Protein AF-0000000082408028 (afdb_homodimer)

Foldseek 3Di:
DQPPPFWQKWWAQFWADDPRDTLAGGDTDTHGFQAEEEEAFDVSLNLVVVLCVQLLVDDTPDTWMDGRRRIRPPDDSVVSNLQEQEADLPDDQPDWFALLVCLLCLNVVDSDPPPPDDDDPVLSVLLCVQCVLLVNNVRRRPTRVPDFSLSNLSSSQSSSPSSVHLEYEAEASCPRPDDVSLVSRLNSVVVVSVVGSRHYYYHYDHAQQSDRLSHFKYWAGGNNYTPDIDGCVVQPAQVNNCVRHVHRWHWDDDPSGIDIDHPDPPPD/DQPPPFWQKWWAQFWADDPRDTLAGGDTDTHGFQAEEEEAFDVSLNLVVVLCVQLLVDDTPDTWMDGRRDIRPPDDSVVSNLQEQEADLPDDQPDFFALLVCLLCLNVPDSDPPPPDDDDPVLSVLLCVQCVLLVNNVRRRPTRVPDFSLSNLSSSQSSSPSSVHLEYEAEASCPRPDDVSLVSRLNSVVVVSVVGSRHYYYHYDHAQQSDRLSHFKYWAGGNNYTPDIDGCVVQPAQVNNCVRHVHRWHWDDDPSGIDIDHPDPPPD

Secondary structure (DSSP, 8-state):
----TT-SEEEEEEEEEETTEEEEEEEEEEE-TT-EEEEE--TTSSHHHHHHHHTTSS--SEEEEEETTEETTSS-HHHHHTTEEEE-TT----S--BHHHHHHGGGTT-SS--TT----HHHHHHHHHHHHHTT-GGGTT-BGGGS-HHHHHHHHHHHHHTT--SEEEEESTTTT--HHHHHHHHHHHHHHHHH-TT-EEEEEES-GGG--TT--EEEEEETTEEEEEEEHHHHSSHHHHHHHHTS--EEEEETTEEEEE-------/----TT-SEEEEEEEEEETTEEEEEEEEEEE-TT-EEEEE--TTSSHHHHHHHHTTSS--SEEEEEETTEETTSS-HHHHHTTEEEE-TT----S--BHHHHHHGGGTT-SS--TT----HHHHHHHHHHHHHTT-GGGTT-BGGGS-HHHHHHHHHHHHHTT--SEEEEESTTTT--HHHHHHHHHHHHHHHHH-TT-EEEEEES-GGG--TT--EEEEEETTEEEEEEEHHHHSSHHHHHHHHTS--EEEEETTEEEEE-------

Solvent-accessible surface area (backbone atoms only — not comparable to full-atom values): 28249 Å² total; per-residue (Å²): 134,75,57,75,92,67,43,40,33,36,34,44,54,22,24,30,64,55,96,87,39,70,47,29,46,61,38,68,48,77,39,41,58,44,37,26,33,35,41,35,38,42,82,84,15,33,64,69,61,49,47,31,44,73,60,58,76,44,77,65,70,36,60,44,44,31,46,71,64,36,49,70,90,76,55,66,54,66,68,55,38,60,39,41,13,68,32,53,66,80,67,77,74,95,56,83,41,27,39,52,54,53,20,52,27,31,68,68,76,35,94,57,85,58,86,92,66,73,79,49,72,66,53,49,50,48,42,50,50,39,33,43,57,60,70,35,56,95,43,35,76,39,40,48,82,76,46,52,65,38,53,46,33,44,43,40,46,32,10,29,48,58,51,63,30,54,32,37,38,33,45,40,68,55,55,78,40,34,52,48,54,34,42,48,48,37,51,31,49,38,52,50,50,69,76,32,62,58,38,17,34,39,36,34,42,47,50,58,70,71,46,43,58,68,52,47,26,27,35,34,28,39,78,19,26,73,78,42,70,44,49,25,83,77,36,71,33,35,67,52,48,14,61,49,47,72,37,78,38,43,55,45,76,56,94,62,28,43,41,71,42,55,65,72,74,71,80,122,131,77,56,75,94,66,44,41,33,35,33,43,53,24,23,30,62,56,96,87,38,71,46,30,45,62,36,68,48,78,38,41,57,44,38,26,32,35,41,36,39,42,83,86,13,31,65,69,62,51,48,31,44,72,60,58,76,46,77,67,69,36,62,44,46,30,46,71,65,38,49,71,90,77,54,67,55,66,68,55,38,60,39,42,13,67,32,53,65,82,68,77,73,94,57,81,41,28,39,51,54,52,20,54,26,31,68,69,77,35,93,58,84,56,85,93,66,74,79,50,71,65,54,49,50,48,42,50,50,39,32,44,55,59,71,35,56,93,45,34,76,40,39,48,84,76,46,52,62,38,53,46,33,45,42,41,47,33,12,30,48,58,51,63,32,53,34,36,38,32,44,38,68,56,56,77,40,35,53,47,56,36,42,49,49,37,52,31,50,37,52,51,49,70,74,32,62,60,38,17,35,39,37,34,43,47,50,58,69,72,45,42,59,67,52,49,25,26,36,33,26,41,78,17,27,72,77,44,69,43,49,24,82,76,37,71,32,33,67,51,47,15,60,50,45,72,37,77,34,43,54,46,78,55,93,62,29,42,41,71,43,55,65,73,75,72,83,126

Sequence (536 aa):
MQHPNGTVLSTEHVDLVRDGRYLLKDINISIEPGQHWVLLGANGAGKSTLLSLLGATAHPTRGSVYVLGHKLGRVDMRELRMDIGHVNPRHTIGIPITVRNVVITGLTNTTEVMPRWSPTPEQEAHADALIDLLGMSPRSDALWPNLSQGERGRALIARALMVEPRLLLLDEPATGLDLAAREQLLTALDDLRNQNPSLASILVTHHIEEIPSTTTHALLIKDGVVTASGLAENVITTQNISECFSHPIEIERRGGRWNAQSRPRERVMQHPNGTVLSTEHVDLVRDGRYLLKDINISIEPGQHWVLLGANGAGKSTLLSLLGATAHPTRGSVYVLGHKLGRVDMRELRMDIGHVNPRHTIGIPITVRNVVITGLTNTTEVMPRWSPTPEQEAHADALIDLLGMSPRSDALWPNLSQGERGRALIARALMVEPRLLLLDEPATGLDLAAREQLLTALDDLRNQNPSLASILVTHHIEEIPSTTTHALLIKDGVVTASGLAENVITTQNISECFSHPIEIERRGGRWNAQSRPRERV

Organism: Rhodococcus erythropolis (NCBI:txid1833)

Nearest PDB structures (foldseek):
  2ihy-assembly1_B  TM=9.066E-01  e=1.434E-29  Staphylococcus aureus
  2ihy-assembly1_A  TM=9.175E-01  e=1.512E-28  Staphylococcus aureus
  8iwn-assembly1_A  TM=7.860E-01  e=1.763E-15  Arabidopsis thaliana
  8wam-assembly1_A  TM=7.840E-01  e=1.763E-15  Arabidopsis thaliana
  8i3d-assembly1_B  TM=7.639E-01  e=4.798E-15  Arabidopsis thaliana

Radius of gyration: 24.76 Å; Cα contacts (8 Å, |Δi|>4): 1138; chains: 2; bounding box: 53×72×53 Å

pLDDT: mean 88.26, std 12.05, range [26.09, 98.31]

Structure (mmCIF, N/CA/C/O backbone):
data_AF-0000000082408028-model_v1
#
loop_
_entity.id
_entity.type
_entity.pdbx_description
1 polymer 'ABC transporter ATP-binding protein'
#
loop_
_atom_site.group_PDB
_atom_site.id
_atom_site.type_symbol
_atom_site.label_atom_id
_atom_site.label_alt_id
_atom_site.label_comp_id
_atom_site.label_asym_id
_atom_site.label_entity_id
_atom_site.label_seq_id
_atom_site.pdbx_PDB_ins_code
_atom_site.Cartn_x
_atom_site.Cartn_y
_atom_site.Cartn_z
_atom_site.occupancy
_atom_site.B_iso_or_equiv
_atom_site.auth_seq_id
_atom_site.auth_comp_id
_atom_site.auth_asym_id
_atom_site.auth_atom_id
_atom_site.pdbx_PDB_model_num
ATOM 1 N N . MET A 1 1 ? 18 -30.766 -24.797 1 29.31 1 MET A N 1
ATOM 2 C CA . MET A 1 1 ? 18.578 -30.859 -23.469 1 29.31 1 MET A CA 1
ATOM 3 C C . MET A 1 1 ? 17.531 -30.578 -22.391 1 29.31 1 MET A C 1
ATOM 5 O O . MET A 1 1 ? 16.953 -29.484 -22.375 1 29.31 1 MET A O 1
ATOM 9 N N . GLN A 1 2 ? 16.688 -31.453 -22 1 36.12 2 GLN A N 1
ATOM 10 C CA . GLN A 1 2 ? 15.648 -31.547 -20.984 1 36.12 2 GLN A CA 1
ATOM 11 C C . GLN A 1 2 ? 16.125 -30.953 -19.656 1 36.12 2 GLN A C 1
ATOM 13 O O . GLN A 1 2 ? 17.219 -31.266 -19.188 1 36.12 2 GLN A O 1
ATOM 18 N N . HIS A 1 3 ? 16.047 -29.656 -19.406 1 46.62 3 HIS A N 1
ATOM 19 C CA . HIS A 1 3 ? 16.453 -29.109 -18.125 1 46.62 3 HIS A CA 1
ATOM 20 C C . HIS A 1 3 ? 16.25 -30.141 -17 1 46.62 3 HIS A C 1
ATOM 22 O O . HIS A 1 3 ? 15.414 -31.031 -17.125 1 46.62 3 HIS A O 1
ATOM 28 N N . PRO A 1 4 ? 17.156 -30.109 -15.977 1 48 4 PRO A N 1
ATOM 29 C CA . PRO A 1 4 ? 17.094 -31.125 -14.914 1 48 4 PRO A CA 1
ATOM 30 C C . PRO A 1 4 ? 15.664 -31.344 -14.414 1 48 4 PRO A C 1
ATOM 32 O O . PRO A 1 4 ? 14.836 -30.438 -14.445 1 48 4 PRO A O 1
ATOM 35 N N . ASN A 1 5 ? 15.047 -32.625 -14.594 1 53.81 5 ASN A N 1
ATOM 36 C CA . ASN A 1 5 ? 13.758 -33.312 -14.531 1 53.81 5 ASN A CA 1
ATOM 37 C C . ASN A 1 5 ? 12.844 -32.688 -13.469 1 53.81 5 ASN A C 1
ATOM 39 O O . ASN A 1 5 ? 11.625 -32.719 -13.609 1 53.81 5 ASN A O 1
ATOM 43 N N . GLY A 1 6 ? 13.273 -31.859 -12.461 1 71.38 6 GLY A N 1
ATOM 44 C CA . GLY A 1 6 ? 12.352 -31.594 -11.367 1 71.38 6 GLY A CA 1
ATOM 45 C C . GLY A 1 6 ? 12.117 -30.125 -11.117 1 71.38 6 GLY A C 1
ATOM 46 O O . GLY A 1 6 ? 11.297 -29.75 -10.273 1 71.38 6 GLY A O 1
ATOM 47 N N . THR A 1 7 ? 12.617 -29.125 -12.117 1 84.06 7 THR A N 1
ATOM 48 C CA . THR A 1 7 ? 12.469 -27.703 -11.82 1 84.06 7 THR A CA 1
ATOM 49 C C . THR A 1 7 ? 11.289 -27.125 -12.586 1 84.06 7 THR A C 1
ATOM 51 O O . THR A 1 7 ? 11.031 -27.5 -13.734 1 84.06 7 THR A O 1
ATOM 54 N N . VAL A 1 8 ? 10.578 -26.25 -11.93 1 89.88 8 VAL A N 1
ATOM 55 C CA . VAL A 1 8 ? 9.406 -25.609 -12.531 1 89.88 8 VAL A CA 1
ATOM 56 C C . VAL A 1 8 ? 9.844 -24.406 -13.359 1 89.88 8 VAL A C 1
ATOM 58 O O . VAL A 1 8 ? 9.289 -24.156 -14.438 1 89.88 8 VAL A O 1
ATOM 61 N N . LEU A 1 9 ? 10.891 -23.688 -12.93 1 92 9 LEU A N 1
ATOM 62 C CA . LEU A 1 9 ? 11.391 -22.469 -13.578 1 92 9 LEU A CA 1
ATOM 63 C C . LEU A 1 9 ? 12.891 -22.312 -13.359 1 92 9 LEU A C 1
ATOM 65 O O . LEU A 1 9 ? 13.391 -22.578 -12.266 1 92 9 LEU A O 1
ATOM 69 N N . SER A 1 10 ? 13.547 -21.984 -14.477 1 93.31 10 SER A N 1
ATOM 70 C CA . SER A 1 10 ? 14.969 -21.688 -14.328 1 93.31 10 SER A CA 1
ATOM 71 C C . SER A 1 10 ? 15.414 -20.641 -15.344 1 93.31 10 SER A C 1
ATOM 73 O O . SER A 1 10 ? 14.859 -20.547 -16.438 1 93.31 10 SER A O 1
ATOM 75 N N . THR A 1 11 ? 16.297 -19.844 -14.906 1 93.5 11 THR A N 1
ATOM 76 C CA . THR A 1 11 ? 16.969 -18.891 -15.773 1 93.5 11 THR A CA 1
ATOM 77 C C . THR A 1 11 ? 18.484 -19.094 -15.734 1 93.5 11 THR A C 1
ATOM 79 O O . THR A 1 11 ? 19.047 -19.422 -14.68 1 93.5 11 THR A O 1
ATOM 82 N N . GLU A 1 12 ? 19.047 -18.938 -16.859 1 94.25 12 GLU A N 1
ATOM 83 C CA . GLU A 1 12 ? 20.5 -19.078 -17 1 94.25 12 GLU A CA 1
ATOM 84 C C . GLU A 1 12 ? 21.109 -17.859 -17.672 1 94.25 12 GLU A C 1
ATOM 86 O O . GLU A 1 12 ? 21 -17.688 -18.891 1 94.25 12 GLU A O 1
ATOM 91 N N . HIS A 1 13 ? 21.812 -17.109 -16.828 1 95.5 13 HIS A N 1
ATOM 92 C CA . HIS A 1 13 ? 22.547 -15.93 -17.297 1 95.5 13 HIS A CA 1
ATOM 93 C C . HIS A 1 13 ? 21.656 -15.047 -18.172 1 95.5 13 HIS A C 1
ATOM 95 O O . HIS A 1 13 ? 22.047 -14.695 -19.297 1 95.5 13 HIS A O 1
ATOM 101 N N . VAL A 1 14 ? 20.562 -14.688 -17.688 1 94.44 14 VAL A N 1
ATOM 102 C CA . VAL A 1 14 ? 19.562 -13.977 -18.469 1 94.44 14 VAL A CA 1
ATOM 103 C C . VAL A 1 14 ? 19.812 -12.477 -18.391 1 94.44 14 VAL A C 1
ATOM 105 O O . VAL A 1 14 ? 20 -11.93 -17.297 1 94.44 14 VAL A O 1
ATOM 108 N N . ASP A 1 15 ? 19.859 -11.883 -19.531 1 96.06 15 ASP A N 1
ATOM 109 C CA . ASP A 1 15 ? 19.875 -10.43 -19.688 1 96.06 15 ASP A CA 1
ATOM 110 C C . ASP A 1 15 ? 18.625 -9.953 -20.438 1 96.06 15 ASP A C 1
ATOM 112 O O . ASP A 1 15 ? 18.125 -10.641 -21.328 1 96.06 15 ASP A O 1
ATOM 116 N N . LEU A 1 16 ? 18.141 -8.883 -20 1 95 16 LEU A N 1
ATOM 117 C CA . LEU A 1 16 ? 17.109 -8.188 -20.766 1 95 16 LEU A CA 1
ATOM 118 C C . LEU A 1 16 ? 17.5 -6.73 -21 1 95 16 LEU A C 1
ATOM 120 O O . LEU A 1 16 ? 17.672 -5.969 -20.047 1 95 16 LEU A O 1
ATOM 124 N N . VAL A 1 17 ? 17.641 -6.422 -22.234 1 94.5 17 VAL A N 1
ATOM 125 C CA . VAL A 1 17 ? 18.094 -5.09 -22.625 1 94.5 17 VAL A CA 1
ATOM 126 C C . VAL A 1 17 ? 17.016 -4.414 -23.469 1 94.5 17 VAL A C 1
ATOM 128 O O . VAL A 1 17 ? 16.438 -5.035 -24.359 1 94.5 17 VAL A O 1
ATOM 131 N N . ARG A 1 18 ? 16.656 -3.238 -23.078 1 90.94 18 ARG A N 1
ATOM 132 C CA . ARG A 1 18 ? 15.742 -2.41 -23.859 1 90.94 18 ARG A CA 1
ATOM 133 C C . ARG A 1 18 ? 16.359 -1.047 -24.156 1 90.94 18 ARG A C 1
ATOM 135 O O . ARG A 1 18 ? 16.812 -0.354 -23.25 1 90.94 18 ARG A O 1
ATOM 142 N N . ASP A 1 19 ? 16.344 -0.651 -25.391 1 92.31 19 ASP A N 1
ATOM 143 C CA . ASP A 1 19 ? 16.906 0.623 -25.844 1 92.31 19 ASP A CA 1
ATOM 144 C C . ASP A 1 19 ? 18.312 0.831 -25.281 1 92.31 19 ASP A C 1
ATOM 146 O O . ASP A 1 19 ? 18.625 1.896 -24.734 1 92.31 19 ASP A O 1
ATOM 150 N N . GLY A 1 20 ? 19.016 -0.209 -25.203 1 90.44 20 GLY A N 1
ATOM 151 C CA . GLY A 1 20 ? 20.406 -0.151 -24.812 1 90.44 20 GLY A CA 1
ATOM 152 C C . GLY A 1 20 ? 20.609 -0.193 -23.297 1 90.44 20 GLY A C 1
ATOM 153 O O . GLY A 1 20 ? 21.734 -0.211 -22.812 1 90.44 20 GLY A O 1
ATOM 154 N N . ARG A 1 21 ? 19.594 -0.222 -22.562 1 92 21 ARG A N 1
ATOM 155 C CA . ARG A 1 21 ? 19.688 -0.228 -21.109 1 92 21 ARG A CA 1
ATOM 156 C C . ARG A 1 21 ? 19.375 -1.611 -20.547 1 92 21 ARG A C 1
ATOM 158 O O . ARG A 1 21 ? 18.422 -2.256 -20.969 1 92 21 ARG A O 1
ATOM 165 N N . TYR A 1 22 ? 20.234 -2.061 -19.656 1 93.31 22 TYR A N 1
ATOM 166 C CA . TYR A 1 22 ? 19.984 -3.324 -18.984 1 93.31 22 TYR A CA 1
ATOM 167 C C . TYR A 1 22 ? 18.844 -3.189 -17.969 1 93.31 22 TYR A C 1
ATOM 169 O O . TYR A 1 22 ? 18.969 -2.457 -16.984 1 93.31 22 TYR A O 1
ATOM 177 N N . LEU A 1 23 ? 17.828 -3.92 -18.25 1 93.94 23 LEU A N 1
ATOM 178 C CA . LEU A 1 23 ? 16.734 -4 -17.297 1 93.94 23 LEU A CA 1
ATOM 179 C C . LEU A 1 23 ? 16.969 -5.129 -16.297 1 93.94 23 LEU A C 1
ATOM 181 O O . LEU A 1 23 ? 16.625 -5 -15.117 1 93.94 23 LEU A O 1
ATOM 185 N N . LEU A 1 24 ? 17.5 -6.168 -16.828 1 96.88 24 LEU A N 1
ATOM 186 C CA . LEU A 1 24 ? 17.953 -7.312 -16.031 1 96.88 24 LEU A CA 1
ATOM 187 C C . LEU A 1 24 ? 19.344 -7.773 -16.484 1 96.88 24 LEU A C 1
ATOM 189 O O . LEU A 1 24 ? 19.641 -7.762 -17.672 1 96.88 24 LEU A O 1
ATOM 193 N N . LYS A 1 25 ? 20.125 -8.133 -15.516 1 97.06 25 LYS A N 1
ATOM 194 C CA . LYS A 1 25 ? 21.484 -8.531 -15.82 1 97.06 25 LYS A CA 1
ATOM 195 C C . LYS A 1 25 ? 21.859 -9.812 -15.086 1 97.06 25 LYS A C 1
ATOM 197 O O . LYS A 1 25 ? 21.828 -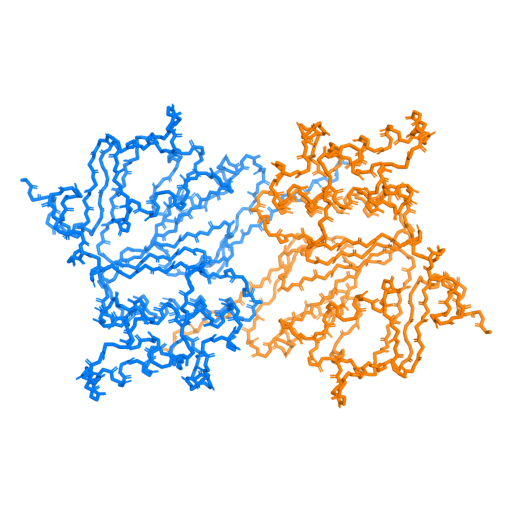9.859 -13.852 1 97.06 25 LYS A O 1
ATOM 202 N N . ASP A 1 26 ? 22.203 -10.836 -15.875 1 96.5 26 ASP A N 1
ATOM 203 C CA . ASP A 1 26 ? 22.797 -12.086 -15.414 1 96.5 26 ASP A CA 1
ATOM 204 C C . ASP A 1 26 ? 21.938 -12.734 -14.336 1 96.5 26 ASP A C 1
ATOM 206 O O . ASP A 1 26 ? 22.422 -13.047 -13.25 1 96.5 26 ASP A O 1
ATOM 210 N N . ILE A 1 27 ? 20.703 -12.859 -14.656 1 95.81 27 ILE A N 1
ATOM 211 C CA . ILE A 1 27 ? 19.75 -13.43 -13.719 1 95.81 27 ILE A CA 1
ATOM 212 C C . ILE A 1 27 ? 19.844 -14.953 -13.75 1 95.81 27 ILE A C 1
ATOM 214 O O . ILE A 1 27 ? 19.734 -15.57 -14.812 1 95.81 27 ILE A O 1
ATOM 218 N N . ASN A 1 28 ? 20.125 -15.562 -12.625 1 95.06 28 ASN A N 1
ATOM 219 C CA . ASN A 1 28 ? 20.172 -17 -12.422 1 95.06 28 ASN A CA 1
ATOM 220 C C . ASN A 1 28 ? 19.266 -17.438 -11.281 1 95.06 28 ASN A C 1
ATOM 222 O O . ASN A 1 28 ? 19.516 -17.141 -10.117 1 95.06 28 ASN A O 1
ATOM 226 N N . ILE A 1 29 ? 18.219 -18.094 -11.656 1 93.5 29 ILE A N 1
ATOM 227 C CA . ILE A 1 29 ? 17.25 -18.547 -10.664 1 93.5 29 ILE A CA 1
ATOM 228 C C . ILE A 1 29 ? 16.766 -19.953 -11 1 93.5 29 ILE A C 1
ATOM 230 O O . ILE A 1 29 ? 16.719 -20.328 -12.18 1 93.5 29 ILE A O 1
ATOM 234 N N . SER A 1 30 ? 16.531 -20.719 -10 1 94.31 30 SER A N 1
ATOM 235 C CA . SER A 1 30 ? 15.922 -22.047 -10.141 1 94.31 30 SER A CA 1
ATOM 236 C C . SER A 1 30 ? 14.828 -22.266 -9.102 1 94.31 30 SER A C 1
ATOM 238 O O . SER A 1 30 ? 15.047 -22.078 -7.906 1 94.31 30 SER A O 1
ATOM 240 N N . ILE A 1 31 ? 13.68 -22.594 -9.562 1 94.88 31 ILE A N 1
ATOM 241 C CA . ILE A 1 31 ? 12.539 -22.828 -8.688 1 94.88 31 ILE A CA 1
ATOM 242 C C . ILE A 1 31 ? 12.039 -24.266 -8.844 1 94.88 31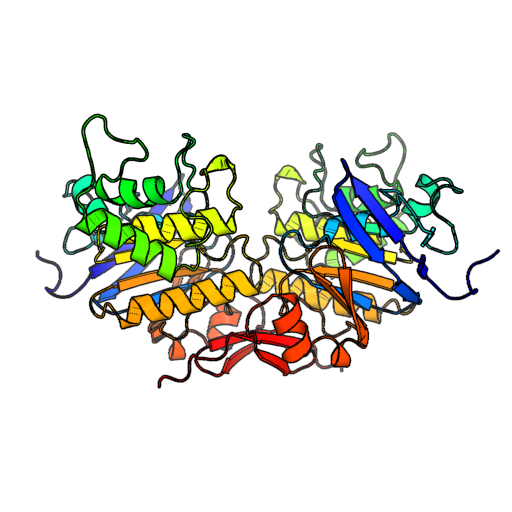 ILE A C 1
ATOM 244 O O . ILE A 1 31 ? 11.805 -24.719 -9.961 1 94.88 31 ILE A O 1
ATOM 248 N N . GLU A 1 32 ? 11.875 -24.938 -7.746 1 95.25 32 GLU A N 1
ATOM 249 C CA . GLU A 1 32 ? 11.391 -26.312 -7.73 1 95.25 32 GLU A CA 1
ATOM 250 C C . GLU A 1 32 ? 9.914 -26.391 -7.344 1 95.25 32 GLU A C 1
ATOM 252 O O . GLU A 1 32 ? 9.375 -25.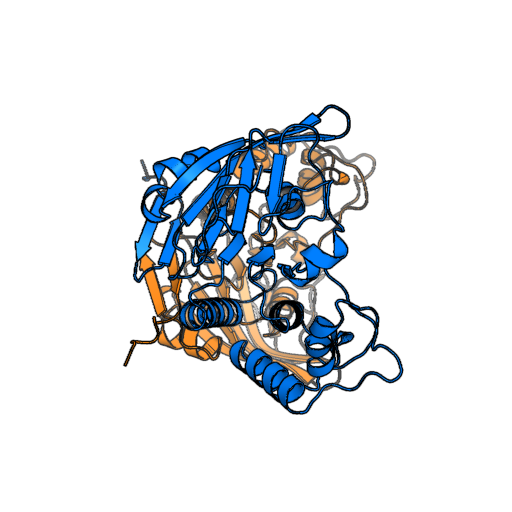438 -6.789 1 95.25 32 GLU A O 1
ATOM 257 N N . PRO A 1 33 ? 9.297 -27.516 -7.695 1 94.19 33 PRO A N 1
ATOM 258 C CA . PRO A 1 33 ? 7.918 -27.688 -7.23 1 94.19 33 PRO A CA 1
ATOM 259 C C . PRO A 1 33 ? 7.789 -27.578 -5.711 1 94.19 33 PRO A C 1
ATOM 261 O O . PRO A 1 33 ? 8.664 -28.031 -4.977 1 94.19 33 PRO A O 1
ATOM 264 N N . GLY A 1 34 ? 6.773 -26.859 -5.277 1 95.44 34 GLY A N 1
ATOM 265 C CA . GLY A 1 34 ? 6.496 -26.75 -3.855 1 95.44 34 GLY A CA 1
ATOM 266 C C . GLY A 1 34 ? 7.195 -25.578 -3.203 1 95.44 34 GLY A C 1
ATOM 267 O O . GLY A 1 34 ? 6.949 -25.266 -2.035 1 95.44 34 GLY A O 1
ATOM 268 N N . GLN A 1 35 ? 8.047 -24.938 -4.008 1 97.25 35 GLN A N 1
ATOM 269 C CA . GLN A 1 35 ? 8.727 -23.766 -3.463 1 97.25 35 GLN A CA 1
ATOM 270 C C . GLN A 1 35 ? 7.887 -22.516 -3.656 1 97.25 35 GLN A C 1
ATOM 272 O O . GLN A 1 35 ? 7.258 -22.328 -4.699 1 97.25 35 GLN A O 1
ATOM 277 N N . HIS A 1 36 ? 7.863 -21.75 -2.639 1 98.06 36 HIS A N 1
ATOM 278 C CA . HIS A 1 36 ? 7.148 -20.469 -2.662 1 98.06 36 HIS A CA 1
ATOM 279 C C . HIS A 1 36 ? 8.102 -19.297 -2.439 1 98.06 36 HIS A C 1
ATOM 281 O O . HIS A 1 36 ? 8.602 -19.109 -1.329 1 98.06 36 HIS A O 1
ATOM 287 N N . TRP A 1 37 ? 8.281 -18.531 -3.529 1 98.12 37 TRP A N 1
ATOM 288 C CA . TRP A 1 37 ? 9.289 -17.484 -3.564 1 98.12 37 TRP A CA 1
ATOM 289 C C . TRP A 1 37 ? 8.656 -16.109 -3.389 1 98.12 37 TRP A C 1
ATOM 291 O O . TRP A 1 37 ? 7.516 -15.891 -3.801 1 98.12 37 TRP A O 1
ATOM 301 N N . VAL A 1 38 ? 9.359 -15.242 -2.742 1 98.25 38 VAL A N 1
ATOM 302 C CA . VAL A 1 38 ? 9.031 -13.82 -2.756 1 98.25 38 VAL A CA 1
ATOM 303 C C . VAL A 1 38 ? 10.141 -13.039 -3.449 1 98.25 38 VAL A C 1
ATOM 305 O O . VAL A 1 38 ? 11.328 -13.312 -3.244 1 98.25 38 VAL A O 1
ATOM 308 N N . LEU A 1 39 ? 9.719 -12.25 -4.383 1 97.81 39 LEU A N 1
ATOM 309 C CA . LEU A 1 39 ? 10.609 -11.32 -5.066 1 97.81 39 LEU A CA 1
ATOM 310 C C . LEU A 1 39 ? 10.484 -9.914 -4.48 1 97.81 39 LEU A C 1
ATOM 312 O O . LEU A 1 39 ? 9.422 -9.297 -4.559 1 97.81 39 LEU A O 1
ATOM 316 N N . LEU A 1 40 ? 11.602 -9.422 -3.889 1 97.56 40 LEU A N 1
ATOM 317 C CA . LEU A 1 40 ? 11.617 -8.133 -3.217 1 97.56 40 LEU A CA 1
ATOM 318 C C . LEU A 1 40 ? 12.57 -7.168 -3.908 1 97.56 40 LEU A C 1
ATOM 320 O O . LEU A 1 40 ? 13.609 -7.586 -4.422 1 97.56 40 LEU A O 1
ATOM 324 N N . GLY A 1 41 ? 12.297 -5.957 -3.803 1 95.44 41 GLY A N 1
ATOM 325 C CA . GLY A 1 41 ? 13.109 -4.879 -4.355 1 95.44 41 GLY A CA 1
ATOM 326 C C . GLY A 1 41 ? 12.391 -3.545 -4.375 1 95.44 41 GLY A C 1
ATOM 327 O O . GLY A 1 41 ? 11.164 -3.488 -4.23 1 95.44 41 GLY A O 1
ATOM 328 N N . ALA A 1 42 ? 13.188 -2.557 -4.559 1 92.5 42 ALA A N 1
ATOM 329 C CA . ALA A 1 42 ? 12.633 -1.206 -4.617 1 92.5 42 ALA A CA 1
ATOM 330 C C . ALA A 1 42 ? 11.805 -1.007 -5.887 1 92.5 42 ALA A C 1
ATOM 332 O O . ALA A 1 42 ? 11.82 -1.855 -6.781 1 92.5 42 ALA A O 1
ATOM 333 N N . ASN A 1 43 ? 11.039 0.063 -5.879 1 88.75 43 ASN A N 1
ATOM 334 C CA . ASN A 1 43 ? 10.32 0.419 -7.098 1 88.75 43 ASN A CA 1
ATOM 335 C C . ASN A 1 43 ? 11.281 0.628 -8.266 1 88.75 43 ASN A C 1
ATOM 337 O O . ASN A 1 43 ? 12.312 1.282 -8.117 1 88.75 43 ASN A O 1
ATOM 341 N N . GLY A 1 44 ? 11.023 0.015 -9.336 1 88.25 44 GLY A N 1
ATOM 342 C CA . GLY A 1 44 ? 11.852 0.175 -10.523 1 88.25 44 GLY A CA 1
ATOM 343 C C . GLY A 1 44 ? 13.039 -0.77 -10.547 1 88.25 44 GLY A C 1
ATOM 344 O O . GLY A 1 44 ? 13.867 -0.706 -11.461 1 88.25 44 GLY A O 1
ATOM 345 N N . ALA A 1 45 ? 13.07 -1.675 -9.656 1 92.44 45 ALA A N 1
ATOM 346 C CA . ALA A 1 45 ? 14.242 -2.537 -9.531 1 92.44 45 ALA A CA 1
ATOM 347 C C . ALA A 1 45 ? 14.258 -3.607 -10.617 1 92.44 45 ALA A C 1
ATOM 349 O O . ALA A 1 45 ? 15.273 -4.273 -10.82 1 92.44 45 ALA A O 1
ATOM 350 N N . GLY A 1 46 ? 13.148 -3.844 -11.266 1 92.94 46 GLY A N 1
ATOM 351 C CA . GLY A 1 46 ? 13.078 -4.852 -12.312 1 92.94 46 GLY A CA 1
ATOM 352 C C . GLY A 1 46 ? 12.18 -6.02 -11.961 1 92.94 46 GLY A C 1
ATOM 353 O O . GLY A 1 46 ? 12.195 -7.051 -12.633 1 92.94 46 GLY A O 1
ATOM 354 N N . LYS A 1 47 ? 11.398 -5.922 -10.914 1 94.5 47 LYS A N 1
ATOM 355 C CA . LYS A 1 47 ? 10.57 -7.016 -10.414 1 94.5 47 LYS A CA 1
ATOM 356 C C . LYS A 1 47 ? 9.547 -7.449 -11.461 1 94.5 47 LYS A C 1
ATOM 358 O O . LYS A 1 47 ? 9.461 -8.633 -11.805 1 94.5 47 LYS A O 1
ATOM 363 N N . SER A 1 48 ? 8.805 -6.445 -11.992 1 91 48 SER A N 1
ATOM 364 C CA . SER A 1 48 ? 7.773 -6.762 -12.977 1 91 48 SER A CA 1
ATOM 365 C C . SER A 1 48 ? 8.391 -7.266 -14.273 1 91 48 SER A C 1
ATOM 367 O O . SER A 1 48 ? 7.824 -8.141 -14.938 1 91 48 SER A O 1
ATOM 369 N N . THR A 1 49 ? 9.547 -6.734 -14.641 1 91.56 49 THR A N 1
ATOM 370 C CA . THR A 1 49 ? 10.258 -7.215 -15.812 1 91.56 49 THR A CA 1
ATOM 371 C C . THR A 1 49 ? 10.656 -8.68 -15.648 1 91.56 49 THR A C 1
ATOM 373 O O . THR A 1 49 ? 10.445 -9.492 -16.547 1 91.56 49 THR A O 1
ATOM 376 N N . LEU A 1 50 ? 11.156 -8.938 -14.5 1 93.75 50 LEU A N 1
ATOM 377 C CA . LEU A 1 50 ? 11.539 -10.32 -14.219 1 93.75 50 LEU A CA 1
ATOM 378 C C . LEU A 1 50 ? 10.32 -11.234 -14.227 1 93.75 50 LEU A C 1
ATOM 380 O O . LEU A 1 50 ? 10.359 -12.32 -14.812 1 93.75 50 LEU A O 1
ATOM 384 N N . LEU A 1 51 ? 9.25 -10.797 -13.633 1 92.81 51 LEU A N 1
ATOM 385 C CA . LEU A 1 51 ? 8.031 -11.602 -13.578 1 92.81 51 LEU A CA 1
ATOM 386 C C . LEU A 1 51 ? 7.492 -11.867 -14.984 1 92.81 51 LEU A C 1
ATOM 388 O O . LEU A 1 51 ? 6.945 -12.938 -15.25 1 92.81 51 LEU A O 1
ATOM 392 N N . SER A 1 52 ? 7.629 -10.906 -15.828 1 89.12 52 SER A N 1
ATOM 393 C CA . SER A 1 52 ? 7.16 -11.086 -17.203 1 89.12 52 SER A CA 1
ATOM 394 C C . SER A 1 52 ? 7.965 -12.164 -17.922 1 89.12 52 SER A C 1
ATOM 396 O O . SER A 1 52 ? 7.418 -12.914 -18.719 1 89.12 52 SER A O 1
ATOM 398 N N . LEU A 1 53 ? 9.203 -12.297 -17.656 1 88.38 53 LEU A N 1
ATOM 399 C CA . LEU A 1 53 ? 10.047 -13.352 -18.219 1 88.38 53 LEU A CA 1
ATOM 400 C C . LEU A 1 53 ? 9.633 -14.711 -17.672 1 88.38 53 LEU A C 1
ATOM 402 O O . LEU A 1 53 ? 9.477 -15.672 -18.422 1 88.38 53 LEU A O 1
ATOM 406 N N . LEU A 1 54 ? 9.359 -14.68 -16.406 1 88.31 54 LEU A N 1
ATOM 407 C CA . LEU A 1 54 ? 9.016 -15.93 -15.734 1 88.31 54 LEU A CA 1
ATOM 408 C C . LEU A 1 54 ? 7.617 -16.391 -16.125 1 88.31 54 LEU A C 1
ATOM 410 O O . LEU A 1 54 ? 7.332 -17.594 -16.109 1 88.31 54 LEU A O 1
ATOM 414 N N . GLY A 1 55 ? 6.793 -15.469 -16.438 1 86.19 55 GLY A N 1
ATOM 415 C CA . GLY A 1 55 ? 5.441 -15.773 -16.875 1 86.19 55 GLY A CA 1
ATOM 416 C C . GLY A 1 55 ? 5.355 -16.047 -18.375 1 86.19 55 GLY A C 1
ATOM 417 O O . GLY A 1 55 ? 4.266 -16.297 -18.891 1 86.19 55 GLY A O 1
ATOM 418 N N . ALA A 1 56 ? 6.473 -15.93 -19.047 1 81.75 56 ALA A N 1
ATOM 419 C CA . ALA A 1 56 ? 6.582 -16.234 -20.469 1 81.75 56 ALA A CA 1
ATOM 420 C C . ALA A 1 56 ? 5.824 -15.211 -21.312 1 81.75 56 ALA A C 1
ATOM 422 O O . ALA A 1 56 ? 5.191 -15.57 -22.297 1 81.75 56 ALA A O 1
ATOM 423 N N . THR A 1 57 ? 5.801 -14.008 -20.828 1 83.56 57 THR A N 1
ATOM 424 C CA . THR A 1 57 ? 5.164 -12.945 -21.594 1 83.56 57 THR A CA 1
ATOM 425 C C . THR A 1 57 ? 6.215 -12.031 -22.219 1 83.56 57 THR A C 1
ATOM 427 O O . THR A 1 57 ? 5.875 -11.125 -22.984 1 83.56 57 THR A O 1
ATOM 430 N N . ALA A 1 58 ? 7.43 -12.297 -21.875 1 84.75 58 ALA A N 1
ATOM 431 C CA . ALA A 1 58 ? 8.562 -11.594 -22.469 1 84.75 58 ALA A CA 1
ATOM 432 C C . ALA A 1 58 ? 9.719 -12.555 -22.75 1 84.75 58 ALA A C 1
ATOM 434 O O . ALA A 1 58 ? 9.758 -13.664 -22.203 1 84.75 58 ALA A O 1
ATOM 435 N N . HIS A 1 59 ? 10.617 -12.125 -23.609 1 88.88 59 HIS A N 1
ATOM 436 C CA . HIS A 1 59 ? 11.773 -12.945 -23.969 1 88.88 59 HIS A CA 1
ATOM 437 C C . HIS A 1 59 ? 13.07 -12.266 -23.531 1 88.88 59 HIS A C 1
ATOM 439 O O . HIS A 1 59 ? 13.203 -11.047 -23.656 1 88.88 59 HIS A O 1
ATOM 445 N N . PRO A 1 60 ? 13.977 -13.062 -23.141 1 91.94 60 PRO A N 1
ATOM 446 C CA . PRO A 1 60 ? 15.281 -12.5 -22.781 1 91.94 60 PRO A CA 1
ATOM 447 C C . PRO A 1 60 ? 16.094 -12.055 -23.984 1 91.94 60 PRO A C 1
ATOM 449 O O . PRO A 1 60 ? 15.883 -12.555 -25.094 1 91.94 60 PRO A O 1
ATOM 452 N N . THR A 1 61 ? 16.953 -11.055 -23.734 1 93.25 61 THR A N 1
ATOM 453 C CA . THR A 1 61 ? 17.891 -10.648 -24.781 1 93.25 61 THR A CA 1
ATOM 454 C C . THR A 1 61 ? 19.031 -11.656 -24.906 1 93.25 61 THR A C 1
ATOM 456 O O . THR A 1 61 ? 19.422 -12.016 -26.016 1 93.25 61 THR A O 1
ATOM 459 N N . ARG A 1 62 ? 19.516 -12.062 -23.781 1 94.12 62 ARG A N 1
ATOM 460 C CA . ARG A 1 62 ? 20.547 -13.086 -23.688 1 94.12 62 ARG A CA 1
ATOM 461 C C . ARG A 1 62 ? 20.25 -14.086 -22.594 1 94.12 62 ARG A C 1
ATOM 463 O O . ARG A 1 62 ? 19.484 -13.781 -21.672 1 94.12 62 ARG A O 1
ATOM 470 N N . GLY A 1 63 ? 20.734 -15.25 -22.766 1 93.75 63 GLY A N 1
ATOM 471 C CA . GLY A 1 63 ? 20.516 -16.281 -21.766 1 93.75 63 GLY A CA 1
ATOM 472 C C . GLY A 1 63 ? 19.297 -17.156 -22.062 1 93.75 63 GLY A C 1
ATOM 473 O O . GLY A 1 63 ? 18.766 -17.109 -23.172 1 93.75 63 GLY A O 1
ATOM 474 N N . SER A 1 64 ? 19 -18 -21.094 1 92.5 64 SER A N 1
ATOM 475 C CA . SER A 1 64 ? 17.906 -18.922 -21.312 1 92.5 64 SER A CA 1
ATOM 476 C C . SER A 1 64 ? 16.938 -18.938 -20.141 1 92.5 64 SER A C 1
ATOM 478 O O . SER A 1 64 ? 17.359 -18.797 -18.984 1 92.5 64 SER A O 1
ATOM 480 N N . VAL A 1 65 ? 15.727 -19.016 -20.516 1 89.94 65 VAL A N 1
ATOM 481 C CA . VAL A 1 65 ? 14.656 -19.156 -19.531 1 89.94 65 VAL A CA 1
ATOM 482 C C . VAL A 1 65 ? 13.883 -20.453 -19.797 1 89.94 65 VAL A C 1
ATOM 484 O O . VAL A 1 65 ? 13.492 -20.719 -20.938 1 89.94 65 VAL A O 1
ATOM 487 N N . TYR A 1 66 ? 13.781 -21.203 -18.781 1 89.25 66 TYR A N 1
ATOM 488 C CA . TYR A 1 66 ? 13 -22.438 -18.844 1 89.25 66 TYR A CA 1
ATOM 489 C C . TYR A 1 66 ? 11.797 -22.375 -17.922 1 89.25 66 TYR A C 1
ATOM 491 O O . TYR A 1 66 ? 11.938 -22.047 -16.734 1 89.25 66 TYR A O 1
ATOM 499 N N . VAL A 1 67 ? 10.695 -22.672 -18.453 1 87.38 67 VAL A N 1
ATOM 500 C CA . VAL A 1 67 ? 9.453 -22.688 -17.688 1 87.38 67 VAL A CA 1
ATOM 501 C C . VAL A 1 67 ? 8.734 -24.016 -17.906 1 87.38 67 VAL A C 1
ATOM 503 O O . VAL A 1 67 ? 8.469 -24.422 -19.031 1 87.38 67 VAL A O 1
ATOM 506 N N . LEU A 1 68 ? 8.5 -24.688 -16.797 1 86.75 68 LEU A N 1
ATOM 507 C CA . LEU A 1 68 ? 7.812 -25.969 -16.828 1 86.75 68 LEU A CA 1
ATOM 508 C C . LEU A 1 68 ? 8.469 -26.922 -17.812 1 86.75 68 LEU A C 1
ATOM 510 O O . LEU A 1 68 ? 7.777 -27.547 -18.625 1 86.75 68 LEU A O 1
ATOM 514 N N . GLY A 1 69 ? 9.75 -26.828 -17.781 1 81.25 69 GLY A N 1
ATOM 515 C CA . GLY A 1 69 ? 10.531 -27.766 -18.594 1 81.25 69 GLY A CA 1
ATOM 516 C C . GLY A 1 69 ? 10.719 -27.297 -20.016 1 81.25 69 GLY A C 1
ATOM 517 O O . GLY A 1 69 ? 11.391 -27.969 -20.812 1 81.25 69 GLY A O 1
ATOM 518 N N . HIS A 1 70 ? 10.125 -26.141 -20.391 1 83.44 70 HIS A N 1
ATOM 519 C CA . HIS A 1 70 ? 10.203 -25.656 -21.75 1 83.44 70 HIS A CA 1
ATOM 520 C C . HIS A 1 70 ? 11.07 -24.391 -21.844 1 83.44 70 HIS A C 1
ATOM 522 O O . HIS A 1 70 ? 10.945 -23.5 -21 1 83.44 70 HIS A O 1
ATOM 528 N N . LYS A 1 71 ? 11.898 -24.438 -22.797 1 82.06 71 LYS A N 1
ATOM 529 C CA . LYS A 1 71 ? 12.711 -23.25 -23.031 1 82.06 71 LYS A CA 1
ATOM 530 C C . LYS A 1 71 ? 11.914 -22.172 -23.766 1 82.06 71 LYS A C 1
ATOM 532 O O . LYS A 1 71 ? 11.242 -22.453 -24.75 1 82.06 71 LYS A O 1
ATOM 537 N N . LEU A 1 72 ? 11.977 -20.969 -23.219 1 81.69 72 LEU A N 1
ATOM 538 C CA . LEU A 1 72 ? 11.281 -19.875 -23.875 1 81.69 72 LEU A CA 1
ATOM 539 C C . LEU A 1 72 ? 11.836 -19.641 -25.281 1 81.69 72 LEU A C 1
ATOM 541 O O . LEU A 1 72 ? 13.055 -19.703 -25.484 1 81.69 72 LEU A O 1
ATOM 545 N N . GLY A 1 73 ? 10.984 -19.281 -26.219 1 73.38 73 GLY A N 1
ATOM 546 C CA . GLY A 1 73 ? 11.367 -19.078 -27.609 1 73.38 73 GLY A CA 1
ATOM 547 C C . GLY A 1 73 ? 11.211 -20.328 -28.469 1 73.38 73 GLY A C 1
ATOM 548 O O . GLY A 1 73 ? 11.141 -20.234 -29.688 1 73.38 73 GLY A O 1
ATOM 549 N N . ARG A 1 74 ? 11.078 -21.5 -27.859 1 69.19 74 ARG A N 1
ATOM 550 C CA . ARG A 1 74 ? 11.039 -22.734 -28.641 1 69.19 74 ARG A CA 1
ATOM 551 C C . ARG A 1 74 ? 9.656 -23.375 -28.578 1 69.19 74 ARG A C 1
ATOM 553 O O . ARG A 1 74 ? 9.438 -24.438 -29.156 1 69.19 74 ARG A O 1
ATOM 560 N N . VAL A 1 75 ? 8.852 -22.922 -27.781 1 66.69 75 VAL A N 1
ATOM 561 C CA . VAL A 1 75 ? 7.547 -23.531 -27.578 1 66.69 75 VAL A CA 1
ATOM 562 C C . VAL A 1 75 ? 6.449 -22.484 -27.797 1 66.69 75 VAL A C 1
ATOM 564 O O . VAL A 1 75 ? 6.715 -21.281 -27.766 1 66.69 75 VAL A O 1
ATOM 567 N N . ASP A 1 76 ? 5.32 -23.125 -28.047 1 72.75 76 ASP A N 1
ATOM 568 C CA . ASP A 1 76 ? 4.145 -22.266 -28.109 1 72.75 76 ASP A CA 1
ATOM 569 C C . ASP A 1 76 ? 3.846 -21.641 -26.75 1 72.75 76 ASP A C 1
ATOM 571 O O . ASP A 1 76 ? 3.467 -22.344 -25.812 1 72.75 76 ASP A O 1
ATOM 575 N N . MET A 1 77 ? 3.984 -20.469 -26.688 1 76.56 77 MET A N 1
ATOM 576 C CA . MET A 1 77 ? 3.861 -19.719 -25.438 1 76.56 77 MET A CA 1
ATOM 577 C C . MET A 1 77 ? 2.436 -19.781 -24.906 1 76.56 77 MET A C 1
ATOM 579 O O . MET A 1 77 ? 2.221 -19.719 -23.688 1 76.56 77 MET A O 1
ATOM 583 N N . ARG A 1 78 ? 1.605 -20.062 -25.766 1 73.38 78 ARG A N 1
ATOM 584 C CA . ARG A 1 78 ? 0.209 -20.125 -25.344 1 73.38 78 ARG A CA 1
ATOM 585 C C . ARG A 1 78 ? -0.059 -21.359 -24.484 1 73.38 78 ARG A C 1
ATOM 587 O O . ARG A 1 78 ? -0.712 -21.266 -23.453 1 73.38 78 ARG A O 1
ATOM 594 N N . GLU A 1 79 ? 0.45 -22.453 -24.984 1 73 79 GLU A N 1
ATOM 595 C CA . GLU A 1 79 ? 0.26 -23.703 -24.234 1 73 79 GLU A CA 1
ATOM 596 C C . GLU A 1 79 ? 0.943 -23.641 -22.875 1 73 79 GLU A C 1
ATOM 598 O O . GLU A 1 79 ? 0.39 -24.109 -21.875 1 73 79 GLU A O 1
ATOM 603 N N . LEU A 1 80 ? 2.041 -23.031 -22.859 1 76.06 80 LEU A N 1
ATOM 604 C CA . LEU A 1 80 ? 2.795 -22.906 -21.625 1 76.06 80 LEU A CA 1
ATOM 605 C C . LEU A 1 80 ? 2.064 -22 -20.625 1 76.06 80 LEU A C 1
ATOM 607 O O . LEU A 1 80 ? 2.014 -22.297 -19.438 1 76.06 80 LEU A O 1
ATOM 611 N N . ARG A 1 81 ? 1.447 -21.078 -21.156 1 77.81 81 ARG A N 1
ATOM 612 C CA . ARG A 1 81 ? 0.772 -20.094 -20.312 1 77.81 81 ARG A CA 1
ATOM 613 C C . ARG A 1 81 ? -0.465 -20.688 -19.656 1 77.81 81 ARG A C 1
ATOM 615 O O . ARG A 1 81 ? -0.917 -20.203 -18.609 1 77.81 81 ARG A O 1
ATOM 622 N N . MET A 1 82 ? -0.898 -21.781 -20.172 1 76.94 82 MET A N 1
ATOM 623 C CA . MET A 1 82 ? -2.074 -22.438 -19.609 1 76.94 82 MET A CA 1
ATOM 624 C C . MET A 1 82 ? -1.741 -23.094 -18.281 1 76.94 82 MET A C 1
ATOM 626 O O . MET A 1 82 ? -2.631 -23.344 -17.453 1 76.94 82 MET A O 1
ATOM 630 N N . ASP A 1 83 ? -0.439 -23.281 -18.109 1 83.56 83 ASP A N 1
ATOM 631 C CA . ASP A 1 83 ? -0.005 -23.922 -16.875 1 83.56 83 ASP A CA 1
ATOM 632 C C . ASP A 1 83 ? 0.547 -22.906 -15.883 1 83.56 83 ASP A C 1
ATOM 634 O O . ASP A 1 83 ? 1.07 -23.266 -14.828 1 83.56 83 ASP A O 1
ATOM 638 N N . ILE A 1 84 ? 0.427 -21.719 -16.266 1 85 84 ILE A N 1
ATOM 639 C CA . ILE A 1 84 ? 0.923 -20.625 -15.43 1 85 84 ILE A CA 1
ATOM 640 C C . ILE A 1 84 ? -0.236 -19.719 -15.023 1 85 84 ILE A C 1
ATOM 642 O O . ILE A 1 84 ? -0.975 -19.219 -15.875 1 85 84 ILE A O 1
ATOM 646 N N . GLY A 1 85 ? -0.471 -19.641 -13.711 1 86.12 85 GLY A N 1
ATOM 647 C CA . GLY A 1 85 ? -1.367 -18.609 -13.211 1 86.12 85 GLY A CA 1
ATOM 648 C C . GLY A 1 85 ? -0.669 -17.281 -12.945 1 86.12 85 GLY A C 1
ATOM 649 O O . GLY A 1 85 ? 0.173 -17.188 -12.055 1 86.12 85 GLY A O 1
ATOM 650 N N . HIS A 1 86 ? -0.994 -16.344 -13.789 1 85.56 86 HIS A N 1
ATOM 651 C CA . HIS A 1 86 ? -0.391 -15.016 -13.648 1 85.56 86 HIS A CA 1
ATOM 652 C C . HIS A 1 86 ? -1.429 -13.977 -13.242 1 85.56 86 HIS A C 1
ATOM 654 O O . HIS A 1 86 ? -2.424 -13.781 -13.945 1 85.56 86 HIS A O 1
ATOM 660 N N . VAL A 1 87 ? -1.116 -13.359 -12.102 1 87.19 87 VAL A N 1
ATOM 661 C CA . VAL A 1 87 ? -2.033 -12.359 -11.562 1 87.19 87 VAL A CA 1
ATOM 662 C C . VAL A 1 87 ? -1.385 -10.984 -11.617 1 87.19 87 VAL A C 1
ATOM 664 O O . VAL A 1 87 ? -0.361 -10.742 -10.977 1 87.19 87 VAL A O 1
ATOM 667 N N . ASN A 1 88 ? -2.041 -10.156 -12.375 1 84.25 88 ASN A N 1
ATOM 668 C CA . ASN A 1 88 ? -1.677 -8.742 -12.492 1 84.25 88 ASN A CA 1
ATOM 669 C C . ASN A 1 88 ? -2.795 -7.836 -11.992 1 84.25 88 ASN A C 1
ATOM 671 O O . ASN A 1 88 ? -3.891 -7.824 -12.555 1 84.25 88 ASN A O 1
ATOM 675 N N . PRO A 1 89 ? -2.471 -7.105 -10.969 1 76.62 89 PRO A N 1
ATOM 676 C CA . PRO A 1 89 ? -3.518 -6.25 -10.406 1 76.62 89 PRO A CA 1
ATOM 677 C C . PRO A 1 89 ? -4.062 -5.238 -11.414 1 76.62 89 PRO A C 1
ATOM 679 O O . PRO A 1 89 ? -5.176 -4.738 -11.25 1 76.62 89 PRO A O 1
ATOM 682 N N . ARG A 1 90 ? -3.43 -4.961 -12.438 1 75.12 90 ARG A N 1
ATOM 683 C CA . ARG A 1 90 ? -3.852 -3.959 -13.406 1 75.12 90 ARG A CA 1
ATOM 684 C C . ARG A 1 90 ? -4.66 -4.594 -14.531 1 75.12 90 ARG A C 1
ATOM 686 O O . ARG A 1 90 ? -5.152 -3.895 -15.422 1 75.12 90 ARG A O 1
ATOM 693 N N . HIS A 1 91 ? -4.785 -5.852 -14.398 1 78.56 91 HIS A N 1
ATOM 694 C CA . HIS A 1 91 ? -5.559 -6.535 -15.43 1 78.56 91 HIS A CA 1
ATOM 695 C C . HIS A 1 91 ? -7.023 -6.121 -15.383 1 78.56 91 HIS A C 1
ATOM 697 O O . HIS A 1 91 ? -7.641 -6.129 -14.312 1 78.56 91 HIS A O 1
ATOM 703 N N . THR A 1 92 ? -7.52 -5.66 -16.547 1 76.69 92 THR A N 1
ATOM 704 C CA . THR A 1 92 ? -8.914 -5.23 -16.594 1 76.69 92 THR A CA 1
ATOM 705 C C . THR A 1 92 ? -9.734 -6.148 -17.5 1 76.69 92 THR A C 1
ATOM 707 O O . THR A 1 92 ? -9.234 -6.648 -18.5 1 76.69 92 THR A O 1
ATOM 710 N N . ILE A 1 93 ? -10.914 -6.461 -17.016 1 78.94 93 ILE A N 1
ATOM 711 C CA . ILE A 1 93 ? -11.922 -7.164 -17.797 1 78.94 93 ILE A CA 1
ATOM 712 C C . ILE A 1 93 ? -12.969 -6.172 -18.312 1 78.94 93 ILE A C 1
ATOM 714 O O . ILE A 1 93 ? -13.617 -5.488 -17.516 1 78.94 93 ILE A O 1
ATOM 718 N N . GLY A 1 94 ? -13.07 -6.004 -19.531 1 78.81 94 GLY A N 1
ATOM 719 C CA . GLY A 1 94 ? -13.852 -4.953 -20.156 1 78.81 94 GLY A CA 1
ATOM 720 C C . GLY A 1 94 ? -15.328 -5.273 -20.234 1 78.81 94 GLY A C 1
ATOM 721 O O . GLY A 1 94 ? -16.109 -4.496 -20.797 1 78.81 94 GLY A O 1
ATOM 722 N N . ILE A 1 95 ? -15.781 -6.391 -19.781 1 82.25 95 ILE A N 1
ATOM 723 C CA . ILE A 1 95 ? -17.188 -6.785 -19.875 1 82.25 95 ILE A CA 1
ATOM 724 C C . ILE A 1 95 ? -17.766 -6.91 -18.469 1 82.25 95 ILE A C 1
ATOM 726 O O . ILE A 1 95 ? -17.094 -7.344 -17.547 1 82.25 95 ILE A O 1
ATOM 730 N N . PRO A 1 96 ? -19.031 -6.559 -18.391 1 90.69 96 PRO A N 1
ATOM 731 C CA . PRO A 1 96 ? -19.688 -6.637 -17.078 1 90.69 96 PRO A CA 1
ATOM 732 C C . PRO A 1 96 ? -20.156 -8.047 -16.734 1 90.69 96 PRO A C 1
ATOM 734 O O . PRO A 1 96 ? -21.359 -8.328 -16.766 1 90.69 96 PRO A O 1
ATOM 737 N N . ILE A 1 97 ? -19.328 -8.914 -16.375 1 91.44 97 ILE A N 1
ATOM 738 C CA . ILE A 1 97 ? -19.688 -10.273 -15.984 1 91.44 97 ILE A CA 1
ATOM 739 C C . ILE A 1 97 ? -19.438 -10.461 -14.492 1 91.44 97 ILE A C 1
ATOM 741 O O . ILE A 1 97 ? -18.75 -9.656 -13.859 1 91.44 97 ILE A O 1
ATOM 745 N N . THR A 1 98 ? -20.047 -11.477 -14 1 94.75 98 THR A N 1
ATOM 746 C CA . THR A 1 98 ? -20 -11.727 -12.562 1 94.75 98 THR A CA 1
ATOM 747 C C . THR A 1 98 ? -18.625 -12.25 -12.156 1 94.75 98 THR A C 1
ATOM 749 O O . THR A 1 98 ? -17.875 -12.75 -13 1 94.75 98 THR A O 1
ATOM 752 N N . VAL A 1 99 ? -18.344 -12.125 -10.898 1 95.19 99 VAL A N 1
ATOM 753 C CA . VAL A 1 99 ? -17.109 -12.664 -10.336 1 95.19 99 VAL A CA 1
ATOM 754 C C . VAL A 1 99 ? -16.984 -14.148 -10.68 1 95.19 99 VAL A C 1
ATOM 756 O O . VAL A 1 99 ? -15.922 -14.602 -11.117 1 95.19 99 VAL A O 1
ATOM 759 N N . ARG A 1 100 ? -18.062 -14.836 -10.492 1 94.38 100 ARG A N 1
ATOM 760 C CA . ARG A 1 100 ? -18.062 -16.266 -10.781 1 94.38 100 ARG A CA 1
ATOM 761 C C . ARG A 1 100 ? -17.672 -16.531 -12.234 1 94.38 100 ARG A C 1
ATOM 763 O O . ARG A 1 100 ? -16.844 -17.406 -12.508 1 94.38 100 ARG A O 1
ATOM 770 N N . ASN A 1 101 ? -18.219 -15.797 -13.086 1 92.31 101 ASN A N 1
ATOM 771 C CA . ASN A 1 101 ? -17.922 -15.969 -14.5 1 92.31 101 ASN A CA 1
ATOM 772 C C . ASN A 1 101 ? -16.484 -15.57 -14.828 1 92.31 101 ASN A C 1
ATOM 774 O O . ASN A 1 101 ? -15.82 -16.203 -15.648 1 92.31 101 ASN A O 1
ATOM 778 N N . VAL A 1 102 ? -16.016 -14.555 -14.211 1 91.88 102 VAL A N 1
ATOM 779 C CA . VAL A 1 102 ? -14.625 -14.156 -14.383 1 91.88 102 VAL A CA 1
ATOM 780 C C . VAL A 1 102 ? -13.703 -15.312 -14.008 1 91.88 102 VAL A C 1
ATOM 782 O O . VAL A 1 102 ? -12.789 -15.648 -14.758 1 91.88 102 VAL A O 1
ATOM 785 N N . VAL A 1 103 ? -14 -15.883 -12.891 1 93.25 103 VAL A N 1
ATOM 786 C CA . VAL A 1 103 ? -13.172 -16.984 -12.406 1 93.25 103 VAL A CA 1
ATOM 787 C C . VAL A 1 103 ? -13.227 -18.156 -13.391 1 93.25 103 VAL A C 1
ATOM 789 O O . VAL A 1 103 ? -12.195 -18.734 -13.742 1 93.25 103 VAL A O 1
ATOM 792 N N . ILE A 1 104 ? -14.375 -18.391 -13.906 1 92 104 ILE A N 1
ATOM 793 C CA . ILE A 1 104 ? -14.586 -19.5 -14.82 1 92 104 ILE A CA 1
ATOM 794 C C . ILE A 1 104 ? -13.836 -19.25 -16.125 1 92 104 ILE A C 1
ATOM 796 O O . ILE A 1 104 ? -13.312 -20.188 -16.734 1 92 104 ILE A O 1
ATOM 800 N N . THR A 1 105 ? -13.664 -18.016 -16.516 1 88.44 105 THR A N 1
ATOM 801 C CA . THR A 1 105 ? -12.953 -17.688 -17.75 1 88.44 105 THR A CA 1
ATOM 802 C C . THR A 1 105 ? -11.492 -18.109 -17.656 1 88.44 105 THR A C 1
ATOM 804 O O . THR A 1 105 ? -10.789 -18.172 -18.672 1 88.44 105 THR A O 1
ATOM 807 N N . GLY A 1 106 ? -11.023 -18.359 -16.484 1 87.62 106 GLY A N 1
ATOM 808 C CA . GLY A 1 106 ? -9.68 -18.875 -16.328 1 87.62 106 GLY A CA 1
ATOM 809 C C . GLY A 1 106 ? -9.445 -20.172 -17.062 1 87.62 106 GLY A C 1
ATOM 810 O O . GLY A 1 106 ? -8.305 -20.5 -17.406 1 87.62 106 GLY A O 1
ATOM 811 N N . LEU A 1 107 ? -10.508 -20.891 -17.25 1 85.81 107 LEU A N 1
ATOM 812 C CA . LEU A 1 107 ? -10.406 -22.188 -17.922 1 85.81 107 LEU A CA 1
ATOM 813 C C . LEU A 1 107 ? -10.062 -22 -19.406 1 85.81 107 LEU A C 1
ATOM 815 O O . LEU A 1 107 ? -9.445 -22.875 -20.016 1 85.81 107 LEU A O 1
ATOM 819 N N . THR A 1 108 ? -10.461 -20.891 -19.938 1 75.56 108 THR A N 1
ATOM 820 C CA . THR A 1 108 ? -10.289 -20.719 -21.375 1 75.56 108 THR A CA 1
ATOM 821 C C . THR A 1 108 ? -9.219 -19.672 -21.672 1 75.56 108 THR A C 1
ATOM 823 O O . THR A 1 108 ? -8.836 -19.469 -22.828 1 75.56 108 THR A O 1
ATOM 826 N N . ASN A 1 109 ? -8.578 -19.141 -20.656 1 66.44 109 ASN A N 1
ATOM 827 C CA . ASN A 1 109 ? -7.566 -18.094 -20.75 1 66.44 109 ASN A CA 1
ATOM 828 C C . ASN A 1 109 ? -8.047 -16.938 -21.609 1 66.44 109 ASN A C 1
ATOM 830 O O . ASN A 1 109 ? -7.27 -16.375 -22.391 1 66.44 109 ASN A O 1
ATOM 834 N N . THR A 1 110 ? -9.312 -16.812 -21.766 1 61.41 110 THR A N 1
ATOM 835 C CA . THR A 1 110 ? -9.898 -15.68 -22.469 1 61.41 110 THR A CA 1
ATOM 836 C C . THR A 1 110 ? -10.758 -14.844 -21.531 1 61.41 110 THR A C 1
ATOM 838 O O . THR A 1 110 ? -11.188 -15.32 -20.484 1 61.41 110 THR A O 1
ATOM 841 N N . THR A 1 111 ? -10.594 -13.57 -21.75 1 59.66 111 THR A N 1
ATOM 842 C CA . THR A 1 111 ? -11.438 -12.703 -20.938 1 59.66 111 THR A CA 1
ATOM 843 C C . THR A 1 111 ? -12.867 -12.664 -21.469 1 59.66 111 THR A C 1
ATOM 845 O O . THR A 1 111 ? -13.758 -12.078 -20.859 1 59.66 111 THR A O 1
ATOM 848 N N . GLU A 1 112 ? -13.016 -13.312 -22.625 1 59.19 112 GLU A N 1
ATOM 849 C CA . GLU A 1 112 ? -14.336 -13.281 -23.25 1 59.19 112 GLU A CA 1
ATOM 850 C C . GLU A 1 112 ? -15.102 -14.57 -22.984 1 59.19 112 GLU A C 1
ATOM 852 O O . GLU A 1 112 ? -14.5 -15.633 -22.828 1 59.19 112 GLU A O 1
ATOM 857 N N . VAL A 1 113 ? -16.344 -14.398 -22.516 1 57.66 113 VAL A N 1
ATOM 858 C CA . VAL A 1 113 ? -17.219 -15.562 -22.422 1 57.66 113 VAL A CA 1
ATOM 859 C C . VAL A 1 113 ? -17.297 -16.234 -23.797 1 57.66 113 VAL A C 1
ATOM 861 O O . VAL A 1 113 ? -17.594 -15.586 -24.797 1 57.66 113 VAL A O 1
ATOM 864 N N . MET A 1 114 ? -16.547 -17.281 -24 1 57.28 114 MET A N 1
ATOM 865 C CA . MET A 1 114 ? -16.609 -18 -25.266 1 57.28 114 MET A CA 1
ATOM 866 C C . MET A 1 114 ? -18.047 -18.406 -25.578 1 57.28 114 MET A C 1
ATOM 868 O O . MET A 1 114 ? -18.719 -19.016 -24.75 1 57.28 114 MET A O 1
ATOM 872 N N . PRO A 1 115 ? -18.562 -17.984 -26.719 1 59.25 115 PRO A N 1
ATOM 873 C CA . PRO A 1 115 ? -19.891 -18.438 -27.141 1 59.25 115 PRO A CA 1
ATOM 874 C C . PRO A 1 115 ? -20 -19.969 -27.156 1 59.25 115 PRO A C 1
ATOM 876 O O . PRO A 1 115 ? -19.016 -20.656 -27.422 1 59.25 115 PRO A O 1
ATOM 879 N N . ARG A 1 116 ? -20.922 -20.719 -26.516 1 67.06 116 ARG A N 1
ATOM 880 C CA . ARG A 1 116 ? -21.375 -22.109 -26.531 1 67.06 116 ARG A CA 1
ATOM 881 C C . ARG A 1 116 ? -20.609 -22.938 -25.5 1 67.06 116 ARG A C 1
ATOM 883 O O . ARG A 1 116 ? -20.781 -24.156 -25.438 1 67.06 116 ARG A O 1
ATOM 890 N N . TRP A 1 117 ? -19.625 -22.234 -24.906 1 74.5 117 TRP A N 1
ATOM 891 C CA . TRP A 1 117 ? -18.953 -23 -23.875 1 74.5 117 TRP A CA 1
ATOM 892 C C . TRP A 1 117 ? -19.641 -22.812 -22.516 1 74.5 117 TRP A C 1
ATOM 894 O O . TRP A 1 117 ? -20.047 -21.703 -22.172 1 74.5 117 TRP A O 1
ATOM 904 N N . SER A 1 118 ? -20.047 -23.984 -21.891 1 84.31 118 SER A N 1
ATOM 905 C CA . SER A 1 118 ? -20.562 -23.938 -20.531 1 84.31 118 SER A CA 1
ATOM 906 C C . SER A 1 118 ? -19.703 -24.766 -19.578 1 84.31 118 SER A C 1
ATOM 908 O O . SER A 1 118 ? -19.25 -25.859 -19.938 1 84.31 118 SER A O 1
ATOM 910 N N . PRO A 1 119 ? -19.391 -24.281 -18.422 1 87.5 119 PRO A N 1
ATOM 911 C CA . PRO A 1 119 ? -18.609 -25.047 -17.453 1 87.5 119 PRO A CA 1
ATOM 912 C C . PRO A 1 119 ? -19.344 -26.281 -16.953 1 87.5 119 PRO A C 1
ATOM 914 O O . PRO A 1 119 ? -20.578 -26.297 -16.906 1 87.5 119 PRO A O 1
ATOM 917 N N . THR A 1 120 ? -18.594 -27.312 -16.703 1 92.31 120 THR A N 1
ATOM 918 C CA . THR A 1 120 ? -19.156 -28.469 -16.047 1 92.31 120 THR A CA 1
ATOM 919 C C . THR A 1 120 ? -19.531 -28.156 -14.594 1 92.31 120 THR A C 1
ATOM 921 O O . THR A 1 120 ? -19.062 -27.172 -14.031 1 92.31 120 THR A O 1
ATOM 924 N N . PRO A 1 121 ? -20.375 -28.953 -14.062 1 93.94 121 PRO A N 1
ATOM 925 C CA . PRO A 1 121 ? -20.719 -28.766 -12.648 1 93.94 121 PRO A CA 1
ATOM 926 C C . PRO A 1 121 ? -19.484 -28.812 -11.742 1 93.94 121 PRO A C 1
ATOM 928 O O . PRO A 1 121 ? -19.422 -28.078 -10.75 1 93.94 121 PRO A O 1
ATOM 931 N N . GLU A 1 122 ? -18.609 -29.625 -12.102 1 94 122 GLU A N 1
ATOM 932 C CA . GLU A 1 122 ? -17.375 -29.719 -11.328 1 94 122 GLU A CA 1
ATOM 933 C C . GLU A 1 122 ? -16.562 -28.438 -11.414 1 94 122 GLU A C 1
ATOM 935 O O . GLU A 1 122 ? -15.992 -27.984 -10.422 1 94 122 GLU A O 1
ATOM 940 N N . GLN A 1 123 ? -16.562 -27.938 -12.57 1 92 123 GLN A N 1
ATOM 941 C CA . GLN A 1 123 ? -15.836 -26.688 -12.773 1 92 123 GLN A CA 1
ATOM 942 C C . GLN A 1 123 ? -16.5 -25.531 -12.031 1 92 123 GLN A C 1
ATOM 944 O O . GLN A 1 123 ? -15.82 -24.672 -11.461 1 92 123 GLN A O 1
ATOM 949 N N . GLU A 1 124 ? -17.766 -25.547 -12.016 1 94.06 124 GLU A N 1
ATOM 950 C CA . GLU A 1 124 ? -18.516 -24.531 -11.266 1 94.06 124 GLU A CA 1
ATOM 951 C C . GLU A 1 124 ? -18.25 -24.656 -9.766 1 94.06 124 GLU A C 1
ATOM 953 O O . GLU A 1 124 ? -18.047 -23.656 -9.086 1 94.06 124 GLU A O 1
ATOM 958 N N . ALA A 1 125 ? -18.234 -25.844 -9.352 1 95.56 125 ALA A N 1
ATOM 959 C CA . ALA A 1 125 ? -17.969 -26.094 -7.938 1 95.56 125 ALA A CA 1
ATOM 960 C C . ALA A 1 125 ? -16.547 -25.672 -7.566 1 95.56 125 ALA A C 1
ATOM 962 O O . ALA A 1 125 ? -16.328 -25.109 -6.488 1 95.56 125 ALA A O 1
ATOM 963 N N . HIS A 1 126 ? -15.711 -25.969 -8.445 1 94.44 126 HIS A N 1
ATOM 964 C CA . HIS A 1 126 ? -14.32 -25.578 -8.234 1 94.44 126 HIS A CA 1
ATOM 965 C C . HIS A 1 126 ? -14.188 -24.062 -8.172 1 94.44 126 HIS A C 1
ATOM 967 O O . HIS A 1 126 ? -13.508 -23.531 -7.289 1 94.44 126 HIS A O 1
ATOM 973 N N . ALA A 1 127 ? -14.844 -23.391 -9.039 1 94.94 127 ALA A N 1
ATOM 974 C CA . ALA A 1 127 ? -14.852 -21.922 -9.039 1 94.94 127 ALA A CA 1
ATOM 975 C C . ALA A 1 127 ? -15.391 -21.375 -7.719 1 94.94 127 ALA A C 1
ATOM 977 O O . ALA A 1 127 ? -14.797 -20.484 -7.117 1 94.94 127 ALA A O 1
ATOM 978 N N . ASP A 1 128 ? -16.438 -21.984 -7.301 1 96.25 128 ASP A N 1
ATOM 979 C CA . ASP A 1 128 ? -17.047 -21.547 -6.051 1 96.25 128 ASP A CA 1
ATOM 980 C C . ASP A 1 128 ? -16.125 -21.781 -4.867 1 96.25 128 ASP A C 1
ATOM 982 O O . ASP A 1 128 ? -16.047 -20.953 -3.955 1 96.25 128 ASP A O 1
ATOM 986 N N . ALA A 1 129 ? -15.461 -22.844 -4.898 1 94.94 129 ALA A N 1
ATOM 987 C CA . ALA A 1 129 ? -14.516 -23.156 -3.83 1 94.94 129 ALA A CA 1
ATOM 988 C C . ALA A 1 129 ? -13.375 -22.141 -3.797 1 94.94 129 ALA A C 1
ATOM 990 O O . ALA A 1 129 ? -12.953 -21.703 -2.721 1 94.94 129 ALA A O 1
ATOM 991 N N . LEU A 1 130 ? -12.898 -21.781 -4.93 1 93.81 130 LEU A N 1
ATOM 992 C CA . LEU A 1 130 ? -11.82 -20.812 -5.023 1 93.81 130 LEU A CA 1
ATOM 993 C C . LEU A 1 130 ? -12.297 -19.438 -4.555 1 93.81 130 LEU A C 1
ATOM 995 O O . LEU A 1 130 ? -11.578 -18.734 -3.83 1 93.81 130 LEU A O 1
ATOM 999 N N . ILE A 1 131 ? -13.477 -19.109 -4.945 1 95.38 131 ILE A N 1
ATOM 1000 C CA . ILE A 1 131 ? -14.062 -17.844 -4.551 1 95.38 131 ILE A CA 1
ATOM 1001 C C . ILE A 1 131 ? -14.219 -17.797 -3.031 1 95.38 131 ILE A C 1
ATOM 1003 O O . ILE A 1 131 ? -13.891 -16.781 -2.398 1 95.38 131 ILE A O 1
ATOM 1007 N N . ASP A 1 132 ? -14.625 -18.891 -2.525 1 94.19 132 ASP A N 1
ATOM 1008 C CA . ASP A 1 132 ? -14.789 -19 -1.079 1 94.19 132 ASP A CA 1
ATOM 1009 C C . ASP A 1 132 ? -13.438 -18.906 -0.368 1 94.19 132 ASP A C 1
ATOM 1011 O O . ASP A 1 132 ? -13.305 -18.219 0.644 1 94.19 132 ASP A O 1
ATOM 1015 N N . LEU A 1 133 ? -12.484 -19.531 -0.867 1 90.25 133 LEU A N 1
ATOM 1016 C CA . LEU A 1 133 ? -11.133 -19.562 -0.31 1 90.25 133 LEU A CA 1
ATOM 1017 C C . LEU A 1 133 ? -10.57 -18.141 -0.206 1 90.25 133 LEU A C 1
ATOM 1019 O O . LEU A 1 133 ? -9.883 -17.812 0.76 1 90.25 133 LEU A O 1
ATOM 1023 N N . LEU A 1 134 ? -10.961 -17.312 -1.161 1 91.06 134 LEU A N 1
ATOM 1024 C CA . LEU A 1 134 ? -10.438 -15.945 -1.195 1 91.06 134 LEU A CA 1
ATOM 1025 C C . LEU A 1 134 ? -11.391 -14.984 -0.502 1 91.06 134 LEU A C 1
ATOM 1027 O O . LEU A 1 134 ? -11.234 -13.766 -0.61 1 91.06 134 LEU A O 1
ATOM 1031 N N . GLY A 1 135 ? -12.414 -15.508 0.187 1 87.56 135 GLY A N 1
ATOM 1032 C CA . GLY A 1 135 ? -13.344 -14.703 0.966 1 87.56 135 GLY A CA 1
ATOM 1033 C C . GLY A 1 135 ? -14.289 -13.875 0.109 1 87.56 135 GLY A C 1
ATOM 1034 O O . GLY A 1 135 ? -14.711 -12.789 0.509 1 87.56 135 GLY A O 1
ATOM 1035 N N . MET A 1 136 ? -14.617 -14.336 -1.052 1 92.62 136 MET A N 1
ATOM 1036 C CA . MET A 1 136 ? -15.383 -13.547 -2.004 1 92.62 136 MET A CA 1
ATOM 1037 C C . MET A 1 136 ? -16.781 -14.141 -2.213 1 92.62 136 MET A C 1
ATOM 1039 O O . MET A 1 136 ? -17.5 -13.734 -3.125 1 92.62 136 MET A O 1
ATOM 1043 N N . SER A 1 137 ? -17.156 -15.07 -1.38 1 93.75 137 SER A N 1
ATOM 1044 C CA . SER A 1 137 ? -18.422 -15.773 -1.558 1 93.75 137 SER A CA 1
ATOM 1045 C C . SER A 1 137 ? -19.594 -14.797 -1.622 1 93.75 137 SER A C 1
ATOM 1047 O O . SER A 1 137 ? -20.422 -14.875 -2.529 1 93.75 137 SER A O 1
ATOM 1049 N N . PRO A 1 138 ? -19.641 -13.805 -0.722 1 92.38 138 PRO A N 1
ATOM 1050 C CA . PRO A 1 138 ? -20.766 -12.875 -0.764 1 92.38 138 PRO A CA 1
ATOM 1051 C C . PRO A 1 138 ? -20.797 -12.031 -2.039 1 92.38 138 PRO A C 1
ATOM 1053 O O . PRO A 1 138 ? -21.812 -11.414 -2.352 1 92.38 138 PRO A O 1
ATOM 1056 N N . ARG A 1 139 ? -19.719 -12.039 -2.795 1 93.25 139 ARG A N 1
ATOM 1057 C CA . ARG A 1 139 ? -19.609 -11.18 -3.971 1 93.25 139 ARG A CA 1
ATOM 1058 C C . ARG A 1 139 ? -19.562 -12.008 -5.25 1 93.25 139 ARG A C 1
ATOM 1060 O O . ARG A 1 139 ? -19.219 -11.492 -6.32 1 93.25 139 ARG A O 1
ATOM 1067 N N . SER A 1 140 ? -19.922 -13.219 -5.152 1 95.19 140 SER A N 1
ATOM 1068 C CA . SER A 1 140 ? -19.781 -14.133 -6.281 1 95.19 140 SER A CA 1
ATOM 1069 C C . SER A 1 140 ? -20.609 -13.656 -7.477 1 95.19 140 SER A C 1
ATOM 1071 O O . SER A 1 140 ? -20.203 -13.844 -8.625 1 95.19 140 SER A O 1
ATOM 1073 N N . ASP A 1 141 ? -21.703 -13.008 -7.227 1 95.19 141 ASP A N 1
ATOM 1074 C CA . ASP A 1 141 ? -22.609 -12.602 -8.305 1 95.19 141 ASP A CA 1
ATOM 1075 C C . ASP A 1 141 ? -22.438 -11.117 -8.633 1 95.19 141 ASP A C 1
ATOM 1077 O O . ASP A 1 141 ? -23.156 -10.578 -9.469 1 95.19 141 ASP A O 1
ATOM 1081 N N . ALA A 1 142 ? -21.531 -10.523 -7.98 1 95.5 142 ALA A N 1
ATOM 1082 C CA . ALA A 1 142 ? -21.266 -9.125 -8.289 1 95.5 142 ALA A CA 1
ATOM 1083 C C . ALA A 1 142 ? -20.625 -8.969 -9.664 1 95.5 142 ALA A C 1
ATOM 1085 O O . ALA A 1 142 ? -19.859 -9.82 -10.094 1 95.5 142 ALA A O 1
ATOM 1086 N N . LEU A 1 143 ? -20.984 -7.859 -10.305 1 95.31 143 LEU A N 1
ATOM 1087 C CA . LEU A 1 143 ? -20.438 -7.578 -11.625 1 95.31 143 LEU A CA 1
ATOM 1088 C C . LEU A 1 143 ? -19.047 -6.965 -11.508 1 95.31 143 LEU A C 1
ATOM 1090 O O . LEU A 1 143 ? -18.797 -6.133 -10.625 1 95.31 143 LEU A O 1
ATOM 1094 N N . TRP A 1 144 ? -18.172 -7.254 -12.445 1 92.38 144 TRP A N 1
ATOM 1095 C CA . TRP A 1 144 ? -16.766 -6.879 -12.453 1 92.38 144 TRP A CA 1
ATOM 1096 C C . TRP A 1 144 ? -16.594 -5.371 -12.297 1 92.38 144 TRP A C 1
ATOM 1098 O O . TRP A 1 144 ? -15.812 -4.906 -11.469 1 92.38 144 TRP A O 1
ATOM 1108 N N . PRO A 1 145 ? -17.344 -4.535 -13.023 1 91.12 145 PRO A N 1
ATOM 1109 C CA . PRO A 1 145 ? -17.141 -3.09 -12.922 1 91.12 145 PRO A CA 1
ATOM 1110 C C . PRO A 1 145 ? -17.469 -2.541 -11.539 1 91.12 145 PRO A C 1
ATOM 1112 O O . PRO A 1 145 ? -17.062 -1.432 -11.188 1 91.12 145 PRO A O 1
ATOM 1115 N N . ASN A 1 146 ? -18.219 -3.289 -10.766 1 91.81 146 ASN A N 1
ATOM 1116 C CA . ASN A 1 146 ? -18.688 -2.818 -9.469 1 91.81 146 ASN A CA 1
ATOM 1117 C C . ASN A 1 146 ? -17.766 -3.264 -8.344 1 91.81 146 ASN A C 1
ATOM 1119 O O . ASN A 1 146 ? -18.016 -2.963 -7.172 1 91.81 146 ASN A O 1
ATOM 1123 N N . LEU A 1 147 ? -16.766 -3.934 -8.711 1 90.56 147 LEU A N 1
ATOM 1124 C CA . LEU A 1 147 ? -15.859 -4.465 -7.703 1 90.56 147 LEU A CA 1
ATOM 1125 C C . LEU A 1 147 ? -14.805 -3.43 -7.32 1 90.56 147 LEU A C 1
ATOM 1127 O O . LEU A 1 147 ? -14.367 -2.645 -8.164 1 90.56 147 LEU A O 1
ATOM 1131 N N . SER A 1 148 ? -14.5 -3.449 -6.023 1 84.94 148 SER A N 1
ATOM 1132 C CA . SER A 1 148 ? -13.336 -2.693 -5.586 1 84.94 148 SER A CA 1
ATOM 1133 C C . SER A 1 148 ? -12.047 -3.287 -6.148 1 84.94 148 SER A C 1
ATOM 1135 O O . SER A 1 148 ? -12.055 -4.395 -6.691 1 84.94 148 SER A O 1
ATOM 1137 N N . GLN A 1 149 ? -10.984 -2.529 -6.066 1 81.56 149 GLN A N 1
ATOM 1138 C CA . GLN A 1 149 ? -9.688 -3.006 -6.531 1 81.56 149 GLN A CA 1
ATOM 1139 C C . GLN A 1 149 ? -9.273 -4.277 -5.801 1 81.56 149 GLN A C 1
ATOM 1141 O O . GLN A 1 149 ? -8.773 -5.219 -6.418 1 81.56 149 GLN A O 1
ATOM 1146 N N . GLY A 1 150 ? -9.469 -4.312 -4.52 1 85 150 GLY A N 1
ATOM 1147 C CA . GLY A 1 150 ? -9.148 -5.5 -3.746 1 85 150 GLY A CA 1
ATOM 1148 C C . GLY A 1 150 ? -9.961 -6.715 -4.152 1 85 150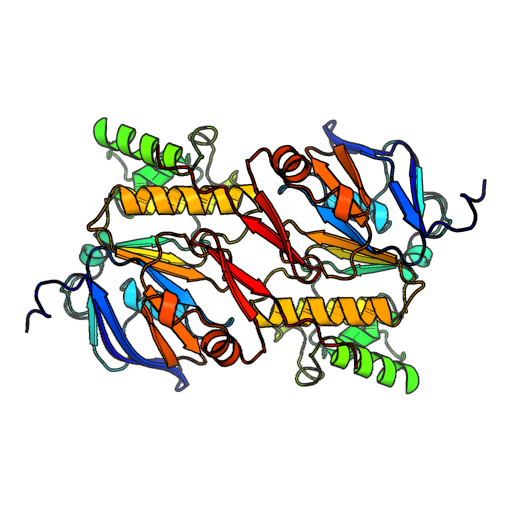 GLY A C 1
ATOM 1149 O O . GLY A 1 150 ? -9.438 -7.828 -4.203 1 85 150 GLY A O 1
ATOM 1150 N N . GLU A 1 151 ? -11.188 -6.445 -4.406 1 88.56 151 GLU A N 1
ATOM 1151 C CA . GLU A 1 151 ? -12.055 -7.531 -4.844 1 88.56 151 GLU A CA 1
ATOM 1152 C C . GLU A 1 151 ? -11.641 -8.055 -6.215 1 88.56 151 GLU A C 1
ATOM 1154 O O . GLU A 1 151 ? -11.617 -9.266 -6.438 1 88.56 151 GLU A O 1
ATOM 1159 N N . ARG A 1 152 ? -11.266 -7.184 -7.02 1 90.75 152 ARG A N 1
ATOM 1160 C CA . ARG A 1 152 ? -10.797 -7.586 -8.344 1 90.75 152 ARG A CA 1
ATOM 1161 C C . ARG A 1 152 ? -9.531 -8.43 -8.242 1 90.75 152 ARG A C 1
ATOM 1163 O O . ARG A 1 152 ? -9.414 -9.461 -8.906 1 90.75 152 ARG A O 1
ATOM 1170 N N . GLY A 1 153 ? -8.641 -7.945 -7.426 1 89.62 153 GLY A N 1
ATOM 1171 C CA . GLY A 1 153 ? -7.414 -8.711 -7.223 1 89.62 153 GLY A CA 1
ATOM 1172 C C . GLY A 1 153 ? -7.668 -10.133 -6.77 1 89.62 153 GLY A C 1
ATOM 1173 O O . GLY A 1 153 ? -7.094 -11.078 -7.32 1 89.62 153 GLY A O 1
ATOM 1174 N N . ARG A 1 154 ? -8.516 -10.328 -5.875 1 90.44 154 ARG A N 1
ATOM 1175 C CA . ARG A 1 154 ? -8.836 -11.648 -5.348 1 90.44 154 ARG A CA 1
ATOM 1176 C C . ARG A 1 154 ? -9.555 -12.5 -6.391 1 90.44 154 ARG A C 1
ATOM 1178 O O . ARG A 1 154 ? -9.305 -13.695 -6.504 1 90.44 154 ARG A O 1
ATOM 1185 N N . ALA A 1 155 ? -10.398 -11.852 -7.141 1 93.06 155 ALA A N 1
ATOM 1186 C CA . ALA A 1 155 ? -11.07 -12.562 -8.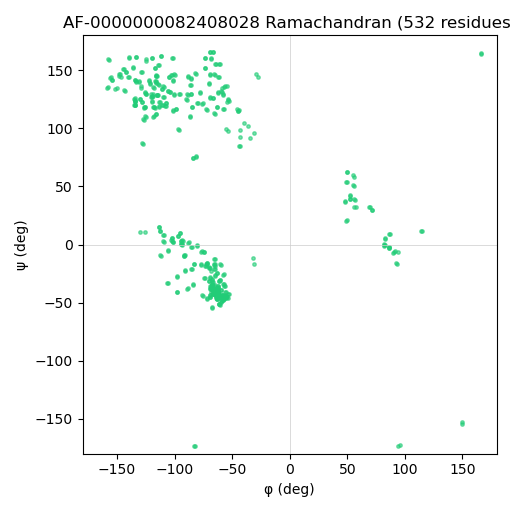227 1 93.06 155 ALA A CA 1
ATOM 1187 C C . ALA A 1 155 ? -10.062 -13.055 -9.258 1 93.06 155 ALA A C 1
ATOM 1189 O O . ALA A 1 155 ? -10.172 -14.188 -9.742 1 93.06 155 ALA A O 1
ATOM 1190 N N . LEU A 1 156 ? -9.117 -12.266 -9.516 1 92.06 156 LEU A N 1
ATOM 1191 C CA . LEU A 1 156 ? -8.102 -12.625 -10.5 1 92.06 156 LEU A CA 1
ATOM 1192 C C . LEU A 1 156 ? -7.234 -13.773 -10 1 92.06 156 LEU A C 1
ATOM 1194 O O . LEU A 1 156 ? -6.781 -14.609 -10.781 1 92.06 156 LEU A O 1
ATOM 1198 N N . ILE A 1 157 ? -6.98 -13.789 -8.742 1 91.94 157 ILE A N 1
ATOM 1199 C CA . ILE A 1 157 ? -6.242 -14.914 -8.172 1 91.94 157 ILE A CA 1
ATOM 1200 C C . ILE A 1 157 ? -7.043 -16.203 -8.336 1 91.94 157 ILE A C 1
ATOM 1202 O O . ILE A 1 157 ? -6.512 -17.219 -8.789 1 91.94 157 ILE A O 1
ATOM 1206 N N . ALA A 1 158 ? -8.297 -16.094 -7.992 1 93.31 158 ALA A N 1
ATOM 1207 C CA . ALA A 1 158 ? -9.164 -17.25 -8.188 1 93.31 158 ALA A CA 1
ATOM 1208 C C . ALA A 1 158 ? -9.164 -17.703 -9.641 1 93.31 158 ALA A C 1
ATOM 1210 O O . ALA A 1 158 ? -9.07 -18.891 -9.93 1 93.31 158 ALA A O 1
ATOM 1211 N N . ARG A 1 159 ? -9.242 -16.766 -10.477 1 91.94 159 ARG A N 1
ATOM 1212 C CA . ARG A 1 159 ? -9.227 -17.062 -11.906 1 91.94 159 ARG A CA 1
ATOM 1213 C C . ARG A 1 159 ? -7.945 -17.797 -12.305 1 91.94 159 ARG A C 1
ATOM 1215 O O . ARG A 1 159 ? -7.988 -18.781 -13.047 1 91.94 159 ARG A O 1
ATOM 1222 N N . ALA A 1 160 ? -6.883 -17.297 -11.82 1 90.81 160 ALA A N 1
ATOM 1223 C CA . ALA A 1 160 ? -5.582 -17.891 -12.141 1 90.81 160 ALA A CA 1
ATOM 1224 C C . ALA A 1 160 ? -5.477 -19.312 -11.633 1 90.81 160 ALA A C 1
ATOM 1226 O O . ALA A 1 160 ? -4.766 -20.141 -12.211 1 90.81 160 ALA A O 1
ATOM 1227 N N . LEU A 1 161 ? -6.238 -19.656 -10.625 1 91.81 161 LEU A N 1
ATOM 1228 C CA . LEU A 1 161 ? -6.133 -20.969 -9.977 1 91.81 161 LEU A CA 1
ATOM 1229 C C . LEU A 1 161 ? -7.09 -21.969 -10.609 1 91.81 161 LEU A C 1
ATOM 1231 O O . LEU A 1 161 ? -6.98 -23.172 -10.375 1 91.81 161 LEU A O 1
ATOM 1235 N N . MET A 1 162 ? -7.922 -21.484 -11.422 1 90.44 162 MET A N 1
ATOM 1236 C CA . MET A 1 162 ? -8.961 -22.312 -12.016 1 90.44 162 MET A CA 1
ATOM 1237 C C . MET A 1 162 ? -8.352 -23.453 -12.82 1 90.44 162 MET A C 1
ATOM 1239 O O . MET A 1 162 ? -8.906 -24.562 -12.883 1 90.44 162 MET A O 1
ATOM 1243 N N . VAL A 1 163 ? -7.25 -23.203 -13.344 1 86.44 163 VAL A N 1
ATOM 1244 C CA . VAL A 1 163 ? -6.648 -24.188 -14.234 1 86.44 163 VAL A CA 1
ATOM 1245 C C . VAL A 1 163 ? -5.68 -25.062 -13.445 1 86.44 163 VAL A C 1
ATOM 1247 O O . VAL A 1 163 ? -4.953 -25.875 -14.031 1 86.44 163 VAL A O 1
ATOM 1250 N N . GLU A 1 164 ? -5.602 -24.844 -12.133 1 87.88 164 GLU A N 1
ATOM 1251 C CA . GLU A 1 164 ? -4.711 -25.625 -11.281 1 87.88 164 GLU A CA 1
ATOM 1252 C C . GLU A 1 164 ? -3.27 -25.547 -11.773 1 87.88 164 GLU A C 1
ATOM 1254 O O . GLU A 1 164 ? -2.654 -26.578 -12.055 1 87.88 164 GLU A O 1
ATOM 1259 N N . PRO A 1 165 ? -2.801 -24.406 -11.844 1 90.88 165 PRO A N 1
ATOM 1260 C CA . PRO A 1 165 ? -1.466 -24.188 -12.406 1 90.88 165 PRO A CA 1
ATOM 1261 C C . PRO A 1 165 ? -0.362 -24.844 -11.578 1 90.88 165 PRO A C 1
ATOM 1263 O O . PRO A 1 165 ? -0.551 -25.094 -10.383 1 90.88 165 PRO A O 1
ATOM 1266 N N . ARG A 1 166 ? 0.753 -25.125 -12.289 1 92 166 ARG A N 1
ATOM 1267 C CA . ARG A 1 166 ? 1.941 -25.609 -11.602 1 92 166 ARG A CA 1
ATOM 1268 C C . ARG A 1 166 ? 2.783 -24.453 -11.07 1 92 166 ARG A C 1
ATOM 1270 O O . ARG A 1 166 ? 3.611 -24.641 -10.172 1 92 166 ARG A O 1
ATOM 1277 N N . LEU A 1 167 ? 2.539 -23.328 -11.68 1 93.69 167 LEU A N 1
ATOM 1278 C CA . LEU A 1 167 ? 3.262 -22.109 -11.297 1 93.69 167 LEU A CA 1
ATOM 1279 C C . LEU A 1 167 ? 2.309 -20.938 -11.164 1 93.69 167 LEU A C 1
ATOM 1281 O O . LEU A 1 167 ? 1.541 -20.641 -12.086 1 93.69 167 LEU A O 1
ATOM 1285 N N . LEU A 1 168 ? 2.312 -20.328 -9.984 1 94.75 168 LEU A N 1
ATOM 1286 C CA . LEU A 1 168 ? 1.486 -19.156 -9.719 1 94.75 168 LEU A CA 1
ATOM 1287 C C . LEU A 1 168 ? 2.35 -17.922 -9.562 1 94.75 168 LEU A C 1
ATOM 1289 O O . LEU A 1 168 ? 3.264 -17.891 -8.734 1 94.75 168 LEU A O 1
ATOM 1293 N N . LEU A 1 169 ? 2.146 -16.906 -10.406 1 95.56 169 LEU A N 1
ATOM 1294 C CA . LEU A 1 169 ? 2.846 -15.625 -10.367 1 95.56 169 LEU A CA 1
ATOM 1295 C C . LEU A 1 169 ? 1.919 -14.516 -9.875 1 95.56 169 LEU A C 1
ATOM 1297 O O . LEU A 1 169 ? 0.877 -14.258 -10.484 1 95.56 169 LEU A O 1
ATOM 1301 N N . LEU A 1 170 ? 2.285 -13.914 -8.781 1 95.69 170 LEU A N 1
ATOM 1302 C CA . LEU A 1 170 ? 1.473 -12.867 -8.18 1 95.69 170 LEU A CA 1
ATOM 1303 C C . LEU A 1 170 ? 2.217 -11.531 -8.188 1 95.69 170 LEU A C 1
ATOM 1305 O O . LEU A 1 170 ? 3.211 -11.375 -7.473 1 95.69 170 LEU A O 1
ATOM 1309 N N . ASP A 1 171 ? 1.739 -10.656 -8.93 1 94.25 171 ASP A N 1
ATOM 1310 C CA . ASP A 1 171 ? 2.357 -9.336 -9.008 1 94.25 171 ASP A CA 1
ATOM 1311 C C . ASP A 1 171 ? 1.651 -8.344 -8.086 1 94.25 171 ASP A C 1
ATOM 1313 O O . ASP A 1 171 ? 0.62 -7.777 -8.453 1 94.25 171 ASP A O 1
ATOM 1317 N N . GLU A 1 172 ? 2.219 -8.125 -6.918 1 92.88 172 GLU A N 1
ATOM 1318 C CA . GLU A 1 172 ? 1.723 -7.199 -5.902 1 92.88 172 GLU A CA 1
ATOM 1319 C C . GLU A 1 172 ? 0.237 -7.422 -5.633 1 92.88 172 GLU A C 1
ATOM 1321 O O . GLU A 1 172 ? -0.561 -6.488 -5.711 1 92.88 172 GLU A O 1
ATOM 1326 N N . PRO A 1 173 ? -0.11 -8.562 -5.16 1 92.56 173 PRO A N 1
ATOM 1327 C CA . PRO A 1 173 ? -1.52 -8.938 -5.035 1 92.56 173 PRO A CA 1
ATOM 1328 C C . PRO A 1 173 ? -2.24 -8.18 -3.926 1 92.56 173 PRO A C 1
ATOM 1330 O O . PRO A 1 173 ? -3.473 -8.148 -3.895 1 92.56 173 PRO A O 1
ATOM 1333 N N . ALA A 1 174 ? -1.502 -7.562 -3.039 1 92.12 174 ALA A N 1
ATOM 1334 C CA . ALA A 1 174 ? -2.139 -6.883 -1.914 1 92.12 174 ALA A CA 1
ATOM 1335 C C . ALA A 1 174 ? -2.383 -5.41 -2.232 1 92.12 174 ALA A C 1
ATOM 1337 O O . ALA A 1 174 ? -2.857 -4.652 -1.382 1 92.12 174 ALA A O 1
ATOM 1338 N N . THR A 1 175 ? -2.066 -5.031 -3.439 1 85.19 175 THR A N 1
ATOM 1339 C CA . THR A 1 175 ? -2.246 -3.637 -3.818 1 85.19 175 THR A CA 1
ATOM 1340 C C . THR A 1 175 ? -3.705 -3.219 -3.674 1 85.19 175 THR A C 1
ATOM 1342 O O . THR A 1 175 ? -4.609 -3.936 -4.109 1 85.19 175 THR A O 1
ATOM 1345 N N . GLY A 1 176 ? -3.91 -2.113 -3.051 1 81.88 176 GLY A N 1
ATOM 1346 C CA . GLY A 1 176 ? -5.242 -1.544 -2.922 1 81.88 176 GLY A CA 1
ATOM 1347 C C . GLY A 1 176 ? -6.047 -2.158 -1.791 1 81.88 176 GLY A C 1
ATOM 1348 O O . GLY A 1 176 ? -7.191 -1.769 -1.554 1 81.88 176 GLY A O 1
ATOM 1349 N N . LEU A 1 177 ? -5.461 -3.078 -1.139 1 90.25 177 LEU A N 1
ATOM 1350 C CA . LEU A 1 177 ? -6.164 -3.734 -0.042 1 90.25 177 LEU A CA 1
ATOM 1351 C C . LEU A 1 177 ? -5.941 -2.988 1.27 1 90.25 177 LEU A C 1
ATOM 1353 O O . LEU A 1 177 ? -4.859 -2.445 1.505 1 90.25 177 LEU A O 1
ATOM 1357 N N . ASP A 1 178 ? -7.035 -2.992 2.076 1 91.44 178 ASP A N 1
ATOM 1358 C CA . ASP A 1 178 ? -6.844 -2.502 3.438 1 91.44 178 ASP A CA 1
ATOM 1359 C C . ASP A 1 178 ? -6.273 -3.596 4.34 1 91.44 178 ASP A C 1
ATOM 1361 O O . ASP A 1 178 ? -5.898 -4.668 3.859 1 91.44 178 ASP A O 1
ATOM 1365 N N . LEU A 1 179 ? -6.184 -3.305 5.605 1 92.94 179 LEU A N 1
ATOM 1366 C CA . LEU A 1 179 ? -5.52 -4.191 6.559 1 92.94 179 LEU A CA 1
ATOM 1367 C C . LEU A 1 179 ? -6.215 -5.547 6.609 1 92.94 179 LEU A C 1
ATOM 1369 O O . LEU A 1 179 ? -5.566 -6.586 6.461 1 92.94 179 LEU A O 1
ATOM 1373 N N . ALA A 1 180 ? -7.48 -5.562 6.793 1 90.88 180 ALA A N 1
ATOM 1374 C CA . ALA A 1 180 ? -8.234 -6.812 6.914 1 90.88 180 ALA A CA 1
ATOM 1375 C C . ALA A 1 180 ? -8.148 -7.629 5.629 1 90.88 180 ALA A C 1
ATOM 1377 O O . ALA A 1 180 ? -7.918 -8.844 5.672 1 90.88 180 ALA A O 1
ATOM 1378 N N . ALA A 1 181 ? -8.344 -6.996 4.531 1 89.12 181 ALA A N 1
ATOM 1379 C CA . ALA A 1 181 ? -8.305 -7.676 3.24 1 89.12 181 ALA A CA 1
ATOM 1380 C C . ALA A 1 181 ? -6.922 -8.266 2.971 1 89.12 181 ALA A C 1
ATOM 1382 O O . ALA A 1 181 ? -6.801 -9.359 2.416 1 89.12 181 ALA A O 1
ATOM 1383 N N . ARG A 1 182 ? -5.926 -7.578 3.289 1 92.44 182 ARG A N 1
ATOM 1384 C CA . ARG A 1 182 ? -4.566 -8.086 3.135 1 92.44 182 ARG A CA 1
ATOM 1385 C C . ARG A 1 182 ? -4.363 -9.359 3.947 1 92.44 182 ARG A C 1
ATOM 1387 O O . ARG A 1 182 ? -3.875 -10.367 3.426 1 92.44 182 ARG A O 1
ATOM 1394 N N . GLU A 1 183 ? -4.742 -9.273 5.152 1 92 183 GLU A N 1
ATOM 1395 C CA . GLU A 1 183 ? -4.555 -10.43 6.023 1 92 183 GLU A CA 1
ATOM 1396 C C . GLU A 1 183 ? -5.379 -11.625 5.547 1 92 183 GLU A C 1
ATOM 1398 O O . GLU A 1 183 ? -4.934 -12.773 5.637 1 92 183 GLU A O 1
ATOM 1403 N N . GLN A 1 184 ? -6.512 -11.352 5.109 1 89.5 184 GLN A N 1
ATOM 1404 C CA . GLN A 1 184 ? -7.34 -12.406 4.535 1 89.5 184 GLN A CA 1
ATOM 1405 C C . GLN A 1 184 ? -6.668 -13.031 3.316 1 89.5 184 GLN A C 1
ATOM 1407 O O . GLN A 1 184 ? -6.668 -14.258 3.162 1 89.5 184 GLN A O 1
ATOM 1412 N N . LEU A 1 185 ? -6.156 -12.211 2.486 1 92.5 185 LEU A N 1
ATOM 1413 C CA . LEU A 1 185 ? -5.445 -12.695 1.31 1 92.5 185 LEU A CA 1
ATOM 1414 C C . LEU A 1 185 ? -4.27 -13.578 1.711 1 92.5 185 LEU A C 1
ATOM 1416 O O . LEU A 1 185 ? -4.086 -14.664 1.16 1 92.5 185 LEU A O 1
ATOM 1420 N N . LEU A 1 186 ? -3.484 -13.117 2.656 1 94.12 186 LEU A N 1
ATOM 1421 C CA . LEU A 1 186 ? -2.307 -13.867 3.082 1 94.12 186 LEU A CA 1
ATOM 1422 C C . LEU A 1 186 ? -2.703 -15.219 3.666 1 94.12 186 LEU A C 1
ATOM 1424 O O . LEU A 1 186 ? -2.062 -16.234 3.385 1 94.12 186 LEU A O 1
ATOM 1428 N N . THR A 1 187 ? -3.734 -15.203 4.402 1 91.56 187 THR A N 1
ATOM 1429 C CA . THR A 1 187 ? -4.242 -16.453 4.957 1 91.56 187 THR A CA 1
ATOM 1430 C C . THR A 1 187 ? -4.695 -17.391 3.85 1 91.56 187 THR A C 1
ATOM 1432 O O . THR A 1 187 ? -4.391 -18.594 3.879 1 91.56 187 THR A O 1
ATOM 1435 N N . ALA A 1 188 ? -5.367 -16.828 2.924 1 90.94 188 ALA A N 1
ATOM 1436 C CA . ALA A 1 188 ? -5.844 -17.609 1.794 1 90.94 188 ALA A CA 1
ATOM 1437 C C . ALA A 1 188 ? -4.676 -18.203 1.009 1 90.94 188 ALA A C 1
ATOM 1439 O O . ALA A 1 188 ? -4.719 -19.375 0.598 1 90.94 188 ALA A O 1
ATOM 1440 N N . LEU A 1 189 ? -3.678 -17.5 0.821 1 93.75 189 LEU A N 1
ATOM 1441 C CA . LEU A 1 189 ? -2.5 -17.969 0.107 1 93.75 189 LEU A CA 1
ATOM 1442 C C . LEU A 1 189 ? -1.805 -19.078 0.889 1 93.75 189 LEU A C 1
ATOM 1444 O O . LEU A 1 189 ? -1.377 -20.078 0.309 1 93.75 189 LEU A O 1
ATOM 1448 N N . ASP A 1 190 ? -1.704 -18.906 2.162 1 94.5 190 ASP A N 1
ATOM 1449 C CA . ASP A 1 190 ? -1.126 -19.953 2.996 1 94.5 190 ASP A CA 1
ATOM 1450 C C . ASP A 1 190 ? -1.931 -21.25 2.889 1 94.5 190 ASP A C 1
ATOM 1452 O O . ASP A 1 190 ? -1.36 -22.328 2.719 1 94.5 190 ASP A O 1
ATOM 1456 N N . ASP A 1 191 ? -3.189 -21.062 2.955 1 91.94 191 ASP A N 1
ATOM 1457 C CA . ASP A 1 191 ? -4.066 -22.219 2.844 1 91.94 191 ASP A CA 1
ATOM 1458 C C . ASP A 1 191 ? -3.906 -22.906 1.486 1 91.94 191 ASP A C 1
ATOM 1460 O O . ASP A 1 191 ? -3.801 -24.125 1.409 1 91.94 191 ASP A O 1
ATOM 1464 N N . LEU A 1 192 ? -3.9 -22.172 0.494 1 90.38 192 LEU A N 1
ATOM 1465 C CA . LEU A 1 192 ? -3.746 -22.672 -0.866 1 90.38 192 LEU A CA 1
ATOM 1466 C C . LEU A 1 192 ? -2.439 -23.438 -1.016 1 90.38 192 LEU A C 1
ATOM 1468 O O . LEU A 1 192 ? -2.424 -24.547 -1.554 1 90.38 192 LEU A O 1
ATOM 1472 N N . ARG A 1 193 ? -1.386 -22.891 -0.56 1 93.75 193 ARG A N 1
ATOM 1473 C CA . ARG A 1 193 ? -0.064 -23.5 -0.654 1 93.75 193 ARG A CA 1
ATOM 1474 C C . ARG A 1 193 ? -0.01 -24.812 0.122 1 93.75 193 ARG A C 1
ATOM 1476 O O . ARG A 1 193 ? 0.589 -25.781 -0.336 1 93.75 193 ARG A O 1
ATOM 1483 N N . ASN A 1 194 ? -0.661 -24.828 1.217 1 92.94 194 ASN A N 1
ATOM 1484 C CA . ASN A 1 194 ? -0.688 -26.031 2.043 1 92.94 194 ASN A CA 1
ATOM 1485 C C . ASN A 1 194 ? -1.5 -27.141 1.386 1 92.94 194 ASN A C 1
ATOM 1487 O O . ASN A 1 194 ? -1.17 -28.328 1.524 1 92.94 194 ASN A O 1
ATOM 1491 N N . GLN A 1 195 ? -2.467 -26.766 0.669 1 89.44 195 GLN A N 1
ATOM 1492 C CA . GLN A 1 195 ? -3.367 -27.734 0.043 1 89.44 195 GLN A CA 1
ATOM 1493 C C . GLN A 1 195 ? -2.787 -28.25 -1.268 1 89.44 195 GLN A C 1
ATOM 1495 O O . GLN A 1 195 ? -3.244 -29.266 -1.791 1 89.44 195 GLN A O 1
ATOM 1500 N N . ASN A 1 196 ? -1.813 -27.547 -1.781 1 90 196 ASN A N 1
ATOM 1501 C CA . ASN A 1 196 ? -1.212 -27.922 -3.057 1 90 196 ASN A CA 1
ATOM 1502 C C . ASN A 1 196 ? 0.307 -28.016 -2.953 1 90 196 ASN A C 1
ATOM 1504 O O . ASN A 1 196 ? 1.024 -27.125 -3.414 1 90 196 ASN A O 1
ATOM 1508 N N . PRO A 1 197 ? 0.778 -29.109 -2.582 1 90.88 197 PRO A N 1
ATOM 1509 C CA . PRO A 1 197 ? 2.207 -29.25 -2.291 1 90.88 197 PRO A CA 1
ATOM 1510 C C . PRO A 1 197 ? 3.076 -29.141 -3.543 1 90.88 197 PRO A C 1
ATOM 1512 O O . PRO A 1 197 ? 4.277 -28.875 -3.445 1 90.88 197 PRO A O 1
ATOM 1515 N N . SER A 1 198 ? 2.518 -29.391 -4.676 1 91.56 198 SER A N 1
ATOM 1516 C CA . SER A 1 198 ? 3.311 -29.344 -5.902 1 91.56 198 SER A CA 1
ATOM 1517 C C . SER A 1 198 ? 3.285 -27.953 -6.527 1 91.56 198 SER A C 1
ATOM 1519 O O . SER A 1 198 ? 4.059 -27.656 -7.441 1 91.56 198 SER A O 1
ATOM 1521 N N . LEU A 1 199 ? 2.471 -27.094 -6.047 1 93.62 199 LEU A N 1
ATOM 1522 C CA . LEU A 1 199 ? 2.363 -25.734 -6.566 1 93.62 199 LEU A CA 1
ATOM 1523 C C . LEU A 1 199 ? 3.615 -24.922 -6.242 1 93.62 199 LEU A C 1
ATOM 1525 O O . LEU A 1 199 ? 4.09 -24.938 -5.102 1 93.62 199 LEU A O 1
ATOM 1529 N N . ALA A 1 200 ? 4.219 -24.328 -7.262 1 96.25 200 ALA A N 1
ATOM 1530 C CA . ALA A 1 200 ? 5.246 -23.312 -7.066 1 96.25 200 ALA A CA 1
ATOM 1531 C C . ALA A 1 200 ? 4.668 -21.906 -7.242 1 96.25 200 ALA A C 1
ATOM 1533 O O . ALA A 1 200 ? 3.742 -21.703 -8.031 1 96.25 200 ALA A O 1
ATOM 1534 N N . SER A 1 201 ? 5.172 -20.984 -6.488 1 96.62 201 SER A N 1
ATOM 1535 C CA . SER A 1 201 ? 4.645 -19.625 -6.637 1 96.62 201 SER A CA 1
ATOM 1536 C C . SER A 1 201 ? 5.746 -18.594 -6.453 1 96.62 201 SER A C 1
ATOM 1538 O O . SER A 1 201 ? 6.754 -18.844 -5.793 1 96.62 201 SER A O 1
ATOM 1540 N N . ILE A 1 202 ? 5.578 -17.469 -7.113 1 97 202 ILE A N 1
ATOM 1541 C CA . ILE A 1 202 ? 6.398 -16.266 -6.945 1 97 202 ILE A CA 1
ATOM 1542 C C . ILE A 1 202 ? 5.504 -15.07 -6.629 1 97 202 ILE A C 1
ATOM 1544 O O . ILE A 1 202 ? 4.594 -14.75 -7.395 1 97 202 ILE A O 1
ATOM 1548 N N . LEU A 1 203 ? 5.73 -14.539 -5.512 1 97.31 203 LEU A N 1
ATOM 1549 C CA . LEU A 1 203 ? 5.012 -13.344 -5.09 1 97.31 203 LEU A CA 1
ATOM 1550 C C . LEU A 1 203 ? 5.922 -12.125 -5.125 1 97.31 203 LEU A C 1
ATOM 1552 O O . LEU A 1 203 ? 7.004 -12.133 -4.535 1 97.31 203 LEU A O 1
ATOM 1556 N N . VAL A 1 204 ? 5.504 -11.156 -5.906 1 96.62 204 VAL A N 1
ATOM 1557 C CA . VAL A 1 204 ? 6.234 -9.891 -5.973 1 96.62 204 VAL A CA 1
ATOM 1558 C C . VAL A 1 204 ? 5.609 -8.883 -5.016 1 96.62 204 VAL A C 1
ATOM 1560 O O . VAL A 1 204 ? 4.395 -8.672 -5.031 1 96.62 204 VAL A O 1
ATOM 1563 N N . THR A 1 205 ? 6.422 -8.281 -4.199 1 94.62 205 THR A N 1
ATOM 1564 C CA . THR A 1 205 ? 5.949 -7.219 -3.32 1 94.62 205 THR A CA 1
ATOM 1565 C C . THR A 1 205 ? 7.102 -6.312 -2.895 1 94.62 205 THR A C 1
ATOM 1567 O O . THR A 1 205 ? 8.266 -6.684 -3.023 1 94.62 205 THR A O 1
ATOM 1570 N N . HIS A 1 206 ? 6.785 -5.16 -2.494 1 91.31 206 HIS A N 1
ATOM 1571 C CA . HIS A 1 206 ? 7.777 -4.273 -1.891 1 91.31 206 HIS A CA 1
ATOM 1572 C C . HIS A 1 206 ? 7.531 -4.109 -0.395 1 91.31 206 HIS A C 1
ATOM 1574 O O . HIS A 1 206 ? 8.266 -3.387 0.283 1 91.31 206 HIS A O 1
ATOM 1580 N N . HIS A 1 207 ? 6.617 -4.883 0.154 1 91 207 HIS A N 1
ATOM 1581 C CA . HIS A 1 207 ? 6.285 -4.801 1.571 1 91 207 HIS A CA 1
ATOM 1582 C C . HIS A 1 207 ? 6.555 -6.125 2.279 1 91 207 HIS A C 1
ATOM 1584 O O . HIS A 1 207 ? 5.887 -7.125 2.014 1 91 207 HIS A O 1
ATOM 1590 N N . ILE A 1 208 ? 7.359 -5.988 3.248 1 94.44 208 ILE A N 1
ATOM 1591 C CA . ILE A 1 208 ? 7.82 -7.172 3.963 1 94.44 208 ILE A CA 1
ATOM 1592 C C . ILE A 1 208 ? 6.656 -7.816 4.707 1 94.44 208 ILE A C 1
ATOM 1594 O O . ILE A 1 208 ? 6.574 -9.047 4.809 1 94.44 208 ILE A O 1
ATOM 1598 N N . GLU A 1 209 ? 5.73 -7.059 5.148 1 93.19 209 GLU A N 1
ATOM 1599 C CA . GLU A 1 209 ? 4.609 -7.531 5.957 1 93.19 209 GLU A CA 1
ATOM 1600 C C . GLU A 1 209 ? 3.594 -8.289 5.105 1 93.19 209 GLU A C 1
ATOM 1602 O O . GLU A 1 209 ? 2.678 -8.914 5.637 1 93.19 209 GLU A O 1
ATOM 1607 N N . GLU A 1 210 ? 3.777 -8.297 3.828 1 94.25 210 GLU A N 1
ATOM 1608 C CA . GLU A 1 210 ? 2.863 -8.961 2.904 1 94.25 210 GLU A CA 1
ATOM 1609 C C . GLU A 1 210 ? 3.365 -10.352 2.535 1 94.25 210 GLU A C 1
ATOM 1611 O O . GLU A 1 210 ? 2.795 -11.016 1.666 1 94.25 210 GLU A O 1
ATOM 1616 N N . ILE A 1 211 ? 4.367 -10.789 3.145 1 96.38 211 ILE A N 1
ATOM 1617 C CA . ILE A 1 211 ? 4.945 -12.094 2.857 1 96.38 211 ILE A CA 1
ATOM 1618 C C . ILE A 1 211 ? 4.203 -13.172 3.646 1 96.38 211 ILE A C 1
ATOM 1620 O O . ILE A 1 211 ? 4.219 -13.172 4.879 1 96.38 211 ILE A O 1
ATOM 1624 N N . PRO A 1 212 ? 3.59 -14.094 2.904 1 95.44 212 PRO A N 1
ATOM 1625 C CA . PRO A 1 212 ? 2.908 -15.18 3.609 1 95.44 212 PRO A CA 1
ATOM 1626 C C . PRO A 1 212 ? 3.861 -16.016 4.461 1 95.44 212 PRO A C 1
ATOM 1628 O O . PRO A 1 212 ? 5.043 -16.156 4.125 1 95.44 212 PRO A O 1
ATOM 1631 N N . SER A 1 213 ? 3.338 -16.672 5.496 1 94.56 213 SER A N 1
ATOM 1632 C CA . SER A 1 213 ? 4.141 -17.453 6.43 1 94.56 213 SER A CA 1
ATOM 1633 C C . SER A 1 213 ? 4.684 -18.719 5.766 1 94.56 213 SER A C 1
ATOM 1635 O O . SER A 1 213 ? 5.703 -19.25 6.195 1 94.56 213 SER A O 1
ATOM 1637 N N . THR A 1 214 ? 4.062 -19.141 4.68 1 95.81 214 THR A N 1
ATOM 1638 C CA . THR A 1 214 ? 4.449 -20.375 4.008 1 95.81 214 THR A CA 1
ATOM 1639 C C . THR A 1 214 ? 5.551 -20.109 2.988 1 95.81 214 THR A C 1
ATOM 1641 O O . THR A 1 214 ? 5.977 -21.031 2.277 1 95.81 214 THR A O 1
ATOM 1644 N N . THR A 1 215 ? 6.008 -18.891 2.885 1 97.31 215 THR A N 1
ATOM 1645 C CA . THR A 1 215 ? 7.078 -18.562 1.951 1 97.31 215 THR A CA 1
ATOM 1646 C C . THR A 1 215 ? 8.359 -19.312 2.305 1 97.31 215 THR A C 1
ATOM 1648 O O . THR A 1 215 ? 8.789 -19.312 3.461 1 97.31 215 THR A O 1
ATOM 1651 N N . THR A 1 216 ? 8.938 -19.938 1.329 1 97.81 216 THR A N 1
ATOM 1652 C CA . THR A 1 216 ? 10.086 -20.797 1.591 1 97.81 216 THR A CA 1
ATOM 1653 C C . THR A 1 216 ? 11.383 -20.125 1.128 1 97.81 216 THR A C 1
ATOM 1655 O O . THR A 1 216 ? 12.438 -20.344 1.717 1 97.81 216 THR A O 1
ATOM 1658 N N . HIS A 1 217 ? 11.312 -19.344 0.065 1 98.31 217 HIS A N 1
ATOM 1659 C CA . HIS A 1 217 ? 12.5 -18.766 -0.554 1 98.31 217 HIS A CA 1
ATOM 1660 C C . HIS A 1 217 ? 12.281 -17.281 -0.849 1 98.31 217 HIS A C 1
ATOM 1662 O O . HIS A 1 217 ? 11.141 -16.812 -0.894 1 98.31 217 HIS A O 1
ATOM 1668 N N . ALA A 1 218 ? 13.367 -16.562 -1.05 1 98.31 218 ALA A N 1
ATOM 1669 C CA . ALA A 1 218 ? 13.32 -15.148 -1.38 1 98.31 218 ALA A CA 1
ATOM 1670 C C . ALA A 1 218 ? 14.406 -14.781 -2.389 1 98.31 218 ALA A C 1
ATOM 1672 O O . ALA A 1 218 ? 15.43 -15.453 -2.48 1 98.31 218 ALA A O 1
ATOM 1673 N N . LEU A 1 219 ? 14.07 -13.852 -3.141 1 98.06 219 LEU A N 1
ATOM 1674 C CA . LEU A 1 219 ? 14.961 -13.242 -4.121 1 98.06 219 LEU A CA 1
ATOM 1675 C C . LEU A 1 219 ? 14.938 -11.719 -4 1 98.06 219 LEU A C 1
ATOM 1677 O O . LEU A 1 219 ? 13.867 -11.109 -3.982 1 98.06 219 LEU A O 1
ATOM 1681 N N . LEU A 1 220 ? 16.141 -11.133 -3.818 1 98.19 220 LEU A N 1
ATOM 1682 C CA . LEU A 1 220 ? 16.281 -9.68 -3.775 1 98.19 220 LEU A CA 1
ATOM 1683 C C . LEU A 1 220 ? 16.859 -9.148 -5.078 1 98.19 220 LEU A C 1
ATOM 1685 O O . LEU A 1 220 ? 17.844 -9.68 -5.586 1 98.19 220 LEU A O 1
ATOM 1689 N N . ILE A 1 221 ? 16.234 -8.164 -5.582 1 97.31 221 ILE A N 1
ATOM 1690 C CA . ILE A 1 221 ? 16.688 -7.574 -6.836 1 97.31 221 ILE A CA 1
ATOM 1691 C C . ILE A 1 221 ? 16.891 -6.07 -6.648 1 97.31 221 ILE A C 1
ATOM 1693 O O . ILE A 1 221 ? 16.062 -5.395 -6.027 1 97.31 221 ILE A O 1
ATOM 1697 N N . LYS A 1 222 ? 18.016 -5.621 -7.062 1 96.25 222 LYS A N 1
ATOM 1698 C CA . LYS A 1 222 ? 18.391 -4.211 -7.031 1 96.25 222 LYS A CA 1
ATOM 1699 C C . LYS A 1 222 ? 19.031 -3.783 -8.352 1 96.25 222 LYS A C 1
ATOM 1701 O O . LYS A 1 222 ? 20.016 -4.375 -8.789 1 96.25 222 LYS A O 1
ATOM 1706 N N . ASP A 1 223 ? 18.422 -2.83 -8.984 1 94 223 ASP A N 1
ATOM 1707 C CA . ASP A 1 223 ? 18.938 -2.27 -10.234 1 94 223 ASP A CA 1
ATOM 1708 C C . ASP A 1 223 ? 19.125 -3.357 -11.289 1 94 223 ASP A C 1
ATOM 1710 O O . ASP A 1 223 ? 20.156 -3.404 -11.961 1 94 223 ASP A O 1
ATOM 1714 N N . GLY A 1 224 ? 18.188 -4.273 -11.297 1 95.69 224 GLY A N 1
ATOM 1715 C CA . GLY A 1 224 ? 18.172 -5.297 -12.328 1 95.69 224 GLY A CA 1
ATOM 1716 C C . GLY A 1 224 ? 19.094 -6.465 -12.031 1 95.69 224 GLY A C 1
ATOM 1717 O O . GLY A 1 224 ? 19.281 -7.344 -12.875 1 95.69 224 GLY A O 1
ATOM 1718 N N . VAL A 1 225 ? 19.672 -6.43 -10.875 1 96.62 225 VAL A N 1
ATOM 1719 C CA . VAL A 1 225 ? 20.609 -7.484 -10.508 1 96.62 225 VAL A CA 1
ATOM 1720 C C . VAL A 1 225 ? 20.125 -8.18 -9.234 1 96.62 225 VAL A C 1
ATOM 1722 O O . VAL A 1 225 ? 19.656 -7.523 -8.305 1 96.62 225 VAL A O 1
ATOM 1725 N N . VAL A 1 226 ? 20.25 -9.484 -9.234 1 97 226 VAL A N 1
ATOM 1726 C CA . VAL A 1 226 ? 19.906 -10.25 -8.047 1 97 226 VAL A CA 1
ATOM 1727 C C . VAL A 1 226 ? 21.016 -10.094 -7 1 97 226 VAL A C 1
ATOM 1729 O O . VAL A 1 226 ? 22.172 -10.43 -7.25 1 97 226 VAL A O 1
ATOM 1732 N N . THR A 1 227 ? 20.672 -9.602 -5.844 1 97.12 227 THR A N 1
ATOM 1733 C CA . THR A 1 227 ? 21.672 -9.344 -4.812 1 97.12 227 THR A CA 1
ATOM 1734 C C . THR A 1 227 ? 21.719 -10.492 -3.805 1 97.12 227 THR A C 1
ATOM 1736 O O . THR A 1 227 ? 22.734 -10.695 -3.139 1 97.12 227 THR A O 1
ATOM 1739 N N . ALA A 1 228 ? 20.672 -11.18 -3.615 1 97.69 228 ALA A N 1
ATOM 1740 C CA . ALA A 1 228 ? 20.578 -12.336 -2.73 1 97.69 228 ALA A CA 1
ATOM 1741 C C . ALA A 1 228 ? 19.453 -13.266 -3.158 1 97.69 228 ALA A C 1
ATOM 1743 O O . ALA A 1 228 ? 18.438 -12.812 -3.672 1 97.69 228 ALA A O 1
ATOM 1744 N N . SER A 1 229 ? 19.688 -14.555 -2.994 1 97.62 229 SER A N 1
ATOM 1745 C CA . SER A 1 229 ? 18.672 -15.555 -3.32 1 97.62 229 SER A CA 1
ATOM 1746 C C . SER A 1 229 ? 18.875 -16.828 -2.514 1 97.62 229 SER A C 1
ATOM 1748 O O . SER A 1 229 ? 20.016 -17.25 -2.279 1 97.62 229 SER A O 1
ATOM 1750 N N . GLY A 1 230 ? 17.812 -17.453 -2.078 1 97.56 230 GLY A N 1
ATOM 1751 C CA . GLY A 1 230 ? 17.875 -18.688 -1.316 1 97.56 230 GLY A CA 1
ATOM 1752 C C . GLY A 1 230 ? 16.734 -18.844 -0.326 1 97.56 230 GLY A C 1
ATOM 1753 O O . GLY A 1 230 ? 15.625 -18.344 -0.564 1 97.56 230 GLY A O 1
ATOM 1754 N N . LEU A 1 231 ? 16.984 -19.578 0.722 1 98.06 231 LEU A N 1
ATOM 1755 C CA . LEU A 1 231 ? 15.984 -19.75 1.774 1 98.06 231 LEU A CA 1
ATOM 1756 C C . LEU A 1 231 ? 15.594 -18.406 2.365 1 98.06 231 LEU A C 1
ATOM 1758 O O . LEU A 1 231 ? 16.453 -17.562 2.639 1 98.06 231 LEU A O 1
ATOM 1762 N N . ALA A 1 232 ? 14.32 -18.234 2.523 1 97.88 232 ALA A N 1
ATOM 1763 C CA . ALA A 1 232 ? 13.789 -16.953 2.947 1 97.88 232 ALA A CA 1
ATOM 1764 C C . ALA A 1 232 ? 14.43 -16.484 4.25 1 97.88 232 ALA A C 1
ATOM 1766 O O . ALA A 1 232 ? 14.789 -15.312 4.395 1 97.88 232 ALA A O 1
ATOM 1767 N N . GLU A 1 233 ? 14.633 -17.375 5.164 1 96.31 233 GLU A N 1
ATOM 1768 C CA . GLU A 1 233 ? 15.172 -17.031 6.477 1 96.31 233 GLU A CA 1
ATOM 1769 C C . GLU A 1 233 ? 16.594 -16.516 6.367 1 96.31 233 GLU A C 1
ATOM 1771 O O . GLU A 1 233 ? 17.031 -15.703 7.195 1 96.31 233 GLU A O 1
ATOM 1776 N N . ASN A 1 234 ? 17.297 -16.922 5.336 1 97.62 234 ASN A N 1
ATOM 1777 C CA . ASN A 1 234 ? 18.688 -16.5 5.137 1 97.62 234 ASN A CA 1
ATOM 1778 C C . ASN A 1 234 ? 18.781 -15.234 4.297 1 97.62 234 ASN A C 1
ATOM 1780 O O . ASN A 1 234 ? 19.781 -14.531 4.34 1 97.62 234 ASN A O 1
ATOM 1784 N N . VAL A 1 235 ? 17.781 -14.984 3.559 1 98.19 235 VAL A N 1
ATOM 1785 C CA . VAL A 1 235 ? 17.828 -13.883 2.6 1 98.19 235 VAL A CA 1
ATOM 1786 C C . VAL A 1 235 ? 17.156 -12.648 3.188 1 98.19 235 VAL A C 1
ATOM 1788 O O . VAL A 1 235 ? 17.672 -11.539 3.066 1 98.19 235 VAL A O 1
ATOM 1791 N N . ILE A 1 236 ? 16 -12.852 3.893 1 97.88 236 ILE A N 1
ATOM 1792 C CA . ILE A 1 236 ? 15.258 -11.734 4.465 1 97.88 236 ILE A CA 1
ATOM 1793 C C . ILE A 1 236 ? 15.844 -11.359 5.824 1 97.88 236 ILE A C 1
ATOM 1795 O O . ILE A 1 236 ? 15.281 -11.711 6.867 1 97.88 236 ILE A O 1
ATOM 1799 N N . THR A 1 237 ? 16.984 -10.719 5.754 1 97.69 237 THR A N 1
ATOM 1800 C CA . THR A 1 237 ? 17.703 -10.273 6.938 1 97.69 237 THR A CA 1
ATOM 1801 C C . THR A 1 237 ? 17.875 -8.758 6.926 1 97.69 237 THR A C 1
ATOM 1803 O O . THR A 1 237 ? 17.734 -8.117 5.879 1 97.69 237 THR A O 1
ATOM 1806 N N . THR A 1 238 ? 18.141 -8.211 8.133 1 96.94 238 THR A N 1
ATOM 1807 C CA . THR A 1 238 ? 18.375 -6.773 8.266 1 96.94 238 THR A CA 1
ATOM 1808 C C . THR A 1 238 ? 19.469 -6.312 7.305 1 96.94 238 THR A C 1
ATOM 1810 O O . THR A 1 238 ? 19.312 -5.312 6.602 1 96.94 238 THR A O 1
ATOM 1813 N N . GLN A 1 239 ? 20.5 -7.078 7.203 1 97.56 239 GLN A N 1
ATOM 1814 C CA . GLN A 1 239 ? 21.641 -6.711 6.359 1 97.56 239 GLN A CA 1
ATOM 1815 C C . GLN A 1 239 ? 21.25 -6.727 4.883 1 97.56 239 GLN A C 1
ATOM 1817 O O . GLN A 1 239 ? 21.422 -5.727 4.184 1 97.56 239 GLN A O 1
ATOM 1822 N N . ASN A 1 240 ? 20.719 -7.82 4.387 1 98.12 240 ASN A N 1
ATOM 1823 C CA . ASN A 1 240 ? 20.375 -7.977 2.977 1 98.12 240 ASN A CA 1
ATOM 1824 C C . ASN A 1 240 ? 19.328 -6.973 2.533 1 98.12 240 ASN A C 1
ATOM 1826 O O . ASN A 1 240 ? 19.438 -6.371 1.464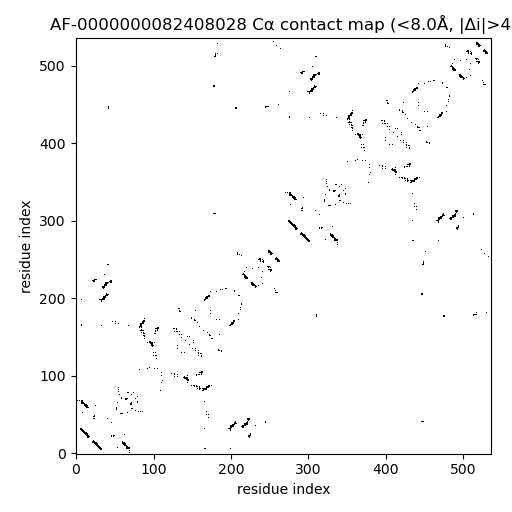 1 98.12 240 ASN A O 1
ATOM 1830 N N . ILE A 1 241 ? 18.297 -6.77 3.389 1 97.25 241 ILE A N 1
ATOM 1831 C CA . ILE A 1 241 ? 17.203 -5.871 3.049 1 97.25 241 ILE A CA 1
ATOM 1832 C C . ILE A 1 241 ? 17.703 -4.43 3.035 1 97.25 241 ILE A C 1
ATOM 1834 O O . ILE A 1 241 ? 17.359 -3.66 2.127 1 97.25 241 ILE A O 1
ATOM 1838 N N . SER A 1 242 ? 18.516 -4.066 4.039 1 96.44 242 SER A N 1
ATOM 1839 C CA . SER A 1 242 ? 19.062 -2.713 4.09 1 96.44 242 SER A CA 1
ATOM 1840 C C . SER A 1 242 ? 19.891 -2.406 2.855 1 96.44 242 SER A C 1
ATOM 1842 O O . SER A 1 242 ? 19.797 -1.316 2.287 1 96.44 242 SER A O 1
ATOM 1844 N N . GLU A 1 243 ? 20.609 -3.369 2.449 1 96.12 243 GLU A N 1
ATOM 1845 C CA . GLU A 1 243 ? 21.438 -3.209 1.255 1 96.12 243 GLU A CA 1
ATOM 1846 C C . GLU A 1 243 ? 20.578 -3.117 -0.001 1 96.12 243 GLU A C 1
ATOM 1848 O O . GLU A 1 243 ? 20.797 -2.242 -0.843 1 96.12 243 GLU A O 1
ATOM 1853 N N . CYS A 1 244 ? 19.656 -3.945 -0.104 1 96.19 244 CYS A N 1
ATOM 1854 C CA . CYS A 1 244 ? 18.797 -4.031 -1.277 1 96.19 244 CYS A CA 1
ATOM 1855 C C . CYS A 1 244 ? 18.016 -2.738 -1.476 1 96.19 244 CYS A C 1
ATOM 1857 O O . CYS A 1 244 ? 17.859 -2.27 -2.604 1 96.19 244 CYS A O 1
ATOM 1859 N N . PHE A 1 245 ? 17.594 -2.141 -0.355 1 94.31 245 PHE A N 1
ATOM 1860 C CA . PHE A 1 245 ? 16.75 -0.954 -0.435 1 94.31 245 PHE A CA 1
ATOM 1861 C C . PHE A 1 245 ? 17.562 0.308 -0.185 1 94.31 245 PHE A C 1
ATOM 1863 O O . PHE A 1 245 ? 17.016 1.41 -0.137 1 94.31 245 PHE A O 1
ATOM 1870 N N . SER A 1 246 ? 18.859 0.182 0.021 1 91.94 246 SER A N 1
ATOM 1871 C CA . SER A 1 246 ? 19.781 1.288 0.243 1 91.94 246 SER A CA 1
ATOM 1872 C C . SER A 1 246 ? 19.297 2.201 1.362 1 91.94 246 SER A C 1
ATOM 1874 O O . SER A 1 246 ? 19.297 3.426 1.22 1 91.94 246 SER A O 1
ATOM 1876 N N . HIS A 1 247 ? 18.797 1.59 2.414 1 90.75 247 HIS A N 1
ATOM 1877 C CA . HIS A 1 247 ? 18.297 2.262 3.604 1 90.75 247 HIS A CA 1
ATOM 1878 C C . HIS A 1 247 ? 18.297 1.328 4.809 1 90.75 247 HIS A C 1
ATOM 1880 O O . HIS A 1 247 ? 17.953 0.152 4.691 1 90.75 247 HIS A O 1
ATOM 1886 N N . PRO A 1 248 ? 18.766 1.863 5.902 1 92.94 248 PRO A N 1
ATOM 1887 C CA . PRO A 1 248 ? 18.766 1.004 7.09 1 92.94 248 PRO A CA 1
ATOM 1888 C C . PRO A 1 248 ? 17.359 0.592 7.508 1 92.94 248 PRO A C 1
ATOM 1890 O O . PRO A 1 248 ? 16.516 1.449 7.82 1 92.94 248 PRO A O 1
ATOM 1893 N N . ILE A 1 249 ? 17.094 -0.684 7.488 1 92.38 249 ILE A N 1
ATOM 1894 C CA . ILE A 1 249 ? 15.797 -1.253 7.852 1 92.38 249 ILE A CA 1
ATOM 1895 C C . ILE A 1 249 ? 16 -2.457 8.766 1 92.38 249 ILE A C 1
ATOM 1897 O O . ILE A 1 249 ? 16.766 -3.375 8.438 1 92.38 249 ILE A O 1
ATOM 1901 N N . GLU A 1 250 ? 15.438 -2.441 9.875 1 93.94 250 GLU A N 1
ATOM 1902 C CA . GLU A 1 250 ? 15.5 -3.578 10.789 1 93.94 250 GLU A CA 1
ATOM 1903 C C . GLU A 1 250 ? 14.406 -4.598 10.477 1 93.94 250 GLU A C 1
ATOM 1905 O O . GLU A 1 250 ? 13.234 -4.238 10.336 1 93.94 250 GLU A O 1
ATOM 1910 N N . ILE A 1 251 ? 14.852 -5.828 10.359 1 94.88 251 ILE A N 1
ATOM 1911 C CA . ILE A 1 251 ? 13.93 -6.918 10.062 1 94.88 251 ILE A CA 1
ATOM 1912 C C . ILE A 1 251 ? 13.766 -7.805 11.289 1 94.88 251 ILE A C 1
ATOM 1914 O O . ILE A 1 251 ? 14.742 -8.141 11.961 1 94.88 251 ILE A O 1
ATOM 1918 N N . GLU A 1 252 ? 12.531 -8.133 11.523 1 91.94 252 GLU A N 1
ATOM 1919 C CA . GLU A 1 252 ? 12.203 -9.07 12.594 1 91.94 252 GLU A CA 1
ATOM 1920 C C . GLU A 1 252 ? 11.219 -10.133 12.117 1 91.94 252 GLU A C 1
ATOM 1922 O O . GLU A 1 252 ? 10.336 -9.852 11.297 1 91.94 252 GLU A O 1
ATOM 1927 N N . ARG A 1 253 ? 11.461 -11.336 12.57 1 90.88 253 ARG A N 1
ATOM 1928 C CA . ARG A 1 253 ? 10.531 -12.414 12.273 1 90.88 253 ARG A CA 1
ATOM 1929 C C . ARG A 1 253 ? 9.766 -12.844 13.516 1 90.88 253 ARG A C 1
ATOM 1931 O O . ARG A 1 253 ? 10.367 -13.07 14.57 1 90.88 253 ARG A O 1
ATOM 1938 N N . ARG A 1 254 ? 8.445 -12.836 13.359 1 83.38 254 ARG A N 1
ATOM 1939 C CA . ARG A 1 254 ? 7.566 -13.25 14.453 1 83.38 254 ARG A CA 1
ATOM 1940 C C . ARG A 1 254 ? 6.355 -14.008 13.93 1 83.38 254 ARG A C 1
ATOM 1942 O O . ARG A 1 254 ? 5.668 -13.539 13.023 1 83.38 254 ARG A O 1
ATOM 1949 N N . GLY A 1 255 ? 6.086 -15.109 14.531 1 81.25 255 GLY A N 1
ATOM 1950 C CA . GLY A 1 255 ? 4.93 -15.891 14.133 1 81.25 255 GLY A CA 1
ATOM 1951 C C . GLY A 1 255 ? 4.953 -16.281 12.664 1 81.25 255 GLY A C 1
ATOM 1952 O O . GLY A 1 255 ? 3.922 -16.234 11.992 1 81.25 255 GLY A O 1
ATOM 1953 N N . GLY A 1 256 ? 6.133 -16.469 12.164 1 86.75 256 GLY A N 1
ATOM 1954 C CA . GLY A 1 256 ? 6.266 -16.891 10.781 1 86.75 256 GLY A CA 1
ATOM 1955 C C . GLY A 1 256 ? 6.172 -15.742 9.789 1 86.75 256 GLY A C 1
ATOM 1956 O O . GLY A 1 256 ? 6.305 -15.945 8.578 1 86.75 256 GLY A O 1
ATOM 1957 N N . ARG A 1 257 ? 5.996 -14.594 10.352 1 91.88 257 ARG A N 1
ATOM 1958 C CA . ARG A 1 257 ? 5.867 -13.414 9.508 1 91.88 257 ARG A CA 1
ATOM 1959 C C . ARG A 1 257 ? 7.047 -12.461 9.711 1 91.88 257 ARG A C 1
ATOM 1961 O O . ARG A 1 257 ? 7.73 -12.531 10.734 1 91.88 257 ARG A O 1
ATOM 1968 N N . TRP A 1 258 ? 7.289 -11.703 8.688 1 93.31 258 TRP A N 1
ATOM 1969 C CA . TRP A 1 258 ? 8.367 -10.719 8.758 1 93.31 258 TRP A CA 1
ATOM 1970 C C . TRP A 1 258 ? 7.805 -9.312 8.93 1 93.31 258 TRP A C 1
ATOM 1972 O O . TRP A 1 258 ? 6.738 -8.992 8.398 1 93.31 258 TRP A O 1
ATOM 1982 N N . ASN A 1 259 ? 8.516 -8.547 9.688 1 91.75 259 ASN A N 1
ATOM 1983 C CA . ASN A 1 259 ? 8.219 -7.137 9.883 1 91.75 259 ASN A CA 1
ATOM 1984 C C . ASN A 1 259 ? 9.445 -6.262 9.633 1 91.75 259 ASN A C 1
ATOM 1986 O O . ASN A 1 259 ? 10.578 -6.699 9.844 1 91.75 259 ASN A O 1
ATOM 1990 N N . ALA A 1 260 ? 9.156 -5.062 9.156 1 91.12 260 ALA A N 1
ATOM 1991 C CA . ALA A 1 260 ? 10.234 -4.125 8.859 1 91.12 260 ALA A CA 1
ATOM 1992 C C . ALA A 1 260 ? 9.984 -2.768 9.508 1 91.12 260 ALA A C 1
ATOM 1994 O O . ALA A 1 260 ? 8.844 -2.293 9.547 1 91.12 260 ALA A O 1
ATOM 1995 N N . GLN A 1 261 ? 11.008 -2.207 10.125 1 88.56 261 GLN A N 1
ATOM 1996 C CA . GLN A 1 261 ? 10.93 -0.856 10.672 1 88.56 261 GLN A CA 1
ATOM 1997 C C . GLN A 1 261 ? 12.281 -0.152 10.602 1 88.56 261 GLN A C 1
ATOM 1999 O O . GLN A 1 261 ? 13.32 -0.806 10.578 1 88.56 261 GLN A O 1
ATOM 2004 N N . SER A 1 262 ? 12.18 1.133 10.406 1 82.62 262 SER A N 1
ATOM 2005 C CA . SER A 1 262 ? 13.438 1.877 10.484 1 82.62 262 SER A CA 1
ATOM 2006 C C . SER A 1 262 ? 13.961 1.928 11.914 1 82.62 262 SER A C 1
ATOM 2008 O O . SER A 1 262 ? 13.188 1.847 12.875 1 82.62 262 SER A O 1
ATOM 2010 N N . ARG A 1 263 ? 15.297 1.767 12.102 1 69 263 ARG A N 1
ATOM 2011 C CA . ARG A 1 263 ? 15.891 1.956 13.422 1 69 263 ARG A CA 1
ATOM 2012 C C . ARG A 1 263 ? 15.617 3.357 13.953 1 69 263 ARG A C 1
ATOM 2014 O O . ARG A 1 263 ? 15.781 4.344 13.234 1 69 263 ARG A O 1
ATOM 2021 N N . PRO A 1 264 ? 14.82 3.262 15.133 1 58.34 264 PRO A N 1
ATOM 2022 C CA . PRO A 1 264 ? 14.664 4.605 15.695 1 58.34 264 PRO A CA 1
ATOM 2023 C C . PRO A 1 264 ? 15.969 5.395 15.719 1 58.34 264 PRO A C 1
ATOM 2025 O O . PRO A 1 264 ? 17.047 4.809 15.875 1 58.34 264 PRO A O 1
ATOM 2028 N N . ARG A 1 265 ? 16.156 6.48 15 1 51.5 265 ARG A N 1
ATOM 2029 C CA . ARG A 1 265 ? 17.375 7.27 15.195 1 51.5 265 ARG A CA 1
ATOM 2030 C C . ARG A 1 265 ? 17.688 7.422 16.672 1 51.5 265 ARG A C 1
ATOM 2032 O O . ARG A 1 265 ? 16.812 7.738 17.484 1 51.5 265 ARG A O 1
ATOM 2039 N N . GLU A 1 266 ? 18.5 6.523 17.234 1 44.22 266 GLU A N 1
ATOM 2040 C CA . GLU A 1 266 ? 18.938 6.832 18.578 1 44.22 266 GLU A CA 1
ATOM 2041 C C . GLU A 1 266 ? 19.047 8.336 18.812 1 44.22 266 GLU A C 1
ATOM 2043 O O . GLU A 1 266 ? 19.609 9.055 17.969 1 44.22 266 GLU A O 1
ATOM 2048 N N . ARG A 1 267 ? 18.031 8.953 19.375 1 38.75 267 ARG A N 1
ATOM 2049 C CA . ARG A 1 267 ? 18.344 10.273 19.906 1 38.75 267 ARG A CA 1
ATOM 2050 C C . ARG A 1 267 ? 19.766 10.312 20.453 1 38.75 267 ARG A C 1
ATOM 2052 O O . ARG A 1 267 ? 20.125 9.5 21.312 1 38.75 267 ARG A O 1
ATOM 2059 N N . VAL A 1 268 ? 20.703 10.68 19.625 1 30.59 268 VAL A N 1
ATOM 2060 C CA . VAL A 1 268 ? 21.844 11.18 20.391 1 30.59 268 VAL A CA 1
ATOM 2061 C C . VAL A 1 268 ? 21.438 12.422 21.172 1 30.59 268 VAL A C 1
ATOM 2063 O O . VAL A 1 268 ? 20.781 13.312 20.641 1 30.59 268 VAL A O 1
ATOM 2066 N N . MET B 1 1 ? -19.531 32.562 20.125 1 29.2 1 MET B N 1
ATOM 2067 C CA . MET B 1 1 ? -19.078 31.578 21.094 1 29.2 1 MET B CA 1
ATOM 2068 C C . MET B 1 1 ? -17.719 31 20.703 1 29.2 1 MET B C 1
ATOM 2070 O O . MET B 1 1 ? -17.594 30.391 19.641 1 29.2 1 MET B O 1
ATOM 2074 N N . GLN B 1 2 ? -16.594 31.609 20.922 1 35.56 2 GLN B N 1
ATOM 2075 C CA . GLN B 1 2 ? -15.18 31.312 20.75 1 35.56 2 GLN B CA 1
ATOM 2076 C C . GLN B 1 2 ? -14.852 29.906 21.219 1 35.56 2 GLN B C 1
ATOM 2078 O O . GLN B 1 2 ? -15.266 29.5 22.312 1 35.56 2 GLN B O 1
ATOM 2083 N N . HIS B 1 3 ? -15.008 28.859 20.438 1 46.34 3 HIS B N 1
ATOM 2084 C CA . HIS B 1 3 ? -14.625 27.516 20.891 1 46.34 3 HIS B CA 1
ATOM 2085 C C . HIS B 1 3 ? -13.5 27.578 21.922 1 46.34 3 HIS B C 1
ATOM 2087 O O . HIS B 1 3 ? -12.727 28.547 21.938 1 46.34 3 HIS B O 1
ATOM 2093 N N . PRO B 1 4 ? -13.539 26.656 22.922 1 48.22 4 PRO B N 1
ATOM 2094 C CA . PRO B 1 4 ? -12.547 26.703 24 1 48.22 4 PRO B CA 1
ATOM 2095 C C . PRO B 1 4 ? -11.125 26.938 23.484 1 48.22 4 PRO B C 1
ATOM 2097 O O . PRO B 1 4 ? -10.805 26.547 22.359 1 48.22 4 PRO B O 1
ATOM 2100 N N . ASN B 1 5 ? -10.43 28.109 23.828 1 53.5 5 ASN B N 1
ATOM 2101 C CA . ASN B 1 5 ? -9.258 28.922 23.516 1 53.5 5 ASN B CA 1
ATOM 2102 C C . ASN B 1 5 ? -8.094 28.047 23.047 1 53.5 5 ASN B C 1
ATOM 2104 O O . ASN B 1 5 ? -7.273 28.484 22.234 1 53.5 5 ASN B O 1
ATOM 2108 N N . GLY B 1 6 ? -8.031 26.656 23.141 1 71.38 6 GLY B N 1
ATOM 2109 C CA . GLY B 1 6 ? -6.754 26.016 22.891 1 71.38 6 GLY B CA 1
ATOM 2110 C C . GLY B 1 6 ? -6.852 24.859 21.906 1 71.38 6 GLY B C 1
ATOM 2111 O O . GLY B 1 6 ? -5.836 24.281 21.516 1 71.38 6 GLY B O 1
ATOM 2112 N N . THR B 1 7 ? -8.125 24.672 21.141 1 84 7 THR B N 1
ATOM 2113 C CA . THR B 1 7 ? -8.234 23.516 20.266 1 84 7 THR B CA 1
ATOM 2114 C C . THR B 1 7 ? -8.008 23.922 18.812 1 84 7 THR B C 1
ATOM 2116 O O . THR B 1 7 ? -8.422 25 18.391 1 84 7 THR B O 1
ATOM 2119 N N . VAL B 1 8 ? -7.324 23.078 18.094 1 89.81 8 VAL B N 1
ATOM 2120 C CA . VAL B 1 8 ? -7.012 23.344 16.688 1 89.81 8 VAL B CA 1
ATOM 2121 C C . VAL B 1 8 ? -8.188 22.906 15.812 1 89.81 8 VAL B C 1
ATOM 2123 O O . VAL B 1 8 ? -8.516 23.594 14.836 1 89.81 8 VAL B O 1
ATOM 2126 N N . LEU B 1 9 ? -8.906 21.828 16.203 1 92.06 9 LEU B N 1
ATOM 2127 C CA . LEU B 1 9 ? -10.008 21.25 15.43 1 92.06 9 LEU B CA 1
ATOM 2128 C C . LEU B 1 9 ? -11.016 20.578 16.359 1 92.06 9 LEU B C 1
ATOM 2130 O O . LEU B 1 9 ? -10.633 19.922 17.328 1 92.06 9 LEU B O 1
ATOM 2134 N N . SER B 1 10 ? -12.281 20.891 16.078 1 93.38 10 SER B N 1
ATOM 2135 C CA . SER B 1 10 ? -13.32 20.188 16.828 1 93.38 10 SER B CA 1
ATOM 2136 C C . SER B 1 10 ? -14.57 19.969 15.977 1 93.38 10 SER B C 1
ATOM 2138 O O . SER B 1 10 ? -14.867 20.781 15.094 1 93.38 10 SER B O 1
ATOM 2140 N N . THR B 1 11 ? -15.164 18.891 16.188 1 93.56 11 THR B N 1
ATOM 2141 C CA . THR B 1 11 ? -16.469 18.578 15.609 1 93.56 11 THR B CA 1
ATOM 2142 C C . THR B 1 11 ? -17.484 18.281 16.703 1 93.56 11 THR B C 1
ATOM 2144 O O . THR B 1 11 ? -17.156 17.672 17.719 1 93.56 11 THR B O 1
ATOM 2147 N N . GLU B 1 12 ? -18.656 18.75 16.469 1 94.25 12 GLU B N 1
ATOM 2148 C CA . GLU B 1 12 ? -19.75 18.531 17.406 1 94.25 12 GLU B CA 1
ATOM 2149 C C . GLU B 1 12 ? -20.969 17.922 16.703 1 94.25 12 GLU B C 1
ATOM 2151 O O . GLU B 1 12 ? -21.688 18.641 15.984 1 94.25 12 GLU B O 1
ATOM 2156 N N . HIS B 1 13 ? -21.172 16.641 17 1 95.56 13 HIS B N 1
ATOM 2157 C CA . HIS B 1 13 ? -22.328 15.914 16.5 1 95.56 13 HIS B CA 1
ATOM 2158 C C . HIS B 1 13 ? -22.469 16.109 14.984 1 95.56 13 HIS B C 1
ATOM 2160 O O . HIS B 1 13 ? -23.547 16.469 14.508 1 95.56 13 HIS B O 1
ATOM 2166 N N . VAL B 1 14 ? -21.469 15.844 14.281 1 94.56 14 VAL B N 1
ATOM 2167 C CA . VAL B 1 14 ? -21.438 16.141 12.852 1 94.56 14 VAL B CA 1
ATOM 2168 C C . VAL B 1 14 ? -21.984 14.953 12.062 1 94.56 14 VAL B C 1
ATOM 2170 O O . VAL B 1 14 ? -21.594 13.812 12.297 1 94.56 14 VAL B O 1
ATOM 2173 N N . ASP B 1 15 ? -22.891 15.266 11.219 1 96.12 15 ASP B N 1
ATOM 2174 C CA . ASP B 1 15 ? -23.406 14.352 10.211 1 96.12 15 ASP B CA 1
ATOM 2175 C C . ASP B 1 15 ? -23.094 14.844 8.797 1 96.12 15 ASP B C 1
ATOM 2177 O O . ASP B 1 15 ? -23.094 16.047 8.547 1 96.12 15 ASP B O 1
ATOM 2181 N N . LEU B 1 16 ? -22.766 13.953 7.996 1 95.12 16 LEU B N 1
ATOM 2182 C CA . LEU B 1 16 ? -22.688 14.25 6.57 1 95.12 16 LEU B CA 1
ATOM 2183 C C . LEU B 1 16 ? -23.531 13.266 5.762 1 95.12 16 LEU B C 1
ATOM 2185 O O . LEU B 1 16 ? -23.281 12.062 5.781 1 95.12 16 LEU B O 1
ATOM 2189 N N . VAL B 1 17 ? -24.484 13.82 5.102 1 94.56 17 VAL B N 1
ATOM 2190 C CA . VAL B 1 17 ? -25.422 13.008 4.34 1 94.56 17 VAL B CA 1
ATOM 2191 C C . VAL B 1 17 ? -25.359 13.391 2.861 1 94.56 17 VAL B C 1
ATOM 2193 O O . VAL B 1 17 ? -25.312 14.57 2.518 1 94.56 17 VAL B O 1
ATOM 2196 N N . ARG B 1 18 ? -25.188 12.406 2.049 1 91 18 ARG B N 1
ATOM 2197 C CA . ARG B 1 18 ? -25.234 12.586 0.601 1 91 18 ARG B CA 1
ATOM 2198 C C . ARG B 1 18 ? -26.266 11.648 -0.035 1 91 18 ARG B C 1
ATOM 2200 O O . ARG B 1 18 ? -26.219 10.438 0.196 1 91 18 ARG B O 1
ATOM 2207 N N . ASP B 1 19 ? -27.125 12.172 -0.842 1 92.44 19 ASP B N 1
ATOM 2208 C CA . ASP B 1 19 ? -28.172 11.406 -1.516 1 92.44 19 ASP B CA 1
ATOM 2209 C C . ASP B 1 19 ? -28.906 10.5 -0.531 1 92.44 19 ASP B C 1
ATOM 2211 O O . ASP B 1 19 ? -29.094 9.312 -0.794 1 92.44 19 ASP B O 1
ATOM 2215 N N . GLY B 1 20 ? -29.078 10.992 0.606 1 90.44 20 GLY B N 1
ATOM 2216 C CA . GLY B 1 20 ? -29.875 10.297 1.612 1 90.44 20 GLY B CA 1
ATOM 2217 C C . GLY B 1 20 ? -29.078 9.289 2.414 1 90.44 20 GLY B C 1
ATOM 2218 O O . GLY B 1 20 ? -29.594 8.672 3.342 1 90.44 20 GLY B O 1
ATOM 2219 N N . ARG B 1 21 ? -27.875 9.125 2.121 1 92 21 ARG B N 1
ATOM 2220 C CA . ARG B 1 21 ? -27.031 8.148 2.812 1 92 21 ARG B CA 1
ATOM 2221 C C . ARG B 1 21 ? -26.062 8.844 3.77 1 92 21 ARG B C 1
ATOM 2223 O O . ARG B 1 21 ? -25.438 9.844 3.41 1 92 21 ARG B O 1
ATOM 2230 N N . TYR B 1 22 ? -26 8.344 4.984 1 93.31 22 TYR B N 1
ATOM 2231 C CA . TYR B 1 22 ? -25.047 8.859 5.953 1 93.31 22 TYR B CA 1
ATOM 2232 C C . TYR B 1 22 ? -23.625 8.43 5.598 1 93.31 22 TYR B C 1
ATOM 2234 O O . TYR B 1 22 ? -23.312 7.238 5.629 1 93.31 22 TYR B O 1
ATOM 2242 N N . LEU B 1 23 ? -22.859 9.422 5.312 1 94.12 23 LEU B N 1
ATOM 2243 C CA . LEU B 1 23 ? -21.438 9.164 5.105 1 94.12 23 LEU B CA 1
ATOM 2244 C C . LEU B 1 23 ? -20.672 9.234 6.426 1 94.12 23 LEU B C 1
ATOM 2246 O O . LEU B 1 23 ? -19.734 8.477 6.645 1 94.12 23 LEU B O 1
ATOM 2250 N N . LEU B 1 24 ? -21.094 10.148 7.207 1 97 24 LEU B N 1
ATOM 2251 C CA . LEU B 1 24 ? -20.609 10.32 8.578 1 97 24 LEU B CA 1
ATOM 2252 C C . LEU B 1 24 ? -21.781 10.539 9.539 1 97 24 LEU B C 1
ATOM 2254 O O . LEU B 1 24 ? -22.75 11.219 9.203 1 97 24 LEU B O 1
ATOM 2258 N N . LYS B 1 25 ? -21.641 9.945 10.688 1 97.12 25 LYS B N 1
ATOM 2259 C CA . LYS B 1 25 ? -22.719 10.039 11.664 1 97.12 25 LYS B CA 1
ATOM 2260 C C . LYS B 1 25 ? -22.172 10.359 13.055 1 97.12 25 LYS B C 1
ATOM 2262 O O . LYS B 1 25 ? -21.375 9.594 13.602 1 97.12 25 LYS B O 1
ATOM 2267 N N . ASP B 1 26 ? -22.625 11.5 13.586 1 96.56 26 ASP B N 1
ATOM 2268 C CA . ASP B 1 26 ? -22.422 11.906 14.969 1 96.56 26 ASP B CA 1
ATOM 2269 C C . ASP B 1 26 ? -20.938 11.914 15.328 1 96.56 26 ASP B C 1
ATOM 2271 O O . ASP B 1 26 ? -20.531 11.289 16.312 1 96.56 26 ASP B O 1
ATOM 2275 N N . ILE B 1 27 ? -20.203 12.547 14.5 1 95.81 27 ILE B N 1
ATOM 2276 C CA . ILE B 1 27 ? -18.766 12.617 14.688 1 95.81 27 ILE B CA 1
ATOM 2277 C C . ILE B 1 27 ? -18.422 13.68 15.734 1 95.81 27 ILE B C 1
ATOM 2279 O O . ILE B 1 27 ? -18.828 14.836 15.602 1 95.81 27 ILE B O 1
ATOM 2283 N N . ASN B 1 28 ? -17.75 13.312 16.797 1 95 28 ASN B N 1
ATOM 2284 C CA . ASN B 1 28 ? -17.25 14.188 17.844 1 95 28 ASN B CA 1
ATOM 2285 C C . ASN B 1 28 ? -15.75 14.008 18.062 1 95 28 ASN B C 1
ATOM 2287 O O . ASN B 1 28 ? -15.305 12.961 18.531 1 95 28 ASN B O 1
ATOM 2291 N N . ILE B 1 29 ? -15.047 15.008 17.688 1 93.44 29 ILE B N 1
ATOM 2292 C CA . ILE B 1 29 ? -13.594 14.945 17.797 1 93.44 29 ILE B CA 1
ATOM 2293 C C . ILE B 1 29 ? -13.062 16.297 18.266 1 93.44 29 ILE B C 1
ATOM 2295 O O . ILE B 1 29 ? -13.641 17.344 17.984 1 93.44 29 ILE B O 1
ATOM 2299 N N . SER B 1 30 ? -12.039 16.266 19.062 1 94.25 30 SER B N 1
ATOM 2300 C CA . SER B 1 30 ? -11.312 17.453 19.484 1 94.25 30 SER B CA 1
ATOM 2301 C C . SER B 1 30 ? -9.805 17.234 19.391 1 94.25 30 SER B C 1
ATOM 2303 O O . SER B 1 30 ? -9.273 16.266 19.938 1 94.25 30 SER B O 1
ATOM 2305 N N . ILE B 1 31 ? -9.156 18.094 18.703 1 94.81 31 ILE B N 1
ATOM 2306 C CA . ILE B 1 31 ? -7.715 18 18.516 1 94.81 31 ILE B CA 1
ATOM 2307 C C . ILE B 1 31 ? -7.043 19.266 19.062 1 94.81 31 ILE B C 1
ATOM 2309 O O . ILE B 1 31 ? -7.438 20.375 18.734 1 94.81 31 ILE B O 1
ATOM 2313 N N . GLU B 1 32 ? -6.043 19.078 19.891 1 95.25 32 GLU B N 1
ATOM 2314 C CA . GLU B 1 32 ? -5.289 20.172 20.484 1 95.25 32 GLU B CA 1
ATOM 2315 C C . GLU B 1 32 ? -3.951 20.375 19.781 1 95.25 32 GLU B C 1
ATOM 2317 O O . GLU B 1 32 ? -3.48 19.5 19.062 1 95.25 32 GLU B O 1
ATOM 2322 N N . PRO B 1 33 ? -3.396 21.578 19.969 1 94.19 33 PRO B N 1
ATOM 2323 C CA . PRO B 1 33 ? -2.051 21.781 19.438 1 94.19 33 PRO B CA 1
ATOM 2324 C C . PRO B 1 33 ? -1.05 20.734 19.938 1 94.19 33 PRO B C 1
ATOM 2326 O O . PRO B 1 33 ? -1.108 20.344 21.094 1 94.19 33 PRO B O 1
ATOM 2329 N N . GLY B 1 34 ? -0.237 20.25 19.047 1 95.44 34 GLY B N 1
ATOM 2330 C CA . GLY B 1 34 ? 0.814 19.312 19.422 1 95.44 34 GLY B CA 1
ATOM 2331 C C . GLY B 1 34 ? 0.371 17.859 19.375 1 95.44 34 GLY B C 1
ATOM 2332 O O . GLY B 1 34 ? 1.188 16.953 19.547 1 95.44 34 GLY B O 1
ATOM 2333 N N . GLN B 1 35 ? -0.918 17.703 19.156 1 97.25 35 GLN B N 1
ATOM 2334 C CA . GLN B 1 35 ? -1.41 16.328 19.047 1 97.25 35 GLN B CA 1
ATOM 2335 C C . GLN B 1 35 ? -1.272 15.805 17.625 1 97.25 35 GLN B C 1
ATOM 2337 O O . GLN B 1 35 ? -1.51 16.531 16.656 1 97.25 35 GLN B O 1
ATOM 2342 N N . HIS B 1 36 ? -0.846 14.609 17.547 1 98.06 36 HIS B N 1
ATOM 2343 C CA . HIS B 1 36 ? -0.695 13.93 16.266 1 98.06 36 HIS B CA 1
ATOM 2344 C C . HIS B 1 36 ? -1.584 12.688 16.188 1 98.06 36 HIS B C 1
ATOM 2346 O O . HIS B 1 36 ? -1.312 11.68 16.859 1 98.06 36 HIS B O 1
ATOM 2352 N N . TRP B 1 37 ? -2.607 12.82 15.336 1 98.19 37 TRP B N 1
ATOM 2353 C CA . TRP B 1 37 ? -3.666 11.812 15.266 1 98.19 37 TRP B CA 1
ATOM 2354 C C . TRP B 1 37 ? -3.48 10.906 14.055 1 98.19 37 TRP B C 1
ATOM 2356 O O . TRP B 1 37 ? -2.963 11.344 13.023 1 98.19 37 TRP B O 1
ATOM 2366 N N . VAL B 1 38 ? -3.84 9.664 14.211 1 98.25 38 VAL B N 1
ATOM 2367 C CA . VAL B 1 38 ? -4.008 8.766 13.078 1 98.25 38 VAL B CA 1
ATOM 2368 C C . VAL B 1 38 ? -5.473 8.352 12.961 1 98.25 38 VAL B C 1
ATOM 2370 O O . VAL B 1 38 ? -6.133 8.078 13.961 1 98.25 38 VAL B O 1
ATOM 2373 N N . LEU B 1 39 ? -5.965 8.523 11.773 1 97.81 39 LEU B N 1
ATOM 2374 C CA . LEU B 1 39 ? -7.305 8.062 11.422 1 97.81 39 LEU B CA 1
ATOM 2375 C C . LEU B 1 39 ? -7.242 6.73 10.688 1 97.81 39 LEU B C 1
ATOM 2377 O O . LEU B 1 39 ? -6.688 6.645 9.594 1 97.81 39 LEU B O 1
ATOM 2381 N N . LEU B 1 40 ? -7.824 5.68 11.312 1 97.62 40 LEU B N 1
ATOM 2382 C CA . LEU B 1 40 ? -7.781 4.324 10.773 1 97.62 40 LEU B CA 1
ATOM 2383 C C . LEU B 1 40 ? -9.18 3.828 10.445 1 97.62 40 LEU B C 1
ATOM 2385 O O . LEU B 1 40 ? -10.148 4.164 11.141 1 97.62 40 LEU B O 1
ATOM 2389 N N . GLY B 1 41 ? -9.25 2.979 9.531 1 95.44 41 GLY B N 1
ATOM 2390 C CA . GLY B 1 41 ? -10.484 2.355 9.094 1 95.44 41 GLY B CA 1
ATOM 2391 C C . GLY B 1 41 ? -10.352 1.629 7.77 1 95.44 41 GLY B C 1
ATOM 2392 O O . GLY B 1 41 ? -9.383 1.843 7.035 1 95.44 41 GLY B O 1
ATOM 2393 N N . ALA B 1 42 ? -11.328 0.82 7.543 1 92.5 42 ALA B N 1
ATOM 2394 C CA . ALA B 1 42 ? -11.344 0.062 6.293 1 92.5 42 ALA B CA 1
ATOM 2395 C C . ALA B 1 42 ? -11.586 0.978 5.098 1 92.5 42 ALA B C 1
ATOM 2397 O O . ALA B 1 42 ? -11.906 2.156 5.266 1 92.5 42 ALA B O 1
ATOM 2398 N N . ASN B 1 43 ? -11.32 0.435 3.928 1 88.75 43 ASN B N 1
ATOM 2399 C CA . ASN B 1 43 ? -11.656 1.181 2.719 1 88.75 43 ASN B CA 1
ATOM 2400 C C . ASN B 1 43 ? -13.141 1.523 2.666 1 88.75 43 ASN B C 1
ATOM 2402 O O . ASN B 1 43 ? -13.984 0.673 2.945 1 88.75 43 ASN B O 1
ATOM 2406 N N . GLY B 1 44 ? -13.438 2.723 2.445 1 88.31 44 GLY B N 1
ATOM 2407 C CA . GLY B 1 44 ? -14.828 3.146 2.34 1 88.31 44 GLY B CA 1
ATOM 2408 C C . GLY B 1 44 ? -15.445 3.498 3.68 1 88.31 44 GLY B C 1
ATOM 2409 O O . GLY B 1 44 ? -16.641 3.814 3.754 1 88.31 44 GLY B O 1
ATOM 2410 N N . ALA B 1 45 ? -14.664 3.551 4.672 1 92.56 45 ALA B N 1
ATOM 2411 C CA . ALA B 1 45 ? -15.195 3.742 6.02 1 92.56 45 ALA B CA 1
ATOM 2412 C C . ALA B 1 45 ? -15.586 5.199 6.25 1 92.56 45 ALA B C 1
ATOM 2414 O O . ALA B 1 45 ? -16.266 5.52 7.227 1 92.56 45 ALA B O 1
ATOM 2415 N N . GLY B 1 46 ? -15.102 6.113 5.43 1 93.06 46 GLY B N 1
ATOM 2416 C CA . GLY B 1 46 ? -15.422 7.523 5.586 1 93.06 46 GLY B CA 1
ATOM 2417 C C . GLY B 1 46 ? -14.211 8.367 5.945 1 93.06 46 GLY B C 1
ATOM 2418 O O . GLY B 1 46 ? -14.359 9.531 6.328 1 93.06 46 GLY B O 1
ATOM 2419 N N . LYS B 1 47 ? -13.023 7.84 5.844 1 94.56 47 LYS B N 1
ATOM 2420 C CA . LYS B 1 47 ? -11.797 8.523 6.254 1 94.56 47 LYS B CA 1
ATOM 2421 C C . LYS B 1 47 ? -11.578 9.797 5.445 1 94.56 47 LYS B C 1
ATOM 2423 O O . LYS B 1 47 ? -11.391 10.875 6.012 1 94.56 47 LYS B O 1
ATOM 2428 N N . SER B 1 48 ? -11.648 9.641 4.102 1 91.12 48 SER B N 1
ATOM 2429 C CA . SER B 1 48 ? -11.422 10.797 3.238 1 91.12 48 SER B CA 1
ATOM 2430 C C . SER B 1 48 ? -12.539 11.828 3.379 1 91.12 48 SER B C 1
ATOM 2432 O O . SER B 1 48 ? -12.289 13.031 3.309 1 91.12 48 SER B O 1
ATOM 2434 N N . THR B 1 49 ? -13.75 11.359 3.6 1 91.75 49 THR B N 1
ATOM 2435 C CA . THR B 1 49 ? -14.875 12.266 3.84 1 91.75 49 THR B CA 1
ATOM 2436 C C . THR B 1 49 ? -14.648 13.078 5.113 1 91.75 49 THR B C 1
ATOM 2438 O O . THR B 1 49 ? -14.828 14.297 5.117 1 91.75 49 THR B O 1
ATOM 2441 N N . LEU B 1 50 ? -14.219 12.383 6.086 1 93.88 50 LEU B N 1
ATOM 2442 C CA . LEU B 1 50 ? -13.945 13.062 7.344 1 93.88 50 LEU B CA 1
ATOM 2443 C C . LEU B 1 50 ? -12.797 14.062 7.176 1 93.88 50 LEU B C 1
ATOM 2445 O O . LEU B 1 50 ? -12.891 15.195 7.652 1 93.88 50 LEU B O 1
ATOM 2449 N N . LEU B 1 51 ? -11.773 13.664 6.488 1 92.88 51 LEU B N 1
ATOM 2450 C CA . LEU B 1 51 ? -10.625 14.531 6.27 1 92.88 51 LEU B CA 1
ATOM 2451 C C . LEU B 1 51 ? -11.031 15.781 5.492 1 92.88 51 LEU B C 1
ATOM 2453 O O . LEU B 1 51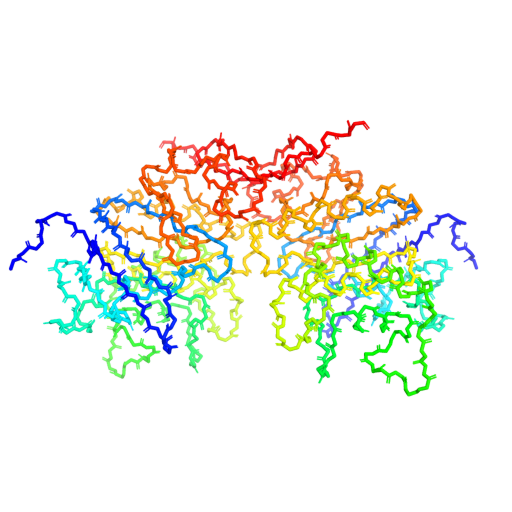 ? -10.492 16.875 5.73 1 92.88 51 LEU B O 1
ATOM 2457 N N . SER B 1 52 ? -11.93 15.625 4.594 1 89.38 52 SER B N 1
ATOM 2458 C CA . SER B 1 52 ? -12.391 16.766 3.824 1 89.38 52 SER B CA 1
ATOM 2459 C C . SER B 1 52 ? -13.117 17.781 4.711 1 89.38 52 SER B C 1
ATOM 2461 O O . SER B 1 52 ? -13.016 18.984 4.5 1 89.38 52 SER B O 1
ATOM 2463 N N . LEU B 1 53 ? -13.836 17.359 5.676 1 88.56 53 LEU B N 1
ATOM 2464 C CA . LEU B 1 53 ? -14.484 18.234 6.645 1 88.56 53 LEU B CA 1
ATOM 2465 C C . LEU B 1 53 ? -13.461 18.953 7.512 1 88.56 53 LEU B C 1
ATOM 2467 O O . LEU B 1 53 ? -13.539 20.156 7.707 1 88.56 53 LEU B O 1
ATOM 2471 N N . LEU B 1 54 ? -12.477 18.188 7.855 1 88.56 54 LEU B N 1
ATOM 2472 C CA . LEU B 1 54 ? -11.461 18.734 8.75 1 88.56 54 LEU B CA 1
ATOM 2473 C C . LEU B 1 54 ? -10.547 19.703 8.008 1 88.56 54 LEU B C 1
ATOM 2475 O O . LEU B 1 54 ? -9.992 20.625 8.609 1 88.56 54 LEU B O 1
ATOM 2479 N N . GLY B 1 55 ? -10.391 19.469 6.758 1 86.5 55 GLY B N 1
ATOM 2480 C CA . GLY B 1 55 ? -9.602 20.359 5.922 1 86.5 55 GLY B CA 1
ATOM 2481 C C . GLY B 1 55 ? -10.383 21.547 5.395 1 86.5 55 GLY B C 1
ATOM 2482 O O . GLY B 1 55 ? -9.852 22.359 4.641 1 86.5 55 GLY B O 1
ATOM 2483 N N . ALA B 1 56 ? -11.648 21.578 5.727 1 82.81 56 ALA B N 1
ATOM 2484 C CA . ALA B 1 56 ? -12.523 22.703 5.371 1 82.81 56 ALA B CA 1
ATOM 2485 C C . ALA B 1 56 ? -12.781 22.734 3.869 1 82.81 56 ALA B C 1
ATOM 2487 O O . ALA B 1 56 ? -12.844 23.812 3.27 1 82.81 56 ALA B O 1
ATOM 2488 N N . THR B 1 57 ? -12.812 21.562 3.271 1 84.06 57 THR B N 1
ATOM 2489 C CA . THR B 1 57 ? -13.133 21.5 1.85 1 84.06 57 THR B CA 1
ATOM 2490 C C . THR B 1 57 ? -14.547 20.969 1.638 1 84.06 57 THR B C 1
ATOM 2492 O O . THR B 1 57 ? -15.031 20.906 0.506 1 84.06 57 THR B O 1
ATOM 2495 N N . ALA B 1 58 ? -15.141 20.594 2.717 1 85.19 58 ALA B N 1
ATOM 2496 C CA . ALA B 1 58 ? -16.547 20.156 2.707 1 85.19 58 ALA B CA 1
ATOM 2497 C C . ALA B 1 58 ? -17.281 20.688 3.928 1 85.19 58 ALA B C 1
ATOM 2499 O O . ALA B 1 58 ? -16.656 21.109 4.906 1 85.19 58 ALA B O 1
ATOM 2500 N N . HIS B 1 59 ? -18.594 20.703 3.828 1 89.25 59 HIS B N 1
ATOM 2501 C CA . HIS B 1 59 ? -19.422 21.188 4.926 1 89.25 59 HIS B CA 1
ATOM 2502 C C . HIS B 1 59 ? -20.297 20.078 5.484 1 89.25 59 HIS B C 1
ATOM 2504 O O . HIS B 1 59 ? -20.828 19.25 4.727 1 89.25 59 HIS B O 1
ATOM 2510 N N . PRO B 1 60 ? -20.5 20.109 6.746 1 92.06 60 PRO B N 1
ATOM 2511 C CA . PRO B 1 60 ? -21.375 19.109 7.352 1 92.06 60 PRO B CA 1
ATOM 2512 C C . PRO B 1 60 ? -22.844 19.359 7.043 1 92.06 60 PRO B C 1
ATOM 2514 O O . PRO B 1 60 ? -23.25 20.484 6.75 1 92.06 60 PRO B O 1
ATOM 2517 N N . THR B 1 61 ? -23.609 18.25 7.039 1 93.44 61 THR B N 1
ATOM 2518 C CA . THR B 1 61 ? -25.062 18.375 6.906 1 93.44 61 THR B CA 1
ATOM 2519 C C . THR B 1 61 ? -25.688 18.859 8.211 1 93.44 61 THR B C 1
ATOM 2521 O O . THR B 1 61 ? -26.562 19.719 8.211 1 93.44 61 THR B O 1
ATOM 2524 N N . ARG B 1 62 ? -25.234 18.266 9.266 1 94.19 62 ARG B N 1
ATOM 2525 C CA . ARG B 1 62 ? -25.641 18.641 10.609 1 94.19 62 ARG B CA 1
ATOM 2526 C C . ARG B 1 62 ? -24.453 18.703 11.555 1 94.19 62 ARG B C 1
ATOM 2528 O O . ARG B 1 62 ? -23.406 18.109 11.281 1 94.19 62 ARG B O 1
ATOM 2535 N N . GLY B 1 63 ? -24.578 19.531 12.539 1 93.75 63 GLY B N 1
ATOM 2536 C CA . GLY B 1 63 ? -23.516 19.656 13.508 1 93.75 63 GLY B CA 1
ATOM 2537 C C . GLY B 1 63 ? -22.562 20.812 13.195 1 93.75 63 GLY B C 1
ATOM 2538 O O . GLY B 1 63 ? -22.875 21.656 12.359 1 93.75 63 GLY B O 1
ATOM 2539 N N . SER B 1 64 ? -21.5 20.859 13.977 1 92.56 64 SER B N 1
ATOM 2540 C CA . SER B 1 64 ? -20.562 21.969 13.805 1 92.56 64 SER B CA 1
ATOM 2541 C C . SER B 1 64 ? -19.125 21.484 13.719 1 92.56 64 SER B C 1
ATOM 2543 O O . SER B 1 64 ? -18.75 20.516 14.398 1 92.56 64 SER B O 1
ATOM 2545 N N . VAL B 1 65 ? -18.469 22.109 12.852 1 89.94 65 VAL B N 1
ATOM 2546 C CA . VAL B 1 65 ? -17.031 21.875 12.703 1 89.94 65 VAL B CA 1
ATOM 2547 C C . VAL B 1 65 ? -16.266 23.172 12.945 1 89.94 65 VAL B C 1
ATOM 2549 O O . VAL B 1 65 ? -16.609 24.219 12.383 1 89.94 65 VAL B O 1
ATOM 2552 N N . TYR B 1 66 ? -15.344 23.078 13.82 1 89.38 66 TYR B N 1
ATOM 2553 C CA . TYR B 1 66 ? -14.461 24.219 14.109 1 89.38 66 TYR B CA 1
ATOM 2554 C C . TYR B 1 66 ? -13.023 23.906 13.719 1 89.38 66 TYR B C 1
ATOM 2556 O O . TYR B 1 66 ? -12.477 22.875 14.117 1 89.38 66 TYR B O 1
ATOM 2564 N N . VAL B 1 67 ? -12.469 24.766 12.992 1 87.5 67 VAL B N 1
ATOM 2565 C CA . VAL B 1 67 ? -11.078 24.625 12.562 1 87.5 67 VAL B CA 1
ATOM 2566 C C . VAL B 1 67 ? -10.305 25.906 12.883 1 87.5 67 VAL B C 1
ATOM 2568 O O . VAL B 1 67 ? -10.711 27 12.484 1 87.5 67 VAL B O 1
ATOM 2571 N N . LEU B 1 68 ? -9.258 25.719 13.656 1 86.88 68 LEU B N 1
ATOM 2572 C CA . LEU B 1 68 ? -8.406 26.844 14.039 1 86.88 68 LEU B CA 1
ATOM 2573 C C . LEU B 1 68 ? -9.227 27.984 14.625 1 86.88 68 LEU B C 1
ATOM 2575 O O . LEU B 1 68 ? -9.047 29.141 14.25 1 86.88 68 LEU B O 1
ATOM 2579 N N . GLY B 1 69 ? -10.188 27.531 15.383 1 81.25 69 GLY B N 1
ATOM 2580 C CA . GLY B 1 69 ? -10.984 28.5 16.125 1 81.25 69 GLY B CA 1
ATOM 2581 C C . GLY B 1 69 ? -12.141 29.047 15.32 1 81.25 69 GLY B C 1
ATOM 2582 O O . GLY B 1 69 ? -12.93 29.859 15.828 1 81.25 69 GLY B O 1
ATOM 2583 N N . HIS B 1 70 ? -12.273 28.641 14.031 1 83.5 70 HIS B N 1
ATOM 2584 C CA . HIS B 1 70 ? -13.328 29.156 13.164 1 83.5 70 HIS B CA 1
ATOM 2585 C C . HIS B 1 70 ? -14.359 28.078 12.859 1 83.5 70 HIS B C 1
ATOM 2587 O O . HIS B 1 70 ? -14.008 26.938 12.562 1 83.5 70 HIS B O 1
ATOM 2593 N N . LYS B 1 71 ? -15.547 28.516 13 1 81.94 71 LYS B N 1
ATOM 2594 C CA . LYS B 1 71 ? -16.625 27.594 12.633 1 81.94 71 LYS B CA 1
ATOM 2595 C C . LYS B 1 71 ? -16.797 27.531 11.117 1 81.94 71 LYS B C 1
ATOM 2597 O O . LYS B 1 71 ? -16.859 28.562 10.445 1 81.94 71 LYS B O 1
ATOM 2602 N N . LEU B 1 72 ? -16.859 26.312 10.594 1 81.75 72 LEU B N 1
ATOM 2603 C CA . LEU B 1 72 ? -17.062 26.172 9.164 1 81.75 72 LEU B CA 1
ATOM 2604 C C . LEU B 1 72 ? -18.406 26.766 8.75 1 81.75 72 LEU B C 1
ATOM 2606 O O . LEU B 1 72 ? -19.406 26.609 9.461 1 81.75 72 LEU B O 1
ATOM 2610 N N . GLY B 1 73 ? -18.453 27.375 7.566 1 73.5 73 GLY B N 1
ATOM 2611 C CA . GLY B 1 73 ? -19.656 28.031 7.07 1 73.5 73 GLY B CA 1
ATOM 2612 C C . GLY B 1 73 ? -19.719 29.516 7.406 1 73.5 73 GLY B C 1
ATOM 2613 O O . GLY B 1 73 ? -20.453 30.266 6.781 1 73.5 73 GLY B O 1
ATOM 2614 N N . ARG B 1 74 ? -18.922 29.984 8.344 1 69.06 74 ARG B N 1
ATOM 2615 C CA . ARG B 1 74 ? -19.031 31.375 8.773 1 69.06 74 ARG B CA 1
ATOM 2616 C C . ARG B 1 74 ? -17.797 32.188 8.375 1 69.06 74 ARG B C 1
ATOM 2618 O O . ARG B 1 74 ? -17.719 33.375 8.648 1 69.06 74 ARG B O 1
ATOM 2625 N N . VAL B 1 75 ? -16.844 31.562 7.922 1 66.44 75 VAL B N 1
ATOM 2626 C CA . VAL B 1 75 ? -15.586 32.219 7.598 1 66.44 75 VAL B CA 1
ATOM 2627 C C . VAL B 1 75 ? -15.211 31.938 6.145 1 66.44 75 VAL B C 1
ATOM 2629 O O . VAL B 1 75 ? -15.727 31 5.535 1 66.44 75 VAL B O 1
ATOM 2632 N N . ASP B 1 76 ? -14.375 32.875 5.738 1 72.62 76 ASP B N 1
ATOM 2633 C CA . ASP B 1 76 ? -13.797 32.656 4.418 1 72.62 76 ASP B CA 1
ATOM 2634 C C . ASP B 1 76 ? -12.906 31.406 4.422 1 72.62 76 ASP B C 1
ATOM 2636 O O . ASP B 1 76 ? -11.852 31.391 5.051 1 72.62 76 ASP B O 1
ATOM 2640 N N . MET B 1 77 ? -13.297 30.484 3.781 1 76.94 77 MET B N 1
ATOM 2641 C CA . MET B 1 77 ? -12.656 29.172 3.762 1 76.94 77 MET B CA 1
ATOM 2642 C C . MET B 1 77 ? -11.258 29.266 3.146 1 76.94 77 MET B C 1
ATOM 2644 O O . MET B 1 77 ? -10.375 28.484 3.5 1 76.94 77 MET B O 1
ATOM 2648 N N . ARG B 1 78 ? -11.102 30.25 2.434 1 73.56 78 ARG B N 1
ATOM 2649 C CA . ARG B 1 78 ? -9.812 30.406 1.779 1 73.56 78 ARG B CA 1
ATOM 2650 C C . ARG B 1 78 ? -8.727 30.781 2.785 1 73.56 78 ARG B C 1
ATOM 2652 O O . ARG B 1 78 ? -7.633 30.219 2.773 1 73.56 78 ARG B O 1
ATOM 2659 N N . GLU B 1 79 ? -9.086 31.75 3.609 1 73.25 79 GLU B N 1
ATOM 2660 C CA . GLU B 1 79 ? -8.133 32.188 4.621 1 73.25 79 GLU B CA 1
ATOM 2661 C C . GLU B 1 79 ? -7.805 31.078 5.605 1 73.25 79 GLU B C 1
ATOM 2663 O O . GLU B 1 79 ? -6.648 30.906 6 1 73.25 79 GLU B O 1
ATOM 2668 N N . LEU B 1 80 ? -8.773 30.328 5.91 1 76.19 80 LEU B N 1
ATOM 2669 C CA . LEU B 1 80 ? -8.602 29.219 6.84 1 76.19 80 LEU B CA 1
ATOM 2670 C C . LEU B 1 80 ? -7.707 28.141 6.234 1 76.19 80 LEU B C 1
ATOM 2672 O O . LEU B 1 80 ? -6.848 27.578 6.918 1 76.19 80 LEU B O 1
ATOM 2676 N N . ARG B 1 81 ? -7.84 28 5.012 1 78.12 81 ARG B N 1
ATOM 2677 C CA . ARG B 1 81 ? -7.109 26.953 4.32 1 78.12 81 ARG B CA 1
ATOM 2678 C C . ARG B 1 81 ? -5.625 27.281 4.223 1 78.12 81 ARG B C 1
ATOM 2680 O O . ARG B 1 81 ? -4.789 26.391 4.078 1 78.12 81 ARG B O 1
ATOM 2687 N N . MET B 1 82 ? -5.309 28.5 4.441 1 76.94 82 MET B N 1
ATOM 2688 C CA . MET B 1 82 ? -3.91 28.922 4.375 1 76.94 82 MET B CA 1
ATOM 2689 C C . MET B 1 82 ? -3.137 28.422 5.59 1 76.94 82 MET B C 1
ATOM 2691 O O . MET B 1 82 ? -1.912 28.297 5.543 1 76.94 82 MET B O 1
ATOM 2695 N N . ASP B 1 83 ? -3.924 28.078 6.605 1 83.31 83 ASP B N 1
ATOM 2696 C CA . ASP B 1 83 ? -3.289 27.609 7.832 1 83.31 83 ASP B CA 1
ATOM 2697 C C . ASP B 1 83 ? -3.373 26.094 7.945 1 83.31 83 ASP B C 1
ATOM 2699 O O . ASP B 1 83 ? -2.998 25.516 8.969 1 83.31 83 ASP B O 1
ATOM 2703 N N . ILE B 1 84 ? -3.863 25.531 6.918 1 85.12 84 ILE B N 1
ATOM 2704 C CA . ILE B 1 84 ? -4.016 24.078 6.887 1 85.12 84 ILE B CA 1
ATOM 2705 C C . ILE B 1 84 ? -3.17 23.5 5.758 1 85.12 84 ILE B C 1
ATOM 2707 O O . ILE B 1 84 ? -3.303 23.906 4.602 1 85.12 84 ILE B O 1
ATOM 2711 N N . GLY B 1 85 ? -2.213 22.656 6.133 1 86.19 85 GLY B N 1
ATOM 2712 C CA . GLY B 1 85 ? -1.541 21.859 5.129 1 86.19 85 GLY B CA 1
ATOM 2713 C C . GLY B 1 85 ? -2.266 20.562 4.82 1 86.19 85 GLY B C 1
ATOM 2714 O O . GLY B 1 85 ? -2.352 19.672 5.668 1 86.19 85 GLY B O 1
ATOM 2715 N N . HIS B 1 86 ? -2.811 20.531 3.633 1 85.62 86 HIS B N 1
ATOM 2716 C CA . HIS B 1 86 ? -3.541 19.328 3.217 1 85.62 86 HIS B CA 1
ATOM 2717 C C . HIS B 1 86 ? -2.828 18.625 2.072 1 85.62 86 HIS B C 1
ATOM 2719 O O . HIS B 1 86 ? -2.594 19.219 1.017 1 85.62 86 HIS B O 1
ATOM 2725 N N . VAL B 1 87 ? -2.531 17.359 2.363 1 87.31 87 VAL B N 1
ATOM 2726 C CA . VAL B 1 87 ? -1.811 16.547 1.378 1 87.31 87 VAL B CA 1
ATOM 2727 C C . VAL B 1 87 ? -2.711 15.43 0.867 1 87.31 87 VAL B C 1
ATOM 2729 O O . VAL B 1 87 ? -3.135 14.562 1.638 1 87.31 87 VAL B O 1
ATOM 2732 N N . ASN B 1 88 ? -2.922 15.508 -0.412 1 84.38 88 ASN B N 1
ATOM 2733 C CA . ASN B 1 88 ? -3.658 14.484 -1.146 1 84.38 88 ASN B CA 1
ATOM 2734 C C . ASN B 1 88 ? -2.793 13.836 -2.223 1 84.38 88 ASN B C 1
ATOM 2736 O O . ASN B 1 88 ? -2.355 14.508 -3.16 1 84.38 88 ASN B O 1
ATOM 2740 N N . PRO B 1 89 ? -2.609 12.562 -2.043 1 76.62 89 PRO B N 1
ATOM 2741 C CA . PRO B 1 89 ? -1.736 11.891 -3.006 1 76.62 89 PRO B CA 1
ATOM 2742 C C . PRO B 1 89 ? -2.258 11.977 -4.438 1 76.62 89 PRO B C 1
ATOM 2744 O O . PRO B 1 89 ? -1.487 11.828 -5.391 1 76.62 89 PRO B O 1
ATOM 2747 N N . ARG B 1 90 ? -3.428 12.273 -4.664 1 75.56 90 ARG B N 1
ATOM 2748 C CA . ARG B 1 90 ? -4.012 12.312 -6.004 1 75.56 90 ARG B CA 1
ATOM 2749 C C . ARG B 1 90 ? -3.955 13.719 -6.582 1 75.56 90 ARG B C 1
ATOM 2751 O O . ARG B 1 90 ? -4.359 13.945 -7.727 1 75.56 90 ARG B O 1
ATOM 2758 N N . HIS B 1 91 ? -3.41 14.555 -5.793 1 78.44 91 HIS B N 1
ATOM 2759 C CA . HIS B 1 91 ? -3.301 15.93 -6.277 1 78.44 91 HIS B CA 1
ATOM 2760 C C . HIS B 1 91 ? -2.338 16.016 -7.453 1 78.44 91 HIS B C 1
ATOM 2762 O O . HIS B 1 91 ? -1.222 15.5 -7.391 1 78.44 91 HIS B O 1
ATOM 2768 N N . THR B 1 92 ? -2.859 16.609 -8.57 1 76.81 92 THR B N 1
ATOM 2769 C CA . THR B 1 92 ? -2.01 16.719 -9.75 1 76.81 92 THR B CA 1
ATOM 2770 C C . THR B 1 92 ? -1.694 18.188 -10.047 1 76.81 92 THR B C 1
ATOM 2772 O O . THR B 1 92 ? -2.533 19.062 -9.836 1 76.81 92 THR B O 1
ATOM 2775 N N . ILE B 1 93 ? -0.448 18.406 -10.375 1 78.62 93 ILE B N 1
ATOM 2776 C CA . ILE B 1 93 ? 0.006 19.703 -10.883 1 78.62 93 ILE B CA 1
ATOM 2777 C C . ILE B 1 93 ? 0.158 19.641 -12.406 1 78.62 93 ILE B C 1
ATOM 2779 O O . ILE B 1 93 ? 0.926 18.828 -12.922 1 78.62 93 ILE B O 1
ATOM 2783 N N . GLY B 1 94 ? -0.578 20.344 -13.102 1 78.69 94 GLY B N 1
ATOM 2784 C CA . GLY B 1 94 ? -0.711 20.234 -14.547 1 78.69 94 GLY B CA 1
ATOM 2785 C C . GLY B 1 94 ? 0.417 20.922 -15.297 1 78.69 94 GLY B C 1
ATOM 2786 O O . GLY B 1 94 ? 0.417 20.953 -16.531 1 78.69 94 GLY B O 1
ATOM 2787 N N . ILE B 1 95 ? 1.345 21.531 -14.664 1 82 95 ILE B N 1
ATOM 2788 C CA . ILE B 1 95 ? 2.43 22.25 -15.32 1 82 95 ILE B CA 1
ATOM 2789 C C . ILE B 1 95 ? 3.762 21.578 -15.008 1 82 95 ILE B C 1
ATOM 2791 O O . ILE B 1 95 ? 3.971 21.094 -13.891 1 82 95 ILE B O 1
ATOM 2795 N N . PRO B 1 96 ? 4.633 21.609 -15.984 1 90.62 96 PRO B N 1
ATOM 2796 C CA . PRO B 1 96 ? 5.941 20.984 -15.781 1 90.62 96 PRO B CA 1
ATOM 2797 C C . PRO B 1 96 ? 6.91 21.891 -15.016 1 90.62 96 PRO B C 1
ATOM 2799 O O . PRO B 1 96 ? 7.844 22.438 -15.609 1 90.62 96 PRO B O 1
ATOM 2802 N N . ILE B 1 97 ? 6.785 22.031 -13.781 1 91.38 97 ILE B N 1
ATOM 2803 C CA . ILE B 1 97 ? 7.68 22.844 -12.953 1 91.38 97 ILE B CA 1
ATOM 2804 C C . ILE B 1 97 ? 8.492 21.922 -12.039 1 91.38 97 ILE B C 1
ATOM 2806 O O . ILE B 1 97 ? 8.141 20.75 -11.852 1 91.38 97 ILE B O 1
ATOM 2810 N N . THR B 1 98 ? 9.531 22.484 -11.547 1 94.69 98 THR B N 1
ATOM 2811 C CA . THR B 1 98 ? 10.453 21.719 -10.727 1 94.69 98 THR B CA 1
ATOM 2812 C C . THR B 1 98 ? 9.859 21.438 -9.352 1 94.69 98 THR B C 1
ATOM 2814 O O . THR B 1 98 ? 8.938 22.141 -8.914 1 94.69 98 THR B O 1
ATOM 2817 N N . VAL B 1 99 ? 10.406 20.453 -8.695 1 95.12 99 VAL B N 1
ATOM 2818 C CA . VAL B 1 99 ? 10.008 20.141 -7.332 1 95.12 99 VAL B CA 1
ATOM 2819 C C . VAL B 1 99 ? 10.141 21.375 -6.445 1 95.12 99 VAL B C 1
ATOM 2821 O O . VAL B 1 99 ? 9.227 21.688 -5.676 1 95.12 99 VAL B O 1
ATOM 2824 N N . ARG B 1 100 ? 11.234 22.031 -6.594 1 94.38 100 ARG B N 1
ATOM 2825 C CA . ARG B 1 100 ? 11.477 23.234 -5.797 1 94.38 100 ARG B CA 1
ATOM 2826 C C . ARG B 1 100 ? 10.367 24.266 -6.008 1 94.38 100 ARG B C 1
ATOM 2828 O O . ARG B 1 100 ? 9.836 24.812 -5.043 1 94.38 100 ARG B O 1
ATOM 2835 N N . ASN B 1 101 ? 10.008 24.438 -7.199 1 92.19 101 ASN B N 1
ATOM 2836 C CA . ASN B 1 101 ? 8.961 25.391 -7.512 1 92.19 101 ASN B CA 1
ATOM 2837 C C . ASN B 1 101 ? 7.598 24.922 -7.012 1 92.19 101 ASN B C 1
ATOM 2839 O O . ASN B 1 101 ? 6.789 25.734 -6.547 1 92.19 101 ASN B O 1
ATOM 2843 N N . VAL B 1 102 ? 7.363 23.672 -7.113 1 91.81 102 VAL B N 1
ATOM 2844 C CA . VAL B 1 102 ? 6.125 23.125 -6.574 1 91.81 102 VAL B CA 1
ATOM 2845 C C . VAL B 1 102 ? 6.023 23.438 -5.086 1 91.81 102 VAL B C 1
ATOM 2847 O O . VAL B 1 102 ? 4.984 23.922 -4.617 1 91.81 102 VAL B O 1
ATOM 2850 N N . VAL B 1 103 ? 7.09 23.203 -4.41 1 93.19 103 VAL B N 1
ATOM 2851 C CA . VAL B 1 103 ? 7.105 23.438 -2.971 1 93.19 103 VAL B CA 1
ATOM 2852 C C . VAL B 1 103 ? 6.867 24.922 -2.686 1 93.19 103 VAL B C 1
ATOM 2854 O O . VAL B 1 103 ? 6.066 25.281 -1.819 1 93.19 103 VAL B O 1
ATOM 2857 N N . ILE B 1 104 ? 7.453 25.75 -3.477 1 91.81 104 ILE B N 1
ATOM 2858 C CA . ILE B 1 104 ? 7.363 27.188 -3.289 1 91.81 104 ILE B CA 1
ATOM 2859 C C . ILE B 1 104 ? 5.934 27.656 -3.543 1 91.81 104 ILE B C 1
ATOM 2861 O O . ILE B 1 104 ? 5.445 28.562 -2.879 1 91.81 104 ILE B O 1
ATOM 2865 N N . THR B 1 105 ? 5.203 26.984 -4.402 1 88.44 105 THR B N 1
ATOM 2866 C CA . THR B 1 105 ? 3.83 27.375 -4.699 1 88.44 105 THR B CA 1
ATOM 2867 C C . THR B 1 105 ? 2.941 27.203 -3.471 1 88.44 105 THR B C 1
ATOM 2869 O O . THR B 1 105 ? 1.824 27.719 -3.426 1 88.44 105 THR B O 1
ATOM 2872 N N . GLY B 1 106 ? 3.4 26.469 -2.51 1 87.62 106 GLY B N 1
ATOM 2873 C CA . GLY B 1 106 ? 2.67 26.359 -1.257 1 87.62 106 GLY B CA 1
ATOM 2874 C C . GLY B 1 106 ? 2.42 27.688 -0.584 1 87.62 106 GLY B C 1
ATOM 2875 O O . GLY B 1 106 ? 1.469 27.844 0.184 1 87.62 106 GLY B O 1
ATOM 2876 N N . LEU B 1 107 ? 3.281 28.625 -0.881 1 85.69 107 LEU B N 1
ATOM 2877 C CA . LEU B 1 107 ? 3.164 29.953 -0.278 1 85.69 107 LEU B CA 1
ATOM 2878 C C . LEU B 1 107 ? 1.942 30.688 -0.819 1 85.69 107 LEU B C 1
ATOM 2880 O O . LEU B 1 107 ? 1.373 31.531 -0.134 1 85.69 107 LEU B O 1
ATOM 2884 N N . THR B 1 108 ? 1.579 30.375 -2.023 1 75.44 108 THR B N 1
ATOM 2885 C CA . THR B 1 108 ? 0.515 31.125 -2.666 1 75.44 108 THR B CA 1
ATOM 2886 C C . THR B 1 108 ? -0.751 30.297 -2.797 1 75.44 108 THR B C 1
ATOM 2888 O O . THR B 1 108 ? -1.804 30.797 -3.188 1 75.44 108 THR B O 1
ATOM 2891 N N . ASN B 1 109 ? -0.751 29.078 -2.297 1 65.88 109 ASN B N 1
ATOM 2892 C CA . ASN B 1 109 ? -1.847 28.125 -2.383 1 65.88 109 ASN B CA 1
ATOM 2893 C C . ASN B 1 109 ? -2.369 28 -3.811 1 65.88 109 ASN B C 1
ATOM 2895 O O . ASN B 1 109 ? -3.576 27.859 -4.027 1 65.88 109 ASN B O 1
ATOM 2899 N N . THR B 1 110 ? -1.578 28.391 -4.738 1 61.34 110 THR B N 1
ATOM 2900 C CA . THR B 1 110 ? -1.92 28.203 -6.145 1 61.34 110 THR B CA 1
ATOM 2901 C C . THR B 1 110 ? -0.933 27.266 -6.828 1 61.34 110 THR B C 1
ATOM 2903 O O . THR B 1 110 ? 0.176 27.062 -6.332 1 61.34 110 THR B O 1
ATOM 2906 N N . THR B 1 111 ? -1.542 26.438 -7.645 1 59.5 111 THR B N 1
ATOM 2907 C CA . THR B 1 111 ? -0.661 25.547 -8.383 1 59.5 111 THR B CA 1
ATOM 2908 C C . THR B 1 111 ? 0.033 26.281 -9.523 1 59.5 111 THR B C 1
ATOM 2910 O O . THR B 1 111 ? 0.903 25.719 -10.188 1 59.5 111 THR B O 1
ATOM 2913 N N . GLU B 1 112 ? -0.379 27.531 -9.703 1 59.12 112 GLU B N 1
ATOM 2914 C CA . GLU B 1 112 ? 0.197 28.281 -10.812 1 59.12 112 GLU B CA 1
ATOM 2915 C C . GLU B 1 112 ? 1.294 29.219 -10.328 1 59.12 112 GLU B C 1
ATOM 2917 O O . GLU B 1 112 ? 1.245 29.719 -9.195 1 59.12 112 GLU B O 1
ATOM 2922 N N . VAL B 1 113 ? 2.449 29.109 -10.992 1 57.47 113 VAL B N 1
ATOM 2923 C CA . VAL B 1 113 ? 3.471 30.125 -10.75 1 57.47 113 VAL B CA 1
ATOM 2924 C C . VAL B 1 113 ? 2.887 31.516 -10.977 1 57.47 113 VAL B C 1
ATOM 2926 O O . VAL B 1 113 ? 2.311 31.781 -12.031 1 57.47 113 VAL B O 1
ATOM 2929 N N . MET B 1 114 ? 2.484 32.188 -9.93 1 56.97 114 MET B N 1
ATOM 2930 C CA . MET B 1 114 ? 1.96 33.531 -10.078 1 56.97 114 MET B CA 1
ATOM 2931 C C . MET B 1 114 ? 2.936 34.406 -10.859 1 56.97 114 MET B C 1
ATOM 2933 O O . MET B 1 114 ? 4.117 34.5 -10.516 1 56.97 114 MET B O 1
ATOM 2937 N N . PRO B 1 115 ? 2.479 35 -11.953 1 59.31 115 PRO B N 1
ATOM 2938 C CA . PRO B 1 115 ? 3.32 35.969 -12.664 1 59.31 115 PRO B CA 1
ATOM 2939 C C . PRO B 1 115 ? 3.824 37.062 -11.75 1 59.31 115 PRO B C 1
ATOM 2941 O O . PRO B 1 115 ? 3.135 37.469 -10.805 1 59.31 115 PRO B O 1
ATOM 2944 N N . ARG B 1 116 ? 5.133 37.406 -11.547 1 66.5 116 ARG B N 1
ATOM 2945 C CA . ARG B 1 116 ? 5.844 38.531 -10.93 1 66.5 116 ARG B CA 1
ATOM 2946 C C . ARG B 1 116 ? 6.164 38.219 -9.469 1 66.5 116 ARG B C 1
ATOM 2948 O O . ARG B 1 116 ? 6.672 39.094 -8.75 1 66.5 116 ARG B O 1
ATOM 2955 N N . TRP B 1 117 ? 5.598 37.062 -9.07 1 73.88 117 TRP B N 1
ATOM 2956 C CA . TRP B 1 117 ? 5.969 36.75 -7.699 1 73.88 117 TRP B CA 1
ATOM 2957 C C . TRP B 1 117 ? 7.25 35.906 -7.656 1 73.88 117 TRP B C 1
ATOM 2959 O O . TRP B 1 117 ? 7.441 35.031 -8.477 1 73.88 117 TRP B O 1
ATOM 2969 N N . SER B 1 118 ? 8.266 36.438 -6.879 1 84.06 118 SER B N 1
ATOM 2970 C CA . SER B 1 118 ? 9.477 35.688 -6.629 1 84.06 118 SER B CA 1
ATOM 2971 C C . SER B 1 118 ? 9.664 35.406 -5.141 1 84.06 118 SER B C 1
ATOM 2973 O O . SER B 1 118 ? 9.43 36.281 -4.312 1 84.06 118 SER B O 1
ATOM 2975 N N . PRO B 1 119 ? 10.016 34.219 -4.762 1 87.31 119 PRO B N 1
ATOM 2976 C CA . PRO B 1 119 ? 10.266 33.938 -3.35 1 87.31 119 PRO B CA 1
ATOM 2977 C C . PRO B 1 119 ? 11.469 34.688 -2.793 1 87.31 119 PRO B C 1
ATOM 2979 O O . PRO B 1 119 ? 12.406 35 -3.537 1 87.31 119 PRO B O 1
ATOM 2982 N N . THR B 1 120 ? 11.375 35.031 -1.55 1 92.12 120 THR B N 1
ATOM 2983 C CA . THR B 1 120 ? 12.531 35.562 -0.866 1 92.12 120 THR B CA 1
ATOM 2984 C C . THR B 1 120 ? 13.609 34.5 -0.671 1 92.12 120 THR B C 1
ATOM 2986 O O . THR B 1 120 ? 13.328 33.312 -0.778 1 92.12 120 THR B O 1
ATOM 2989 N N . PRO B 1 121 ? 14.797 34.969 -0.438 1 93.81 121 PRO B N 1
ATOM 2990 C CA . PRO B 1 121 ? 15.859 34 -0.152 1 93.81 121 PRO B CA 1
ATOM 2991 C C . PRO B 1 121 ? 15.539 33.094 1.036 1 93.81 121 PRO B C 1
ATOM 2993 O O . PRO B 1 121 ? 15.898 31.922 1.032 1 93.81 121 PRO B O 1
ATOM 2996 N N . GLU B 1 122 ? 14.914 33.656 1.951 1 93.88 122 GLU B N 1
ATOM 2997 C CA . GLU B 1 122 ? 14.523 32.875 3.121 1 93.88 122 GLU B CA 1
ATOM 2998 C C . GLU B 1 122 ? 13.508 31.797 2.754 1 93.88 122 GLU B C 1
ATOM 3000 O O . GLU B 1 122 ? 13.578 30.672 3.252 1 93.88 122 GLU B O 1
ATOM 3005 N N . GLN B 1 123 ? 12.641 32.188 1.934 1 91.94 123 GLN B N 1
ATOM 3006 C CA . GLN B 1 123 ? 11.625 31.25 1.484 1 91.94 123 GLN B CA 1
ATOM 3007 C C . GLN B 1 123 ? 12.242 30.141 0.642 1 91.94 123 GLN B C 1
ATOM 3009 O O . GLN B 1 123 ? 11.859 28.969 0.759 1 91.94 123 GLN B O 1
ATOM 3014 N N . GLU B 1 124 ? 13.18 30.484 -0.136 1 93.94 124 GLU B N 1
ATOM 3015 C CA . GLU B 1 124 ? 13.891 29.5 -0.932 1 93.94 124 GLU B CA 1
ATOM 3016 C C . GLU B 1 124 ? 14.672 28.531 -0.041 1 93.94 124 GLU B C 1
ATOM 3018 O O . GLU B 1 124 ? 14.648 27.312 -0.268 1 93.94 124 GLU B O 1
ATOM 3023 N N . ALA B 1 125 ? 15.266 29.094 0.921 1 95.5 125 ALA B N 1
ATOM 3024 C CA . ALA B 1 125 ? 16.016 28.266 1.862 1 95.5 125 ALA B CA 1
ATOM 3025 C C . ALA B 1 125 ? 15.086 27.344 2.633 1 95.5 125 ALA B C 1
ATOM 3027 O O . ALA B 1 125 ? 15.43 26.172 2.881 1 95.5 125 ALA B O 1
ATOM 3028 N N . HIS B 1 126 ? 14.016 27.891 2.984 1 94.44 126 HIS B N 1
ATOM 3029 C CA . HIS B 1 126 ? 13.023 27.078 3.684 1 94.44 126 HIS B CA 1
ATOM 3030 C C . HIS B 1 126 ? 12.531 25.938 2.811 1 94.44 126 HIS B C 1
ATOM 3032 O O . HIS B 1 126 ? 12.43 24.797 3.271 1 94.44 126 HIS B O 1
ATOM 3038 N N . ALA B 1 127 ? 12.273 26.219 1.595 1 94.88 127 ALA B N 1
ATOM 3039 C CA . ALA B 1 127 ? 11.859 25.188 0.643 1 94.88 127 ALA B CA 1
ATOM 3040 C C . ALA B 1 127 ? 12.914 24.094 0.52 1 94.88 127 ALA B C 1
ATOM 3042 O O . ALA B 1 127 ? 12.594 22.906 0.565 1 94.88 127 ALA B O 1
ATOM 3043 N N . ASP B 1 128 ? 14.109 24.547 0.447 1 96.19 128 ASP B N 1
ATOM 3044 C CA . ASP B 1 128 ? 15.211 23.594 0.315 1 96.19 128 ASP B CA 1
ATOM 3045 C C . ASP B 1 128 ? 15.328 22.719 1.562 1 96.19 128 ASP B C 1
ATOM 3047 O O . ASP B 1 128 ? 15.609 21.516 1.464 1 96.19 128 ASP B O 1
ATOM 3051 N N . ALA B 1 129 ? 15.133 23.297 2.643 1 94.94 129 ALA B N 1
ATOM 3052 C CA . ALA B 1 129 ? 15.195 22.547 3.898 1 94.94 129 ALA B CA 1
ATOM 3053 C C . ALA B 1 129 ? 14.094 21.5 3.971 1 94.94 129 ALA B C 1
ATOM 3055 O O . ALA B 1 129 ? 14.328 20.375 4.418 1 94.94 129 ALA B O 1
ATOM 3056 N N . LEU B 1 130 ? 12.945 21.859 3.559 1 93.69 130 LEU B N 1
ATOM 3057 C CA . LEU B 1 130 ? 11.82 20.938 3.557 1 93.69 130 LEU B CA 1
ATOM 3058 C C . LEU B 1 130 ? 12.055 19.797 2.574 1 93.69 130 LEU B C 1
ATOM 3060 O O . LEU B 1 130 ? 11.781 18.625 2.889 1 93.69 130 LEU B O 1
ATOM 3064 N N . ILE B 1 131 ? 12.578 20.156 1.45 1 95.25 131 ILE B N 1
ATOM 3065 C CA . ILE B 1 131 ? 12.883 19.156 0.429 1 95.25 131 ILE B CA 1
ATOM 3066 C C . ILE B 1 131 ? 13.922 18.172 0.96 1 95.25 131 ILE B C 1
ATOM 3068 O O . ILE B 1 131 ? 13.789 16.953 0.786 1 95.25 131 ILE B O 1
ATOM 3072 N N . ASP B 1 132 ? 14.867 18.719 1.633 1 94.06 132 ASP B N 1
ATOM 3073 C CA . ASP B 1 132 ? 15.906 17.891 2.23 1 94.06 132 ASP B CA 1
ATOM 3074 C C . ASP B 1 132 ? 15.336 17 3.326 1 94.06 132 ASP B C 1
ATOM 3076 O O . ASP B 1 132 ? 15.672 15.812 3.396 1 94.06 132 ASP B O 1
ATOM 3080 N N . LEU B 1 133 ? 14.523 17.5 4.117 1 90.19 133 LEU B N 1
ATOM 3081 C CA . LEU B 1 133 ? 13.891 16.781 5.211 1 90.19 133 LEU B CA 1
ATOM 3082 C C . LEU B 1 133 ? 13.133 15.562 4.691 1 90.19 133 LEU B C 1
ATOM 3084 O O . LEU B 1 133 ? 13.133 14.508 5.332 1 90.19 133 LEU B O 1
ATOM 3088 N N . LEU B 1 134 ? 12.586 15.703 3.502 1 90.88 134 LEU B N 1
ATOM 3089 C CA . LEU B 1 134 ? 11.789 14.625 2.934 1 90.88 134 LEU B CA 1
ATOM 3090 C C . LEU B 1 134 ? 12.633 13.75 2.008 1 90.88 134 LEU B C 1
ATOM 3092 O O . LEU B 1 134 ? 12.094 12.922 1.271 1 90.88 134 LEU B O 1
ATOM 3096 N N . GLY B 1 135 ? 13.961 13.953 2.012 1 87.44 135 GLY B N 1
ATOM 3097 C CA . GLY B 1 135 ? 14.883 13.133 1.246 1 87.44 135 GLY B CA 1
ATOM 3098 C C . GLY B 1 135 ? 14.797 13.375 -0.249 1 87.44 135 GLY B C 1
ATOM 3099 O O . GLY B 1 135 ? 15.031 12.461 -1.045 1 87.44 135 GLY B O 1
ATOM 3100 N N . MET B 1 136 ? 14.453 14.539 -0.665 1 92.44 136 MET B N 1
ATOM 3101 C CA . MET B 1 136 ? 14.188 14.812 -2.074 1 92.44 136 MET B CA 1
ATOM 3102 C C . MET B 1 136 ? 15.25 15.75 -2.65 1 92.44 136 MET B C 1
ATOM 3104 O O . MET B 1 136 ? 15.086 16.266 -3.758 1 92.44 136 MET B O 1
ATOM 3108 N N . SER B 1 137 ? 16.312 15.969 -1.927 1 93.56 137 SER B N 1
ATOM 3109 C CA . SER B 1 137 ? 17.328 16.938 -2.344 1 93.56 137 SER B CA 1
ATOM 3110 C C . SER B 1 137 ? 17.859 16.609 -3.738 1 93.56 137 SER B C 1
ATOM 3112 O O . SER B 1 137 ? 17.922 17.484 -4.602 1 93.56 137 SER B O 1
ATOM 3114 N N . PRO B 1 138 ? 18.156 15.336 -4.023 1 92.19 138 PRO B N 1
ATOM 3115 C CA . PRO B 1 138 ? 18.688 15.016 -5.352 1 92.19 138 PRO B CA 1
ATOM 3116 C C . PRO B 1 138 ? 17.672 15.266 -6.465 1 92.19 138 PRO B C 1
ATOM 3118 O O . PRO B 1 138 ? 18.031 15.305 -7.645 1 92.19 138 PRO B O 1
ATOM 3121 N N . ARG B 1 139 ? 16.422 15.469 -6.117 1 93.25 139 ARG B N 1
ATOM 3122 C CA . ARG B 1 139 ? 15.352 15.609 -7.105 1 93.25 139 ARG B CA 1
ATOM 3123 C C . ARG B 1 139 ? 14.766 17.016 -7.094 1 93.25 139 ARG B C 1
ATOM 3125 O O . ARG B 1 139 ? 13.711 17.266 -7.676 1 93.25 139 ARG B O 1
ATOM 3132 N N . SER B 1 140 ? 15.438 17.891 -6.5 1 95.12 140 SER B N 1
ATOM 3133 C CA . SER B 1 140 ? 14.906 19.234 -6.309 1 95.12 140 SER B CA 1
ATOM 3134 C C . SER B 1 140 ? 14.617 19.922 -7.645 1 95.12 140 SER B C 1
ATOM 3136 O O . SER B 1 140 ? 13.672 20.703 -7.762 1 95.12 140 SER B O 1
ATOM 3138 N N . ASP B 1 141 ? 15.383 19.594 -8.656 1 95.19 141 ASP B N 1
ATOM 3139 C CA . ASP B 1 141 ? 15.25 20.266 -9.945 1 95.19 141 ASP B CA 1
ATOM 3140 C C . ASP B 1 141 ? 14.5 19.391 -10.945 1 95.19 141 ASP B C 1
ATOM 3142 O O . ASP B 1 141 ? 14.344 19.766 -12.109 1 95.19 141 ASP B O 1
ATOM 3146 N N . ALA B 1 142 ? 14.07 18.297 -10.469 1 95.44 142 ALA B N 1
ATOM 3147 C CA . ALA B 1 142 ? 13.281 17.438 -11.352 1 95.44 142 ALA B CA 1
ATOM 3148 C C . ALA B 1 142 ? 11.922 18.062 -11.656 1 95.44 142 ALA B C 1
ATOM 3150 O O . ALA B 1 142 ? 11.328 18.719 -10.797 1 95.44 142 ALA B O 1
ATOM 3151 N N . LEU B 1 143 ? 11.461 17.781 -12.875 1 95.31 143 LEU B N 1
ATOM 3152 C CA . LEU B 1 143 ? 10.156 18.297 -13.273 1 95.31 143 LEU B CA 1
ATOM 3153 C C . LEU B 1 143 ? 9.039 17.406 -12.75 1 95.31 143 LEU B C 1
ATOM 3155 O O . LEU B 1 143 ? 9.164 16.172 -12.758 1 95.31 143 LEU B O 1
ATOM 3159 N N . TRP B 1 144 ? 7.906 17.969 -12.43 1 92.31 144 TRP B N 1
ATOM 3160 C CA . TRP B 1 144 ? 6.766 17.328 -11.789 1 92.31 144 TRP B CA 1
ATOM 3161 C C . TRP B 1 144 ? 6.305 16.109 -12.602 1 92.31 144 TRP B C 1
ATOM 3163 O O . TRP B 1 144 ? 6.109 15.031 -12.047 1 92.31 144 TRP B O 1
ATOM 3173 N N . PRO B 1 145 ? 6.168 16.203 -13.922 1 91.19 145 PRO B N 1
ATOM 3174 C CA . PRO B 1 145 ? 5.656 15.055 -14.672 1 91.19 145 PRO B CA 1
ATOM 3175 C C . PRO B 1 145 ? 6.602 13.859 -14.641 1 91.19 145 PRO B C 1
ATOM 3177 O O . PRO B 1 145 ? 6.191 12.734 -14.945 1 91.19 145 PRO B O 1
ATOM 3180 N N . ASN B 1 146 ? 7.844 14.102 -14.297 1 91.81 146 ASN B N 1
ATOM 3181 C CA . ASN B 1 146 ? 8.859 13.055 -14.336 1 91.81 146 ASN B CA 1
ATOM 3182 C C . ASN B 1 146 ? 9.008 12.367 -12.977 1 91.81 146 ASN B C 1
ATOM 3184 O O . ASN B 1 146 ? 9.82 11.461 -12.82 1 91.81 146 ASN B O 1
ATOM 3188 N N . LEU B 1 147 ? 8.242 12.812 -12.078 1 90.56 147 LEU B N 1
ATOM 3189 C CA . LEU B 1 147 ? 8.359 12.273 -10.727 1 90.56 147 LEU B CA 1
ATOM 3190 C C . LEU B 1 147 ? 7.531 11.008 -10.578 1 90.56 147 LEU B C 1
ATOM 3192 O O . LEU B 1 147 ? 6.461 10.883 -11.172 1 90.56 147 LEU B O 1
ATOM 3196 N N . SER B 1 148 ? 8.125 10.094 -9.797 1 85.19 148 SER B N 1
ATOM 3197 C CA . SER B 1 148 ? 7.32 8.953 -9.367 1 85.19 148 SER B CA 1
ATOM 3198 C C . SER B 1 148 ? 6.207 9.383 -8.422 1 85.19 148 SER B C 1
ATOM 3200 O O . SER B 1 148 ? 6.203 10.516 -7.938 1 85.19 148 SER B O 1
ATOM 3202 N N . GLN B 1 149 ? 5.262 8.5 -8.203 1 81.81 149 GLN B N 1
ATOM 3203 C CA . GLN B 1 149 ? 4.164 8.781 -7.289 1 81.81 149 GLN B CA 1
ATOM 3204 C C . GLN B 1 149 ? 4.684 9.086 -5.887 1 81.81 149 GLN B C 1
ATOM 3206 O O . GLN B 1 149 ? 4.207 10.016 -5.23 1 81.81 149 GLN B O 1
ATOM 3211 N N . GLY B 1 150 ? 5.629 8.328 -5.434 1 85.19 150 GLY B N 1
ATOM 3212 C CA . GLY B 1 150 ? 6.219 8.57 -4.129 1 85.19 150 GLY B CA 1
ATOM 3213 C C . GLY B 1 150 ? 6.918 9.914 -4.031 1 85.19 150 GLY B C 1
ATOM 3214 O O . GLY B 1 150 ? 6.832 10.594 -3.006 1 85.19 150 GLY B O 1
ATOM 3215 N N . GLU B 1 151 ? 7.566 10.234 -5.078 1 88.62 151 GLU B N 1
ATOM 3216 C CA . GLU B 1 151 ? 8.25 11.531 -5.117 1 88.62 151 GLU B CA 1
ATOM 3217 C C . GLU B 1 151 ? 7.246 12.68 -5.109 1 88.62 151 GLU B C 1
ATOM 3219 O O . GLU B 1 151 ? 7.449 13.68 -4.41 1 88.62 151 GLU B O 1
ATOM 3224 N N . ARG B 1 152 ? 6.227 12.484 -5.785 1 90.81 152 ARG B N 1
ATOM 3225 C CA . ARG B 1 152 ? 5.184 13.5 -5.805 1 90.81 152 ARG B CA 1
ATOM 3226 C C . ARG B 1 152 ? 4.566 13.68 -4.422 1 90.81 152 ARG B C 1
ATOM 3228 O O . ARG B 1 152 ? 4.367 14.812 -3.967 1 90.81 152 ARG B O 1
ATOM 3235 N N . GLY B 1 153 ? 4.289 12.562 -3.822 1 89.69 153 GLY B N 1
ATOM 3236 C CA . GLY B 1 153 ? 3.742 12.625 -2.475 1 89.69 153 GLY B CA 1
ATOM 3237 C C . GLY B 1 153 ? 4.617 13.406 -1.513 1 89.69 153 GLY B C 1
ATOM 3238 O O . GLY B 1 153 ? 4.133 14.273 -0.783 1 89.69 153 GLY B O 1
ATOM 3239 N N . ARG B 1 154 ? 5.844 13.195 -1.536 1 90.31 154 ARG B N 1
ATOM 3240 C CA . ARG B 1 154 ? 6.785 13.867 -0.649 1 90.31 154 ARG B CA 1
ATOM 3241 C C . ARG B 1 154 ? 6.91 15.344 -1.001 1 90.31 154 ARG B C 1
ATOM 3243 O O . ARG B 1 154 ? 7.008 16.188 -0.112 1 90.31 154 ARG B O 1
ATOM 3250 N N . ALA B 1 155 ? 6.875 15.617 -2.275 1 93 155 ALA B N 1
ATOM 3251 C CA . ALA B 1 155 ? 6.902 17.016 -2.703 1 93 155 ALA B CA 1
ATOM 3252 C C . ALA B 1 155 ? 5.672 17.766 -2.201 1 93 155 ALA B C 1
ATOM 3254 O O . ALA B 1 155 ? 5.777 18.906 -1.748 1 93 155 ALA B O 1
ATOM 3255 N N . LEU B 1 156 ? 4.59 17.109 -2.23 1 92 156 LEU B N 1
ATOM 3256 C CA . LEU B 1 156 ? 3.342 17.719 -1.792 1 92 156 LEU B CA 1
ATOM 3257 C C . LEU B 1 156 ? 3.354 17.953 -0.286 1 92 156 LEU B C 1
ATOM 3259 O O . LEU B 1 156 ? 2.777 18.938 0.198 1 92 156 LEU B O 1
ATOM 3263 N N . ILE B 1 157 ? 3.953 17.078 0.422 1 91.88 157 ILE B N 1
ATOM 3264 C CA . ILE B 1 157 ? 4.094 17.297 1.859 1 91.88 157 ILE B CA 1
ATOM 3265 C C . ILE B 1 157 ? 4.949 18.531 2.119 1 91.88 157 ILE B C 1
ATOM 3267 O O . ILE B 1 157 ? 4.57 19.391 2.914 1 91.88 157 ILE B O 1
ATOM 3271 N N . ALA B 1 158 ? 6.039 18.594 1.418 1 93.25 158 ALA B N 1
ATOM 3272 C CA . ALA B 1 158 ? 6.891 19.766 1.537 1 93.25 158 ALA B CA 1
ATOM 3273 C C . ALA B 1 158 ? 6.117 21.031 1.2 1 93.25 158 ALA B C 1
ATOM 3275 O O . ALA B 1 158 ? 6.219 22.047 1.91 1 93.25 158 ALA B O 1
ATOM 3276 N N . ARG B 1 159 ? 5.387 20.953 0.191 1 91.88 159 ARG B N 1
ATOM 3277 C CA . ARG B 1 159 ? 4.566 22.078 -0.231 1 91.88 159 ARG B CA 1
ATOM 3278 C C . ARG B 1 159 ? 3.604 22.5 0.875 1 91.88 159 ARG B C 1
ATOM 3280 O O . ARG B 1 159 ? 3.461 23.688 1.163 1 91.88 159 ARG B O 1
ATOM 3287 N N . ALA B 1 160 ? 2.988 21.547 1.436 1 90.75 160 ALA B N 1
ATOM 3288 C CA . ALA B 1 160 ? 2.008 21.812 2.488 1 90.75 160 ALA B CA 1
ATOM 3289 C C . ALA B 1 160 ? 2.67 22.453 3.703 1 90.75 160 ALA B C 1
ATOM 3291 O O . ALA B 1 160 ? 2.031 23.219 4.43 1 90.75 160 ALA B O 1
ATOM 3292 N N . LEU B 1 161 ? 3.941 22.25 3.887 1 91.81 161 LEU B N 1
ATOM 3293 C CA . LEU B 1 161 ? 4.645 22.703 5.078 1 91.81 161 LEU B CA 1
ATOM 3294 C C . LEU B 1 161 ? 5.238 24.094 4.855 1 91.81 161 LEU B C 1
ATOM 3296 O O . LEU B 1 161 ? 5.66 24.75 5.805 1 91.81 161 LEU B O 1
ATOM 3300 N N . MET B 1 162 ? 5.191 24.516 3.664 1 90.38 162 MET B N 1
ATOM 3301 C CA . MET B 1 162 ? 5.82 25.781 3.299 1 90.38 162 MET B CA 1
ATOM 3302 C C . MET B 1 162 ? 5.199 26.938 4.07 1 90.38 162 MET B C 1
ATOM 3304 O O . MET B 1 162 ? 5.887 27.906 4.402 1 90.38 162 MET B O 1
ATOM 3308 N N . VAL B 1 163 ? 4.012 26.812 4.363 1 86.38 163 VAL B N 1
ATOM 3309 C CA . VAL B 1 163 ? 3.305 27.922 4.996 1 86.38 163 VAL B CA 1
ATOM 3310 C C . VAL B 1 163 ? 3.336 27.75 6.512 1 86.38 163 VAL B C 1
ATOM 3312 O O . VAL B 1 163 ? 2.676 28.5 7.238 1 86.38 163 VAL B O 1
ATOM 3315 N N . GLU B 1 164 ? 4.023 26.719 6.988 1 87.88 164 GLU B N 1
ATOM 3316 C CA . GLU B 1 164 ? 4.125 26.453 8.422 1 87.88 164 GLU B CA 1
ATOM 3317 C C . GLU B 1 164 ? 2.746 26.344 9.062 1 87.88 164 GLU B C 1
ATOM 3319 O O . GLU B 1 164 ? 2.418 27.078 9.984 1 87.88 164 GLU B O 1
ATOM 3324 N N . PRO B 1 165 ? 2.02 25.438 8.586 1 90.94 165 PRO B N 1
ATOM 3325 C CA . PRO B 1 165 ? 0.633 25.297 9.031 1 90.94 165 PRO B CA 1
ATOM 3326 C C . PRO B 1 165 ? 0.525 24.906 10.508 1 90.94 165 PRO B C 1
ATOM 3328 O O . PRO B 1 165 ? 1.474 24.375 11.078 1 90.94 165 PRO B O 1
ATOM 3331 N N . ARG B 1 166 ? -0.654 25.266 11.078 1 92 166 ARG B N 1
ATOM 3332 C CA . ARG B 1 166 ? -0.958 24.828 12.438 1 92 166 ARG B CA 1
ATOM 3333 C C . ARG B 1 166 ? -1.576 23.438 12.445 1 92 166 ARG B C 1
ATOM 3335 O O . ARG B 1 166 ? -1.58 22.766 13.477 1 92 166 ARG B O 1
ATOM 3342 N N . LEU B 1 167 ? -2.102 23.109 11.289 1 93.81 167 LEU B N 1
ATOM 3343 C CA . LEU B 1 167 ? -2.738 21.797 11.125 1 93.81 167 LEU B CA 1
ATOM 3344 C C . LEU B 1 167 ? -2.293 21.141 9.82 1 93.81 167 LEU B C 1
ATOM 3346 O O . LEU B 1 167 ? -2.385 21.75 8.75 1 93.81 167 LEU B O 1
ATOM 3350 N N . LEU B 1 168 ? -1.73 19.953 9.953 1 94.88 168 LEU B N 1
ATOM 3351 C CA . LEU B 1 168 ? -1.294 19.188 8.797 1 94.88 168 LEU B CA 1
ATOM 3352 C C . LEU B 1 168 ? -2.18 17.953 8.594 1 94.88 168 LEU B C 1
ATOM 3354 O O . LEU B 1 168 ? -2.338 17.141 9.508 1 94.88 168 LEU B O 1
ATOM 3358 N N . LEU B 1 169 ? -2.852 17.844 7.445 1 95.62 169 LEU B N 1
ATOM 3359 C CA . LEU B 1 169 ? -3.699 16.719 7.07 1 95.62 169 LEU B CA 1
ATOM 3360 C C . LEU B 1 169 ? -3.035 15.883 5.984 1 95.62 169 LEU B C 1
ATOM 3362 O O . LEU B 1 169 ? -2.723 16.391 4.902 1 95.62 169 LEU B O 1
ATOM 3366 N N . LEU B 1 170 ? -2.799 14.641 6.305 1 95.69 170 LEU B N 1
ATOM 3367 C CA . LEU B 1 170 ? -2.131 13.734 5.379 1 95.69 170 LEU B CA 1
ATOM 3368 C C . LEU B 1 170 ? -3.055 12.586 4.977 1 95.69 170 LEU B C 1
ATOM 3370 O O . LEU B 1 170 ? -3.393 11.742 5.809 1 95.69 170 LEU B O 1
ATOM 3374 N N . ASP B 1 171 ? -3.41 12.586 3.789 1 94.31 171 ASP B N 1
ATOM 3375 C CA . ASP B 1 171 ? -4.281 11.531 3.285 1 94.31 171 ASP B CA 1
ATOM 3376 C C . ASP B 1 171 ? -3.475 10.43 2.598 1 94.31 171 ASP B C 1
ATOM 3378 O O . ASP B 1 171 ? -3.113 10.555 1.427 1 94.31 171 ASP B O 1
ATOM 3382 N N . GLU B 1 172 ? -3.223 9.344 3.314 1 92.94 172 GLU B N 1
ATOM 3383 C CA . GLU B 1 172 ? -2.49 8.172 2.846 1 92.94 172 GLU B CA 1
ATOM 3384 C C . GLU B 1 172 ? -1.174 8.57 2.186 1 92.94 172 GLU B C 1
ATOM 3386 O O . GLU B 1 172 ? -0.903 8.188 1.046 1 92.94 172 GLU B O 1
ATOM 3391 N N . PRO B 1 173 ? -0.3 9.172 2.914 1 92.69 173 PRO B N 1
ATOM 3392 C CA . PRO B 1 173 ? 0.913 9.758 2.336 1 92.69 173 PRO B CA 1
ATOM 3393 C C . PRO B 1 173 ? 1.919 8.703 1.885 1 92.69 173 PRO B C 1
ATOM 3395 O O . PRO B 1 173 ? 2.834 9 1.114 1 92.69 173 PRO B O 1
ATOM 3398 N N . ALA B 1 174 ? 1.751 7.48 2.334 1 92.19 174 ALA B N 1
ATOM 3399 C CA . ALA B 1 174 ? 2.725 6.445 1.989 1 92.19 174 ALA B CA 1
ATOM 3400 C C . ALA B 1 174 ? 2.297 5.688 0.736 1 92.19 174 ALA B C 1
ATOM 3402 O O . ALA B 1 174 ? 2.963 4.734 0.322 1 92.19 174 ALA B O 1
ATOM 3403 N N . THR B 1 175 ? 1.21 6.113 0.152 1 85.5 175 THR B N 1
ATOM 3404 C CA . THR B 1 175 ? 0.715 5.43 -1.038 1 85.5 175 THR B CA 1
ATOM 3405 C C . THR B 1 175 ? 1.762 5.449 -2.148 1 85.5 175 THR B C 1
ATOM 3407 O O . THR B 1 175 ? 2.359 6.492 -2.428 1 85.5 175 THR B O 1
ATOM 3410 N N . GLY B 1 176 ? 1.998 4.324 -2.723 1 82.12 176 GLY B N 1
ATOM 3411 C CA . GLY B 1 176 ? 2.896 4.211 -3.859 1 82.12 176 GLY B CA 1
ATOM 3412 C C . GLY B 1 176 ? 4.359 4.133 -3.459 1 82.12 176 GLY B C 1
ATOM 3413 O O . GLY B 1 176 ? 5.238 4.027 -4.316 1 82.12 176 GLY B O 1
ATOM 3414 N N . LEU B 1 177 ? 4.594 4.191 -2.213 1 90.31 177 LEU B N 1
ATOM 3415 C CA . LEU B 1 177 ? 5.973 4.141 -1.738 1 90.31 177 LEU B CA 1
ATOM 3416 C C . LEU B 1 177 ? 6.414 2.697 -1.513 1 90.31 177 LEU B C 1
ATOM 3418 O O . LEU B 1 177 ? 5.613 1.855 -1.098 1 90.31 177 LEU B O 1
ATOM 3422 N N . ASP B 1 178 ? 7.715 2.492 -1.821 1 91.44 178 ASP B N 1
ATOM 3423 C CA . ASP B 1 178 ? 8.281 1.207 -1.423 1 91.44 178 ASP B CA 1
ATOM 3424 C C . ASP B 1 178 ? 8.727 1.232 0.037 1 91.44 178 ASP B C 1
ATOM 3426 O O . ASP B 1 178 ? 8.453 2.195 0.758 1 91.44 178 ASP B O 1
ATOM 3430 N N . LEU B 1 179 ? 9.375 0.172 0.454 1 93 179 LEU B N 1
ATOM 3431 C CA . LEU B 1 179 ? 9.727 -0.009 1.857 1 93 179 LEU B CA 1
ATOM 3432 C C . LEU B 1 179 ? 10.648 1.109 2.334 1 93 179 LEU B C 1
ATOM 3434 O O . LEU B 1 179 ? 10.375 1.756 3.348 1 93 179 LEU B O 1
ATOM 3438 N N . ALA B 1 180 ? 11.688 1.362 1.639 1 90.88 180 ALA B N 1
ATOM 3439 C CA . ALA B 1 180 ? 12.664 2.373 2.039 1 90.88 180 ALA B CA 1
ATOM 3440 C C . ALA B 1 180 ? 12.039 3.764 2.059 1 90.88 180 ALA B C 1
ATOM 3442 O O . ALA B 1 180 ? 12.234 4.527 3.006 1 90.88 180 ALA B O 1
ATOM 3443 N N . ALA B 1 181 ? 11.32 4.082 1.034 1 89.12 181 ALA B N 1
ATOM 3444 C CA . ALA B 1 181 ? 10.672 5.387 0.933 1 89.12 181 ALA B CA 1
ATOM 3445 C C . ALA B 1 181 ? 9.664 5.59 2.057 1 89.12 181 ALA B C 1
ATOM 3447 O O . ALA B 1 181 ? 9.539 6.691 2.6 1 89.12 181 ALA B O 1
ATOM 3448 N N . ARG B 1 182 ? 8.938 4.621 2.375 1 92.5 182 ARG B N 1
ATOM 3449 C CA . ARG B 1 182 ? 7.992 4.695 3.482 1 92.5 182 ARG B CA 1
ATOM 3450 C C . ARG B 1 182 ? 8.703 5.004 4.793 1 92.5 182 ARG B C 1
ATOM 3452 O O . ARG B 1 182 ? 8.305 5.918 5.523 1 92.5 182 ARG B O 1
ATOM 3459 N N . GLU B 1 183 ? 9.703 4.277 5.027 1 92.12 183 GLU B N 1
ATOM 3460 C CA . GLU B 1 183 ? 10.43 4.473 6.281 1 92.12 183 GLU B CA 1
ATOM 3461 C C . GLU B 1 183 ? 11.07 5.855 6.336 1 92.12 183 GLU B C 1
ATOM 3463 O O . GLU B 1 183 ? 11.117 6.48 7.395 1 92.12 183 GLU B O 1
ATOM 3468 N N . GLN B 1 184 ? 11.555 6.266 5.262 1 89.5 184 GLN B N 1
ATOM 3469 C CA . GLN B 1 184 ? 12.102 7.617 5.184 1 89.5 184 GLN B CA 1
ATOM 3470 C C . GLN B 1 184 ? 11.031 8.664 5.477 1 89.5 184 GLN B C 1
ATOM 3472 O O . GLN B 1 184 ? 11.273 9.625 6.207 1 89.5 184 GLN B O 1
ATOM 3477 N N . LEU B 1 185 ? 9.906 8.477 4.887 1 92.56 185 LEU B N 1
ATOM 3478 C CA . LEU B 1 185 ? 8.789 9.383 5.129 1 92.56 185 LEU B CA 1
ATOM 3479 C C . LEU B 1 185 ? 8.43 9.414 6.609 1 92.56 185 LEU B C 1
ATOM 3481 O O . LEU B 1 185 ? 8.258 10.492 7.191 1 92.56 185 LEU B O 1
ATOM 3485 N N . LEU B 1 186 ? 8.312 8.258 7.219 1 94.19 186 LEU B N 1
ATOM 3486 C CA . LEU B 1 186 ? 7.922 8.18 8.625 1 94.19 186 LEU B CA 1
ATOM 3487 C C . LEU B 1 186 ? 8.953 8.867 9.508 1 94.19 186 LEU B C 1
ATOM 3489 O O . LEU B 1 186 ? 8.594 9.586 10.445 1 94.19 186 LEU B O 1
ATOM 3493 N N . THR B 1 187 ? 10.164 8.672 9.18 1 91.62 187 THR B N 1
ATOM 3494 C CA . THR B 1 187 ? 11.227 9.336 9.922 1 91.62 187 THR B CA 1
ATOM 3495 C C . THR B 1 187 ? 11.141 10.852 9.766 1 91.62 187 THR B C 1
ATOM 3497 O O . THR B 1 187 ? 11.266 11.586 10.742 1 91.62 187 THR B O 1
ATOM 3500 N N . ALA B 1 188 ? 10.898 11.227 8.562 1 90.88 188 ALA B N 1
ATOM 3501 C CA . ALA B 1 188 ? 10.766 12.656 8.289 1 90.88 188 ALA B CA 1
ATOM 3502 C C . ALA B 1 188 ? 9.594 13.258 9.055 1 90.88 188 ALA B C 1
ATOM 3504 O O . ALA B 1 188 ? 9.703 14.359 9.602 1 90.88 188 ALA B O 1
ATOM 3505 N N . LEU B 1 189 ? 8.547 12.594 9.133 1 93.69 189 LEU B N 1
ATOM 3506 C CA . LEU B 1 189 ? 7.379 13.07 9.859 1 93.69 189 LEU B CA 1
ATOM 3507 C C . LEU B 1 189 ? 7.668 13.148 11.352 1 93.69 189 LEU B C 1
ATOM 3509 O O . LEU B 1 189 ? 7.277 14.117 12.016 1 93.69 189 LEU B O 1
ATOM 3513 N N . ASP B 1 190 ? 8.328 12.18 11.867 1 94.44 190 ASP B N 1
ATOM 3514 C CA . ASP B 1 190 ? 8.719 12.211 13.273 1 94.44 190 ASP B CA 1
ATOM 3515 C C . ASP B 1 190 ? 9.609 13.422 13.562 1 94.44 190 ASP B C 1
ATOM 3517 O O . ASP B 1 190 ? 9.383 14.141 14.547 1 94.44 190 ASP B O 1
ATOM 3521 N N . ASP B 1 191 ? 10.508 13.602 12.695 1 91.88 191 ASP B N 1
ATOM 3522 C CA . ASP B 1 191 ? 11.406 14.742 12.859 1 91.88 191 ASP B CA 1
ATOM 3523 C C . ASP B 1 191 ? 10.641 16.062 12.805 1 91.88 191 ASP B C 1
ATOM 3525 O O . ASP B 1 191 ? 10.859 16.938 13.633 1 91.88 191 ASP B O 1
ATOM 3529 N N . LEU B 1 192 ? 9.812 16.172 11.883 1 90.19 192 LEU B N 1
ATOM 3530 C CA . LEU B 1 192 ? 9 17.375 11.711 1 90.19 192 LEU B CA 1
ATOM 3531 C C . LEU B 1 192 ? 8.172 17.656 12.961 1 90.19 192 LEU B C 1
ATOM 3533 O O . LEU B 1 192 ? 8.133 18.781 13.453 1 90.19 192 LEU B O 1
ATOM 3537 N N . ARG B 1 193 ? 7.527 16.656 13.445 1 93.69 193 ARG B N 1
ATOM 3538 C CA . ARG B 1 193 ? 6.676 16.781 14.625 1 93.69 193 ARG B CA 1
ATOM 3539 C C . ARG B 1 193 ? 7.488 17.188 15.852 1 93.69 193 ARG B C 1
ATOM 3541 O O . ARG B 1 193 ? 7.039 18 16.656 1 93.69 193 ARG B O 1
ATOM 3548 N N . ASN B 1 194 ? 8.648 16.672 15.938 1 92.88 194 ASN B N 1
ATOM 3549 C CA . ASN B 1 194 ? 9.516 17 17.062 1 92.88 194 ASN B CA 1
ATOM 3550 C C . ASN B 1 194 ? 10.016 18.438 17 1 92.88 194 ASN B C 1
ATOM 3552 O O . ASN B 1 194 ? 10.195 19.078 18.031 1 92.88 194 ASN B O 1
ATOM 3556 N N . GLN B 1 195 ? 10.172 18.906 15.844 1 89.19 195 GLN B N 1
ATOM 3557 C CA . GLN B 1 195 ? 10.719 20.25 15.641 1 89.19 195 GLN B CA 1
ATOM 3558 C C . GLN B 1 195 ? 9.633 21.297 15.766 1 89.19 195 GLN B C 1
ATOM 3560 O O . GLN B 1 195 ? 9.93 22.484 15.914 1 89.19 195 GLN B O 1
ATOM 3565 N N . ASN B 1 196 ? 8.398 20.875 15.688 1 89.88 196 ASN B N 1
ATOM 3566 C CA . ASN B 1 196 ? 7.273 21.797 15.742 1 89.88 196 ASN B CA 1
ATOM 3567 C C . ASN B 1 196 ? 6.254 21.375 16.797 1 89.88 196 ASN B C 1
ATOM 3569 O O . ASN B 1 196 ? 5.199 20.828 16.469 1 89.88 196 ASN B O 1
ATOM 3573 N N . PRO B 1 197 ? 6.449 21.766 17.969 1 90.81 197 PRO B N 1
ATOM 3574 C CA . PRO B 1 197 ? 5.625 21.266 19.062 1 90.81 197 PRO B CA 1
ATOM 3575 C C . PRO B 1 197 ? 4.184 21.766 19 1 90.81 197 PRO B C 1
ATOM 3577 O O . PRO B 1 197 ? 3.291 21.188 19.625 1 90.81 197 PRO B O 1
ATOM 3580 N N . SER B 1 198 ? 3.953 22.844 18.297 1 91.56 198 SER B N 1
ATOM 3581 C CA . SER B 1 198 ? 2.6 23.375 18.234 1 91.56 198 SER B CA 1
ATOM 3582 C C . SER B 1 198 ? 1.839 22.812 17.047 1 91.56 198 SER B C 1
ATOM 3584 O O . SER B 1 198 ? 0.623 22.984 16.938 1 91.56 198 SER B O 1
ATOM 3586 N N . LEU B 1 199 ? 2.482 22.109 16.172 1 93.62 199 LEU B N 1
ATOM 3587 C CA . LEU B 1 199 ? 1.856 21.516 15 1 93.62 199 LEU B CA 1
ATOM 3588 C C . LEU B 1 199 ? 0.916 20.391 15.398 1 93.62 199 LEU B C 1
ATOM 3590 O O . LEU B 1 199 ? 1.278 19.531 16.203 1 93.62 199 LEU B O 1
ATOM 3594 N N . ALA B 1 200 ? -0.313 20.469 14.938 1 96.25 200 ALA B N 1
ATOM 3595 C CA . ALA B 1 200 ? -1.229 19.328 15 1 96.25 200 ALA B CA 1
ATOM 3596 C C . ALA B 1 200 ? -1.31 18.625 13.656 1 96.25 200 ALA B C 1
ATOM 3598 O O . ALA B 1 200 ? -1.181 19.25 12.602 1 96.25 200 ALA B O 1
ATOM 3599 N N . SER B 1 201 ? -1.481 17.328 13.695 1 96.62 201 SER B N 1
ATOM 3600 C CA . SER B 1 201 ? -1.569 16.625 12.422 1 96.62 201 SER B CA 1
ATOM 3601 C C . SER B 1 201 ? -2.555 15.461 12.508 1 96.62 201 SER B C 1
ATOM 3603 O O . SER B 1 201 ? -2.811 14.938 13.594 1 96.62 201 SER B O 1
ATOM 3605 N N . ILE B 1 202 ? -3.158 15.141 11.391 1 97.06 202 ILE B N 1
ATOM 3606 C CA . ILE B 1 202 ? -3.992 13.961 11.195 1 97.06 202 ILE B CA 1
ATOM 3607 C C . ILE B 1 202 ? -3.482 13.164 10 1 97.06 202 ILE B C 1
ATOM 3609 O O . ILE B 1 202 ? -3.383 13.688 8.891 1 97.06 202 ILE B O 1
ATOM 3613 N N . LEU B 1 203 ? -3.107 11.992 10.289 1 97.31 203 LEU B N 1
ATOM 3614 C CA . LEU B 1 203 ? -2.658 11.078 9.25 1 97.31 203 LEU B CA 1
ATOM 3615 C C . LEU B 1 203 ? -3.693 9.984 9.008 1 97.31 203 LEU B C 1
ATOM 3617 O O . LEU B 1 203 ? -4.113 9.305 9.945 1 97.31 203 LEU B O 1
ATOM 3621 N N . VAL B 1 204 ? -4.137 9.922 7.773 1 96.69 204 VAL B N 1
ATOM 3622 C CA . VAL B 1 204 ? -5.07 8.875 7.383 1 96.69 204 VAL B CA 1
ATOM 3623 C C . VAL B 1 204 ? -4.305 7.711 6.75 1 96.69 204 VAL B C 1
ATOM 3625 O O . VAL B 1 204 ? -3.488 7.914 5.852 1 96.69 204 VAL B O 1
ATOM 3628 N N . THR B 1 205 ? -4.566 6.523 7.223 1 94.69 205 THR B N 1
ATOM 3629 C CA . THR B 1 205 ? -3.977 5.332 6.621 1 94.69 205 THR B CA 1
ATOM 3630 C C . THR B 1 205 ? -4.812 4.094 6.945 1 94.69 205 THR B C 1
ATOM 3632 O O . THR B 1 205 ? -5.641 4.117 7.855 1 94.69 205 THR B O 1
ATOM 3635 N N . HIS B 1 206 ? -4.645 3.105 6.184 1 91.56 206 HIS B N 1
ATOM 3636 C CA . HIS B 1 206 ? -5.242 1.812 6.496 1 91.56 206 HIS B CA 1
ATOM 3637 C C . HIS B 1 206 ? -4.18 0.792 6.887 1 91.56 206 HIS B C 1
ATOM 3639 O O . HIS B 1 206 ? -4.5 -0.365 7.172 1 91.56 206 HIS B O 1
ATOM 3645 N N . HIS B 1 207 ? -2.965 1.239 7.055 1 91.19 207 HIS B N 1
ATOM 3646 C CA . HIS B 1 207 ? -1.863 0.352 7.41 1 91.19 207 HIS B CA 1
ATOM 3647 C C . HIS B 1 207 ? -1.246 0.75 8.75 1 91.19 207 HIS B C 1
ATOM 3649 O O . HIS B 1 207 ? -0.64 1.816 8.867 1 91.19 207 HIS B O 1
ATOM 3655 N N . ILE B 1 208 ? -1.257 -0.193 9.586 1 94.5 208 ILE B N 1
ATOM 3656 C CA . ILE B 1 208 ? -0.816 0.049 10.953 1 94.5 208 ILE B CA 1
ATOM 3657 C C . ILE B 1 208 ? 0.682 0.347 10.969 1 94.5 208 ILE B C 1
ATOM 3659 O O . ILE B 1 208 ? 1.149 1.169 11.758 1 94.5 208 ILE B O 1
ATOM 3663 N N . GLU B 1 209 ? 1.412 -0.218 10.094 1 93.19 209 GLU B N 1
ATOM 3664 C CA . GLU B 1 209 ? 2.867 -0.097 10.055 1 93.19 209 GLU B CA 1
ATOM 3665 C C . GLU B 1 209 ? 3.293 1.276 9.539 1 93.19 209 GLU B C 1
ATOM 3667 O O . GLU B 1 209 ? 4.473 1.632 9.617 1 93.19 209 GLU B O 1
ATOM 3672 N N . GLU B 1 210 ? 2.367 2.064 9.102 1 94.31 210 GLU B N 1
ATOM 3673 C CA . GLU B 1 210 ? 2.648 3.391 8.562 1 94.31 210 GLU B CA 1
ATOM 3674 C C . GLU B 1 210 ? 2.449 4.473 9.625 1 94.31 210 GLU B C 1
ATOM 3676 O O . GLU B 1 210 ? 2.514 5.664 9.32 1 94.31 210 GLU B O 1
ATOM 3681 N N . ILE B 1 211 ? 2.225 4.105 10.789 1 96.38 211 ILE B N 1
ATOM 3682 C CA . ILE B 1 211 ? 1.992 5.055 11.875 1 96.38 211 ILE B CA 1
ATOM 3683 C C . ILE B 1 211 ? 3.328 5.504 12.461 1 96.38 211 ILE B C 1
ATOM 3685 O O . ILE B 1 211 ? 4.078 4.695 13.008 1 96.38 211 ILE B O 1
ATOM 3689 N N . PRO B 1 212 ? 3.568 6.809 12.344 1 95.44 212 PRO B N 1
ATOM 3690 C CA . PRO B 1 212 ? 4.812 7.305 12.938 1 95.44 212 PRO B CA 1
ATOM 3691 C C . PRO B 1 212 ? 4.879 7.074 14.445 1 95.44 212 PRO B C 1
ATOM 3693 O O . PRO B 1 212 ? 3.842 7.055 15.117 1 95.44 212 PRO B O 1
ATOM 3696 N N . SER B 1 213 ? 6.094 7.012 14.992 1 94.56 213 SER B N 1
ATOM 3697 C CA . SER B 1 213 ? 6.301 6.734 16.406 1 94.56 213 SER B CA 1
ATOM 3698 C C . SER B 1 213 ? 5.852 7.906 17.281 1 94.56 213 SER B C 1
ATOM 3700 O O . SER B 1 213 ? 5.523 7.727 18.453 1 94.56 213 SER B O 1
ATOM 3702 N N . THR B 1 214 ? 5.742 9.078 16.688 1 95.81 214 THR B N 1
ATOM 3703 C CA . THR B 1 214 ? 5.395 10.281 17.438 1 95.81 214 THR B CA 1
ATOM 3704 C C . THR B 1 214 ? 3.879 10.453 17.516 1 95.81 214 THR B C 1
ATOM 3706 O O . THR B 1 214 ? 3.387 11.438 18.062 1 95.81 214 THR B O 1
ATOM 3709 N N . THR B 1 215 ? 3.143 9.523 16.953 1 97.38 215 THR B N 1
ATOM 3710 C CA . THR B 1 215 ? 1.686 9.594 17 1 97.38 215 THR B CA 1
ATOM 3711 C C . THR B 1 215 ? 1.184 9.539 18.438 1 97.38 215 THR B C 1
ATOM 3713 O O . THR B 1 215 ? 1.587 8.664 19.219 1 97.38 215 THR B O 1
ATOM 3716 N N . THR B 1 216 ? 0.322 10.445 18.781 1 97.81 216 THR B N 1
ATOM 3717 C CA . THR B 1 216 ? -0.113 10.562 20.172 1 97.81 216 THR B CA 1
ATOM 3718 C C . THR B 1 216 ? -1.533 10.031 20.344 1 97.81 216 THR B C 1
ATOM 3720 O O . THR B 1 216 ? -1.884 9.508 21.391 1 97.81 216 THR B O 1
ATOM 3723 N N . HIS B 1 217 ? -2.367 10.188 19.328 1 98.31 217 HIS B N 1
ATOM 3724 C CA . HIS B 1 217 ? -3.781 9.844 19.406 1 98.31 217 HIS B CA 1
ATOM 3725 C C . HIS B 1 217 ? -4.227 9.055 18.188 1 98.31 217 HIS B C 1
ATOM 3727 O O . HIS B 1 217 ? -3.555 9.07 17.156 1 98.31 217 HIS B O 1
ATOM 3733 N N . ALA B 1 218 ? -5.34 8.375 18.312 1 98.31 218 ALA B N 1
ATOM 3734 C CA . ALA B 1 218 ? -5.91 7.602 17.203 1 98.31 218 ALA B CA 1
ATOM 3735 C C . ALA B 1 218 ? -7.434 7.695 17.203 1 98.31 218 ALA B C 1
ATOM 3737 O O . ALA B 1 218 ? -8.055 7.941 18.25 1 98.31 218 ALA B O 1
ATOM 3738 N N . LEU B 1 219 ? -7.918 7.633 16.062 1 98.12 219 LEU B N 1
ATOM 3739 C CA . LEU B 1 219 ? -9.352 7.586 15.797 1 98.12 219 LEU B CA 1
ATOM 3740 C C . LEU B 1 219 ? -9.688 6.441 14.844 1 98.12 219 LEU B C 1
ATOM 3742 O O . LEU B 1 219 ? -9.062 6.301 13.797 1 98.12 219 LEU B O 1
ATOM 3746 N N . LEU B 1 220 ? -10.617 5.566 15.281 1 98.19 220 LEU B N 1
ATOM 3747 C CA . LEU B 1 220 ? -11.102 4.477 14.438 1 98.19 220 LEU B CA 1
ATOM 3748 C C . LEU B 1 220 ? -12.492 4.789 13.883 1 98.19 220 LEU B C 1
ATOM 3750 O O . LEU B 1 220 ? -13.375 5.223 14.625 1 98.19 220 LEU B O 1
ATOM 3754 N N . ILE B 1 221 ? -12.609 4.598 12.633 1 97.38 221 ILE B N 1
ATOM 3755 C CA . ILE B 1 221 ? -13.891 4.871 11.984 1 97.38 221 ILE B CA 1
ATOM 3756 C C . ILE B 1 221 ? -14.352 3.635 11.219 1 97.38 221 ILE B C 1
ATOM 3758 O O . ILE B 1 221 ? -13.555 2.984 10.539 1 97.38 221 ILE B O 1
ATOM 3762 N N . LYS B 1 222 ? -15.555 3.271 11.422 1 96.31 222 LYS B N 1
ATOM 3763 C CA . LYS B 1 222 ? -16.203 2.15 10.758 1 96.31 222 LYS B CA 1
ATOM 3764 C C . LYS B 1 222 ? -17.609 2.527 10.297 1 96.31 222 LYS B C 1
ATOM 3766 O O . LYS B 1 222 ? -18.438 2.949 11.102 1 96.31 222 LYS B O 1
ATOM 3771 N N . ASP B 1 223 ? -17.844 2.436 9.031 1 94.06 223 ASP B N 1
ATOM 3772 C CA . ASP B 1 223 ? -19.141 2.707 8.438 1 94.06 223 ASP B CA 1
ATOM 3773 C C . ASP B 1 223 ? -19.641 4.109 8.805 1 94.06 223 ASP B C 1
ATOM 3775 O O . ASP B 1 223 ? -20.797 4.289 9.18 1 94.06 223 ASP B O 1
ATOM 3779 N N . GLY B 1 224 ? -18.703 5.012 8.812 1 95.75 224 GLY B N 1
ATOM 3780 C CA . GLY B 1 224 ? -19.047 6.41 9.016 1 95.75 224 GLY B CA 1
ATOM 3781 C C . GLY B 1 224 ? -19.203 6.781 10.484 1 95.75 224 GLY B C 1
ATOM 3782 O O . GLY B 1 224 ? -19.609 7.895 10.805 1 95.75 224 GLY B O 1
ATOM 3783 N N . VAL B 1 225 ? -18.906 5.848 11.328 1 96.69 225 VAL B N 1
ATOM 3784 C CA . VAL B 1 225 ? -19.062 6.086 12.758 1 96.69 225 VAL B CA 1
ATOM 3785 C C . VAL B 1 225 ? -17.719 5.887 13.469 1 96.69 225 VAL B C 1
ATOM 3787 O O . VAL B 1 225 ? -16.984 4.953 13.156 1 96.69 225 VAL B O 1
ATOM 3790 N N . VAL B 1 226 ? -17.453 6.766 14.391 1 97.06 226 VAL B N 1
ATOM 3791 C CA . VAL B 1 226 ? -16.25 6.629 15.203 1 97.06 226 VAL B CA 1
ATOM 3792 C C . VAL B 1 226 ? -16.453 5.523 16.234 1 97.06 226 VAL B C 1
ATOM 3794 O O . VAL B 1 226 ? -17.359 5.598 17.062 1 97.06 226 VAL B O 1
ATOM 3797 N N . THR B 1 227 ? -15.617 4.535 16.203 1 97.12 227 THR B N 1
ATOM 3798 C CA . THR B 1 227 ? -15.781 3.398 17.109 1 97.12 227 THR B CA 1
ATOM 3799 C C . THR B 1 227 ? -14.867 3.537 18.328 1 97.12 227 THR B C 1
ATOM 3801 O O . THR B 1 227 ? -15.141 2.961 19.375 1 97.12 227 THR B O 1
ATOM 3804 N N . ALA B 1 228 ? -13.805 4.199 18.219 1 97.69 228 ALA B N 1
ATOM 3805 C CA . ALA B 1 228 ? -12.859 4.461 19.297 1 97.69 228 ALA B CA 1
ATOM 3806 C C . ALA B 1 228 ? -12.031 5.711 19.016 1 97.69 228 ALA B C 1
ATOM 3808 O O . ALA B 1 228 ? -11.727 6.012 17.859 1 97.69 228 ALA B O 1
ATOM 3809 N N . SER B 1 229 ? -11.742 6.453 20.062 1 97.56 229 SER B N 1
ATOM 3810 C CA . SER B 1 229 ? -10.914 7.648 19.938 1 97.56 229 SER B CA 1
ATOM 3811 C C . SER B 1 229 ? -10.211 7.969 21.266 1 97.56 229 SER B C 1
ATOM 3813 O O . SER B 1 229 ? -10.781 7.793 22.328 1 97.56 229 SER B O 1
ATOM 3815 N N . GLY B 1 230 ? -8.977 8.414 21.188 1 97.56 230 GLY B N 1
ATOM 3816 C CA . GLY B 1 230 ? -8.211 8.773 22.375 1 97.56 230 GLY B CA 1
ATOM 3817 C C . GLY B 1 230 ? -6.719 8.555 22.188 1 97.56 230 GLY B C 1
ATOM 3818 O O . GLY B 1 230 ? -6.195 8.672 21.078 1 97.56 230 GLY B O 1
ATOM 3819 N N . LEU B 1 231 ? -6.027 8.336 23.297 1 98 231 LEU B N 1
ATOM 3820 C CA . LEU B 1 231 ? -4.598 8.047 23.234 1 98 231 LEU B CA 1
ATOM 3821 C C . LEU B 1 231 ? -4.328 6.824 22.359 1 98 231 LEU B C 1
ATOM 3823 O O . LEU B 1 231 ? -5.023 5.812 22.484 1 98 231 LEU B O 1
ATOM 3827 N N . ALA B 1 232 ? -3.348 6.961 21.547 1 97.88 232 ALA B N 1
ATOM 3828 C CA . ALA B 1 232 ? -3.059 5.93 20.547 1 97.88 232 ALA B CA 1
ATOM 3829 C C . ALA B 1 232 ? -2.854 4.57 21.219 1 97.88 232 ALA B C 1
ATOM 3831 O O . ALA B 1 232 ? -3.359 3.555 20.734 1 97.88 232 ALA B O 1
ATOM 3832 N N . GLU B 1 233 ? -2.184 4.547 22.312 1 96.25 233 GLU B N 1
ATOM 3833 C CA . GLU B 1 233 ? -1.86 3.301 23 1 96.25 233 GLU B CA 1
ATOM 3834 C C . GLU B 1 233 ? -3.121 2.6 23.5 1 96.25 233 GLU B C 1
ATOM 3836 O O . GLU B 1 233 ? -3.156 1.371 23.594 1 96.25 233 GLU B O 1
ATOM 3841 N N . ASN B 1 234 ? -4.145 3.361 23.75 1 97.56 234 ASN B N 1
ATOM 3842 C CA . ASN B 1 234 ? -5.398 2.814 24.266 1 97.56 234 ASN B CA 1
ATOM 3843 C C . ASN B 1 234 ? -6.348 2.443 23.125 1 97.56 234 ASN B C 1
ATOM 3845 O O . ASN B 1 234 ? -7.254 1.628 23.312 1 97.56 234 ASN B O 1
ATOM 3849 N N . VAL B 1 235 ? -6.16 3.025 22.031 1 98.12 235 VAL B N 1
ATOM 3850 C CA . VAL B 1 235 ? -7.105 2.863 20.938 1 98.12 235 VAL B CA 1
ATOM 3851 C C . VAL B 1 235 ? -6.594 1.801 19.969 1 98.12 235 VAL B C 1
ATOM 3853 O O . VAL B 1 235 ? -7.359 0.95 19.5 1 98.12 235 VAL B O 1
ATOM 3856 N N . ILE B 1 236 ? -5.25 1.804 19.672 1 97.88 236 ILE B N 1
ATOM 3857 C CA . ILE B 1 236 ? -4.664 0.855 18.734 1 97.88 236 ILE B CA 1
ATOM 3858 C C . ILE B 1 236 ? -4.352 -0.457 19.453 1 97.88 236 ILE B C 1
ATOM 3860 O O . ILE B 1 236 ? -3.195 -0.734 19.781 1 97.88 236 ILE B O 1
ATOM 3864 N N . THR B 1 237 ? -5.406 -1.185 19.719 1 97.69 237 THR B N 1
ATOM 3865 C CA . THR B 1 237 ? -5.32 -2.477 20.391 1 97.69 237 THR B CA 1
ATOM 3866 C C . THR B 1 237 ? -5.887 -3.584 19.5 1 97.69 237 THR B C 1
ATOM 3868 O O . THR B 1 237 ? -6.613 -3.312 18.547 1 97.69 237 THR B O 1
ATOM 3871 N N . THR B 1 238 ? -5.488 -4.836 19.844 1 96.88 238 THR B N 1
ATOM 3872 C CA . THR B 1 238 ? -5.98 -6 19.125 1 96.88 238 THR B CA 1
ATOM 3873 C C . THR B 1 238 ? -7.508 -6.004 19.078 1 96.88 238 THR B C 1
ATOM 3875 O O . THR B 1 238 ? -8.102 -6.207 18.016 1 96.88 238 THR B O 1
ATOM 3878 N N . GLN B 1 239 ? -8.109 -5.688 20.172 1 97.5 239 GLN B N 1
ATOM 3879 C CA . GLN B 1 239 ? -9.57 -5.715 20.266 1 97.5 239 GLN B CA 1
ATOM 3880 C C . GLN B 1 239 ? -10.203 -4.637 19.391 1 97.5 239 GLN B C 1
ATOM 3882 O O . GLN B 1 239 ? -11.039 -4.938 18.531 1 97.5 239 GLN B O 1
ATOM 3887 N N . ASN B 1 240 ? -9.797 -3.396 19.547 1 98.12 240 ASN B N 1
ATOM 3888 C CA . ASN B 1 240 ? -10.391 -2.273 18.844 1 98.12 240 ASN B CA 1
ATOM 3889 C C . ASN B 1 240 ? -10.172 -2.393 17.328 1 98.12 240 ASN B C 1
ATOM 3891 O O . ASN B 1 240 ? -11.086 -2.152 16.547 1 98.12 240 ASN B O 1
ATOM 3895 N N . ILE B 1 241 ? -8.953 -2.809 16.938 1 97.25 241 ILE B N 1
ATOM 3896 C CA . ILE B 1 241 ? -8.609 -2.91 15.523 1 97.25 241 ILE B CA 1
ATOM 3897 C C . ILE B 1 241 ? -9.391 -4.059 14.883 1 97.25 241 ILE B C 1
ATOM 3899 O O . ILE B 1 241 ? -9.93 -3.918 13.781 1 97.25 241 ILE B O 1
ATOM 3903 N N . SER B 1 242 ? -9.461 -5.195 15.594 1 96.44 242 SER B N 1
ATOM 3904 C CA . SER B 1 242 ? -10.211 -6.336 15.07 1 96.44 242 SER B CA 1
ATOM 3905 C C . SER B 1 242 ? -11.672 -5.98 14.852 1 96.44 242 SER B C 1
ATOM 3907 O O . SER B 1 242 ? -12.266 -6.355 13.836 1 96.44 242 SER B O 1
ATOM 3909 N N . GLU B 1 243 ? -12.188 -5.246 15.742 1 96.12 243 GLU B N 1
ATOM 3910 C CA . GLU B 1 243 ? -13.578 -4.812 15.625 1 96.12 243 GLU B CA 1
ATOM 3911 C C . GLU B 1 243 ? -13.75 -3.816 14.484 1 96.12 243 GLU B C 1
ATOM 3913 O O . GLU B 1 243 ? -14.672 -3.945 13.68 1 96.12 243 GLU B O 1
ATOM 3918 N N . CYS B 1 244 ? -12.906 -2.91 14.414 1 96.25 244 CYS B N 1
ATOM 3919 C CA . CYS B 1 244 ? -12.984 -1.844 13.422 1 96.25 244 CYS B CA 1
ATOM 3920 C C . CYS B 1 244 ? -12.898 -2.406 12.008 1 96.25 244 CYS B C 1
ATOM 3922 O O . CYS B 1 244 ? -13.617 -1.959 11.117 1 96.25 244 CYS B O 1
ATOM 3924 N N . PHE B 1 245 ? -12.055 -3.438 11.844 1 94.31 245 PHE B N 1
ATOM 3925 C CA . PHE B 1 245 ? -11.82 -3.986 10.516 1 94.31 245 PHE B CA 1
ATOM 3926 C C . PHE B 1 245 ? -12.617 -5.27 10.312 1 94.31 245 PHE B C 1
ATOM 3928 O O . PHE B 1 245 ? -12.5 -5.926 9.273 1 94.31 245 PHE B O 1
ATOM 3935 N N . SER B 1 246 ? -13.398 -5.676 11.281 1 91.88 246 SER B N 1
ATOM 3936 C CA . SER B 1 246 ? -14.25 -6.859 11.234 1 91.88 246 SER B CA 1
ATOM 3937 C C . SER B 1 246 ? -13.453 -8.094 10.828 1 91.88 246 SER B C 1
ATOM 3939 O O . SER B 1 246 ? -13.891 -8.867 9.977 1 91.88 246 SER B O 1
ATOM 3941 N N . HIS B 1 247 ? -12.273 -8.219 11.391 1 90.88 247 HIS B N 1
ATOM 3942 C CA . HIS B 1 247 ? -11.352 -9.328 11.156 1 90.88 247 HIS B CA 1
ATOM 3943 C C . HIS B 1 247 ? -10.344 -9.453 12.297 1 90.88 247 HIS B C 1
ATOM 3945 O O . HIS B 1 247 ? -9.836 -8.445 12.797 1 90.88 247 HIS B O 1
ATOM 3951 N N . PRO B 1 248 ? -10.156 -10.672 12.727 1 92.94 248 PRO B N 1
ATOM 3952 C CA . PRO B 1 248 ? -9.172 -10.828 13.797 1 92.94 248 PRO B CA 1
ATOM 3953 C C . PRO B 1 248 ? -7.766 -10.422 13.375 1 92.94 248 PRO B C 1
ATOM 3955 O O . PRO B 1 248 ? -7.207 -11 12.438 1 92.94 248 PRO B O 1
ATOM 3958 N N . ILE B 1 249 ? -7.234 -9.43 14.023 1 92.25 249 ILE B N 1
ATOM 3959 C CA . ILE B 1 249 ? -5.902 -8.914 13.75 1 92.25 249 ILE B CA 1
ATOM 3960 C C . ILE B 1 249 ? -5.145 -8.711 15.062 1 92.25 249 ILE B C 1
ATOM 3962 O O . ILE B 1 249 ? -5.637 -8.055 15.977 1 92.25 249 ILE B O 1
ATOM 3966 N N . GLU B 1 250 ? -4.051 -9.281 15.18 1 93.88 250 GLU B N 1
ATOM 3967 C CA . GLU B 1 250 ? -3.205 -9.086 16.359 1 93.88 250 GLU B CA 1
ATOM 3968 C C . GLU B 1 250 ? -2.316 -7.859 16.203 1 93.88 250 GLU B C 1
ATOM 3970 O O . GLU B 1 250 ? -1.649 -7.691 15.18 1 93.88 250 GLU B O 1
ATOM 3975 N N . ILE B 1 251 ? -2.373 -7.047 17.219 1 94.81 251 ILE B N 1
ATOM 3976 C CA . ILE B 1 251 ? -1.577 -5.824 17.219 1 94.81 251 ILE B CA 1
ATOM 3977 C C . ILE B 1 251 ? -0.448 -5.945 18.25 1 94.81 251 ILE B C 1
ATOM 3979 O O . ILE B 1 251 ? -0.663 -6.418 19.359 1 94.81 251 ILE B O 1
ATOM 3983 N N . GLU B 1 252 ? 0.696 -5.512 17.812 1 91.88 252 GLU B N 1
ATOM 3984 C CA . GLU B 1 252 ? 1.857 -5.449 18.688 1 91.88 252 GLU B CA 1
ATOM 3985 C C . GLU B 1 252 ? 2.582 -4.113 18.547 1 91.88 252 GLU B C 1
ATOM 3987 O O . GLU B 1 252 ? 2.652 -3.547 17.469 1 91.88 252 GLU B O 1
ATOM 3992 N N . ARG B 1 253 ? 3.02 -3.623 19.688 1 90.75 253 ARG B N 1
ATOM 3993 C CA . ARG B 1 253 ? 3.822 -2.404 19.672 1 90.75 253 ARG B CA 1
ATOM 3994 C C . ARG B 1 253 ? 5.273 -2.701 20.031 1 90.75 253 ARG B C 1
ATOM 3996 O O . ARG B 1 253 ? 5.547 -3.385 21.016 1 90.75 253 ARG B O 1
ATOM 4003 N N . ARG B 1 254 ? 6.145 -2.242 19.141 1 83.5 254 ARG B N 1
ATOM 4004 C CA . ARG B 1 254 ? 7.578 -2.42 19.359 1 83.5 254 ARG B CA 1
ATOM 4005 C C . ARG B 1 254 ? 8.359 -1.205 18.859 1 83.5 254 ARG B C 1
ATOM 4007 O O . ARG B 1 254 ? 8.18 -0.76 17.734 1 83.5 254 ARG B O 1
ATOM 4014 N N . GLY B 1 255 ? 9.242 -0.743 19.672 1 81.31 255 GLY B N 1
ATOM 4015 C CA . GLY B 1 255 ? 10.062 0.394 19.297 1 81.31 255 GLY B CA 1
ATOM 4016 C C . GLY B 1 255 ? 9.25 1.615 18.906 1 81.31 255 GLY B C 1
ATOM 4017 O O . GLY B 1 255 ? 9.57 2.303 17.938 1 81.31 255 GLY B O 1
ATOM 4018 N N . GLY B 1 256 ? 8.117 1.746 19.531 1 86.69 256 GLY B N 1
ATOM 4019 C CA . GLY B 1 256 ? 7.285 2.91 19.281 1 86.69 256 GLY B CA 1
ATOM 4020 C C . GLY B 1 256 ? 6.418 2.768 18.047 1 86.69 256 GLY B C 1
ATOM 4021 O O . GLY B 1 256 ? 5.633 3.66 17.719 1 86.69 256 GLY B O 1
ATOM 4022 N N . ARG B 1 257 ? 6.574 1.646 17.438 1 91.88 257 ARG B N 1
ATOM 4023 C CA . ARG B 1 257 ? 5.812 1.392 16.219 1 91.88 257 ARG B CA 1
ATOM 4024 C C . ARG B 1 257 ? 4.812 0.258 16.422 1 91.88 257 ARG B C 1
ATOM 4026 O O . ARG B 1 257 ? 4.961 -0.55 17.344 1 91.88 257 ARG B O 1
ATOM 4033 N N . TRP B 1 258 ? 3.785 0.324 15.625 1 93.31 258 TRP B N 1
ATOM 4034 C CA . TRP B 1 258 ? 2.768 -0.721 15.688 1 93.31 258 TRP B CA 1
ATOM 4035 C C . TRP B 1 258 ? 2.889 -1.669 14.5 1 93.31 258 TRP B C 1
ATOM 4037 O O . TRP B 1 258 ? 3.252 -1.25 13.398 1 93.31 258 TRP B O 1
ATOM 4047 N N . ASN B 1 259 ? 2.615 -2.902 14.781 1 91.81 259 ASN B N 1
ATOM 4048 C CA . ASN B 1 259 ? 2.561 -3.945 13.766 1 91.81 259 ASN B CA 1
ATOM 4049 C C . ASN B 1 259 ? 1.264 -4.746 13.852 1 91.81 259 ASN B C 1
ATOM 4051 O O . ASN B 1 259 ? 0.691 -4.895 14.93 1 91.81 259 ASN B O 1
ATOM 4055 N N . ALA B 1 260 ? 0.849 -5.203 12.68 1 91.19 260 ALA B N 1
ATOM 4056 C CA . ALA B 1 260 ? -0.387 -5.98 12.617 1 91.19 260 ALA B CA 1
ATOM 4057 C C . ALA B 1 260 ? -0.17 -7.293 11.867 1 91.19 260 ALA B C 1
ATOM 4059 O O . ALA B 1 260 ? 0.557 -7.336 10.875 1 91.19 260 ALA B O 1
ATOM 4060 N N . GLN B 1 261 ? -0.707 -8.367 12.406 1 88.56 261 GLN B N 1
ATOM 4061 C CA . GLN B 1 261 ? -0.678 -9.656 11.727 1 88.56 261 GLN B CA 1
ATOM 4062 C C . GLN B 1 261 ? -1.911 -10.492 12.07 1 88.56 261 GLN B C 1
ATOM 4064 O O . GLN B 1 261 ? -2.516 -10.305 13.125 1 88.56 261 GLN B O 1
ATOM 4069 N N . SER B 1 262 ? -2.307 -11.25 11.086 1 82.56 262 SER B N 1
ATOM 4070 C CA . SER B 1 262 ? -3.387 -12.18 11.406 1 82.56 262 SER B CA 1
ATOM 4071 C C . SER B 1 262 ? -2.898 -13.297 12.328 1 82.56 262 SER B C 1
ATOM 4073 O O . SER B 1 262 ? -1.716 -13.641 12.32 1 82.56 262 SER B O 1
ATOM 4075 N N . ARG B 1 263 ? -3.723 -13.672 13.367 1 69.12 263 ARG B N 1
ATOM 4076 C CA . ARG B 1 263 ? -3.395 -14.828 14.188 1 69.12 263 ARG B CA 1
ATOM 4077 C C . ARG B 1 263 ? -3.256 -16.078 13.344 1 69.12 263 ARG B C 1
ATOM 4079 O O . ARG B 1 263 ? -4.105 -16.359 12.492 1 69.12 263 ARG B O 1
ATOM 4086 N N . PRO B 1 264 ? -1.917 -16.578 13.406 1 58.62 264 PRO B N 1
ATOM 4087 C CA . PRO B 1 264 ? -1.825 -17.844 12.68 1 58.62 264 PRO B CA 1
ATOM 4088 C C . PRO B 1 264 ? -2.982 -18.797 13 1 58.62 264 PR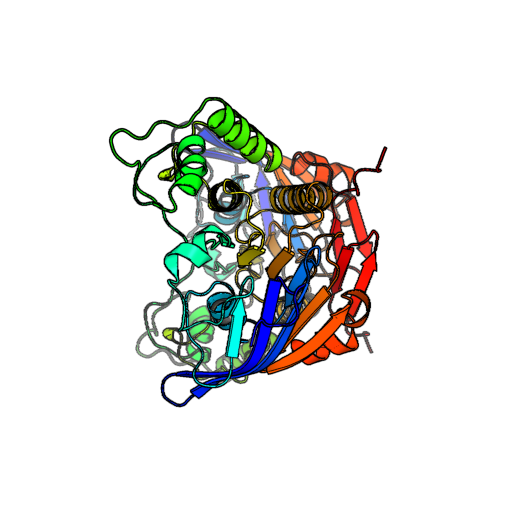O B C 1
ATOM 4090 O O . PRO B 1 264 ? -3.51 -18.781 14.109 1 58.62 264 PRO B O 1
ATOM 4093 N N . ARG B 1 265 ? -3.863 -19.141 12.07 1 52.97 265 ARG B N 1
ATOM 4094 C CA . ARG B 1 265 ? -4.824 -20.188 12.391 1 52.97 265 ARG B CA 1
ATOM 4095 C C . ARG B 1 265 ? -4.148 -21.344 13.125 1 52.97 265 ARG B C 1
ATOM 4097 O O . ARG B 1 265 ? -3.064 -21.781 12.734 1 52.97 265 ARG B O 1
ATOM 4104 N N . GLU B 1 266 ? -4.227 -21.406 14.492 1 44.41 266 GLU B N 1
ATOM 4105 C CA . GLU B 1 266 ? -3.752 -22.625 15.141 1 44.41 266 GLU B CA 1
ATOM 4106 C C . GLU B 1 266 ? -4.082 -23.859 14.305 1 44.41 266 GLU B C 1
ATOM 4108 O O . GLU B 1 266 ? -5.203 -24 13.82 1 44.41 266 GLU B O 1
ATOM 4113 N N . ARG B 1 267 ? -3.18 -24.406 13.602 1 35.84 267 ARG B N 1
ATOM 4114 C CA . ARG B 1 267 ? -3.482 -25.781 13.211 1 35.84 267 ARG B CA 1
ATOM 4115 C C . ARG B 1 267 ? -4.133 -26.547 14.352 1 35.84 267 ARG B C 1
ATOM 4117 O O . ARG B 1 267 ? -3.586 -26.609 15.461 1 35.84 267 ARG B O 1
ATOM 4124 N N . VAL B 1 268 ? -5.496 -26.797 14.312 1 26.09 268 VAL B N 1
ATOM 4125 C CA . VAL B 1 268 ? -5.961 -27.938 15.086 1 26.09 268 VAL B CA 1
ATOM 4126 C C . VAL B 1 268 ? -5.379 -29.234 14.508 1 26.09 268 VAL B C 1
ATOM 4128 O O . VAL B 1 268 ? -5.492 -29.484 13.305 1 26.09 268 VAL B O 1
#

InterPro domains:
  IPR003439 ABC transporter-like, ATP-binding domain [PF00005] (24-174)
  IPR003439 ABC transporter-like, ATP-binding domain [PS50893] (9-248)
  IPR003593 AAA+ ATPase domain [SM00382] (33-242)
  IPR027417 P-loop containing nucleoside triphosphate hydrolase [G3DSA:3.40.50.300] (1-262)
  IPR027417 P-loop containing nucleoside triphosphate hydrolase [SSF52540] (4-240)
  IPR050153 Metal Ion Import ATP-binding [PTHR42734] (7-258)